Protein AF-A0A9K3LTC4-F1 (afdb_monomer)

Foldseek 3Di:
DDDPDDDPDDQDAWEFALLVVVVLDDDDDDDPDDPPPDWDPFKFKEWATQPTPFWEAQDPVQAPDDWDADFHWYDHNDTDTFGTFAWGWFWAQFPVRDTDTQIQHGYTHDHPRSGTYDNQVSSCVVCVVVEPDPPQWDWDDDPFWIWTAHDHRPTIHIFTQDPSRTGMGITQDDPDIDDDDDDDDDDDDDDDDDDDCPVVLVVQLLVLLVLLVVQDDDDDDDDDDDDDDDDDDDDDDDDDDDDPPVQVVLVPPLLPLPDPPDDLQSVLVLLCQLLLNDASCLVLVCLVVVVDVVVNVPHDHRDDPLLCSLPDDDDDPDDDDDDDDDDQDPAWQAEKQKDKGFRPDFAADFAADDAGDPQGFGMKMWIATRHLRAIDIDTDSDLDLVRVVVSVVVVQVVLVVLVHHHAEYEYACPSCVDPSNVVVCVVSNHYYDYADDVRVCVSVSNVVVVVQLSSSLSSLLSVLCSQPVVQGHSSLSVLSSVSSSVSCQQSPDPVPPDPGGSVCRNSVHPDHDDSVLGARFFFKKWAADPCVVVVHDDDPPDDRTAIWTFSAADPPDDSQWTFTQHPVRRHTDTGNRMDTDRRDGD

Structure (mmCIF, N/CA/C/O backbone):
data_AF-A0A9K3LTC4-F1
#
_entry.id   AF-A0A9K3LTC4-F1
#
loop_
_atom_site.group_PDB
_atom_site.id
_atom_site.type_symbol
_atom_site.label_atom_id
_atom_site.label_alt_id
_atom_site.label_comp_id
_atom_site.label_asym_id
_atom_site.label_entity_id
_atom_site.label_seq_id
_atom_site.pdbx_PDB_ins_code
_atom_site.Cartn_x
_atom_site.Cartn_y
_atom_site.Cartn_z
_atom_site.occupancy
_atom_site.B_iso_or_equiv
_atom_site.auth_seq_id
_atom_site.auth_comp_id
_atom_site.auth_asym_id
_atom_site.auth_atom_id
_atom_site.pdbx_PDB_model_num
ATOM 1 N N . MET A 1 1 ? 43.881 3.411 -25.809 1.00 36.94 1 MET A N 1
ATOM 2 C CA . MET A 1 1 ? 43.245 3.379 -27.144 1.00 36.94 1 MET A CA 1
ATOM 3 C C . MET A 1 1 ? 42.752 4.778 -27.446 1.00 36.94 1 MET A C 1
ATOM 5 O O . MET A 1 1 ? 42.125 5.373 -26.582 1.00 36.94 1 MET A O 1
ATOM 9 N N . ALA A 1 2 ? 43.161 5.332 -28.585 1.00 30.12 2 ALA A N 1
ATOM 10 C CA . ALA A 1 2 ? 42.885 6.709 -28.974 1.00 30.12 2 ALA A CA 1
ATOM 11 C C . ALA A 1 2 ? 41.383 6.940 -29.212 1.00 30.12 2 ALA A C 1
ATOM 13 O O . ALA A 1 2 ? 40.718 6.096 -29.808 1.00 30.12 2 ALA A O 1
ATOM 14 N N . VAL A 1 3 ? 40.885 8.092 -28.761 1.00 31.81 3 VAL A N 1
ATOM 15 C CA . VAL A 1 3 ? 39.606 8.673 -29.196 1.00 31.81 3 VAL A CA 1
ATOM 16 C C . VAL A 1 3 ? 39.684 8.845 -30.721 1.00 31.81 3 VAL A C 1
ATOM 18 O O . VAL A 1 3 ? 40.688 9.392 -31.191 1.00 31.81 3 VAL A O 1
ATOM 21 N N . PRO A 1 4 ? 38.713 8.364 -31.518 1.00 32.81 4 PRO A N 1
ATOM 22 C CA . PRO A 1 4 ? 38.746 8.610 -32.952 1.00 32.81 4 PRO A CA 1
ATOM 23 C C . PRO A 1 4 ? 38.637 10.124 -33.205 1.00 32.81 4 PRO A C 1
ATOM 25 O O . PRO A 1 4 ? 37.939 10.823 -32.467 1.00 32.81 4 PRO A O 1
ATOM 28 N N . PRO A 1 5 ? 39.339 10.665 -34.213 1.00 39.09 5 PRO A N 1
ATOM 29 C CA . PRO A 1 5 ? 39.285 12.087 -34.513 1.00 39.09 5 PRO A CA 1
ATOM 30 C C . PRO A 1 5 ? 37.871 12.475 -34.959 1.00 39.09 5 PRO A C 1
ATOM 32 O O . PRO A 1 5 ? 37.227 11.734 -35.702 1.00 39.09 5 PRO A O 1
ATOM 35 N N . ASN A 1 6 ? 37.416 13.651 -34.516 1.00 40.16 6 ASN A N 1
ATOM 36 C CA . ASN A 1 6 ? 36.198 14.308 -34.989 1.00 40.16 6 ASN A CA 1
ATOM 37 C C . ASN A 1 6 ? 36.089 14.186 -36.517 1.00 40.16 6 ASN A C 1
ATOM 39 O O . ASN A 1 6 ? 36.910 14.751 -37.244 1.00 40.16 6 ASN A O 1
ATOM 43 N N . LEU A 1 7 ? 35.080 13.458 -37.002 1.00 36.06 7 LEU A N 1
ATOM 44 C CA . LEU A 1 7 ? 34.738 13.431 -38.421 1.00 36.06 7 LEU A CA 1
ATOM 45 C C . LEU A 1 7 ? 34.444 14.875 -38.875 1.00 36.06 7 LEU A C 1
ATOM 47 O O . LEU A 1 7 ? 33.552 15.509 -38.297 1.00 36.06 7 LEU A O 1
ATOM 51 N N . PRO A 1 8 ? 35.159 15.416 -39.880 1.00 37.28 8 PRO A N 1
ATOM 52 C CA . PRO A 1 8 ? 34.864 16.741 -40.414 1.00 37.28 8 PRO A CA 1
ATOM 53 C C . PRO A 1 8 ? 33.414 16.797 -40.917 1.00 37.28 8 PRO A C 1
ATOM 55 O O . PRO A 1 8 ? 32.871 15.792 -41.380 1.00 37.28 8 PRO A O 1
ATOM 58 N N . CYS A 1 9 ? 32.767 17.965 -40.812 1.00 43.38 9 CYS A N 1
ATOM 59 C CA . CYS A 1 9 ? 31.455 18.190 -41.423 1.00 43.38 9 CYS A CA 1
ATOM 60 C C . CYS A 1 9 ? 31.492 17.757 -42.895 1.00 43.38 9 CYS A C 1
ATOM 62 O O . CYS A 1 9 ? 32.376 18.179 -43.640 1.00 43.38 9 CYS A O 1
ATOM 64 N N . SER A 1 10 ? 30.550 16.894 -43.289 1.00 46.22 10 SER A N 1
ATOM 65 C CA . SER A 1 10 ? 30.453 16.383 -44.656 1.00 46.22 10 SER A CA 1
ATOM 66 C C . SER A 1 10 ? 30.393 17.550 -45.655 1.00 46.22 10 SER A C 1
ATOM 68 O O . SER A 1 10 ? 29.554 18.436 -45.481 1.00 46.22 10 SER A O 1
ATOM 70 N N . PRO A 1 11 ? 31.237 17.575 -46.704 1.00 48.19 11 PRO A N 1
ATOM 71 C CA . PRO A 1 11 ? 31.173 18.595 -47.752 1.00 48.19 11 PRO A CA 1
ATOM 72 C C . PRO A 1 11 ? 29.968 18.403 -48.692 1.00 48.19 11 PRO A C 1
ATOM 74 O O . PRO A 1 11 ? 29.755 19.207 -49.598 1.00 48.19 11 PRO A O 1
ATOM 77 N N . TYR A 1 12 ? 29.193 17.333 -48.503 1.00 62.72 12 TYR A N 1
ATOM 78 C CA . TYR A 1 12 ? 28.054 16.973 -49.336 1.00 62.72 12 TYR A CA 1
ATOM 79 C C . TYR A 1 12 ? 26.739 17.466 -48.729 1.00 62.72 12 TYR A C 1
ATOM 81 O O . TYR A 1 12 ? 26.562 17.464 -47.512 1.00 62.72 12 TYR A O 1
ATOM 89 N N . ALA A 1 13 ? 25.808 17.872 -49.596 1.00 73.50 13 ALA A N 1
ATOM 90 C CA . ALA A 1 13 ? 24.465 18.252 -49.175 1.00 73.50 13 ALA A CA 1
ATOM 91 C C . ALA A 1 13 ? 23.735 17.059 -48.534 1.00 73.50 13 ALA A C 1
ATOM 93 O O . ALA A 1 13 ? 23.857 15.928 -49.005 1.00 73.50 13 ALA A O 1
ATOM 94 N N . LEU A 1 14 ? 22.963 17.331 -47.484 1.00 77.44 14 LEU A N 1
ATOM 95 C CA . LEU A 1 14 ? 22.064 16.380 -46.851 1.00 77.44 14 LEU A CA 1
ATOM 96 C C . LEU A 1 14 ? 20.837 16.127 -47.741 1.00 77.44 14 LEU A C 1
ATOM 98 O O . LEU A 1 14 ? 20.331 17.058 -48.370 1.00 77.44 14 LEU A O 1
ATOM 102 N N . PHE A 1 15 ? 20.341 14.892 -47.764 1.00 79.31 15 PHE A N 1
ATOM 103 C CA . PHE A 1 15 ? 19.168 14.464 -48.528 1.00 79.31 15 PHE A CA 1
ATOM 104 C C . PHE A 1 15 ? 18.211 13.617 -47.682 1.00 79.31 15 PHE A C 1
ATOM 106 O O . PHE A 1 15 ? 18.654 12.902 -46.786 1.00 79.31 15 PHE A O 1
ATOM 113 N N . ALA A 1 16 ? 16.913 13.691 -47.988 1.00 77.25 16 ALA A N 1
ATOM 114 C CA . ALA A 1 16 ? 15.854 12.813 -47.475 1.00 77.25 16 ALA A CA 1
ATOM 115 C C . ALA A 1 16 ? 14.752 12.622 -48.538 1.00 77.25 16 ALA A C 1
ATOM 117 O O . ALA A 1 16 ? 14.595 13.466 -49.429 1.00 77.25 16 ALA A O 1
ATOM 118 N N . SER A 1 17 ? 14.007 11.517 -48.468 1.00 80.31 17 SER A N 1
ATOM 119 C CA . SER A 1 17 ? 13.046 11.098 -49.494 1.00 80.31 17 SER A CA 1
ATOM 120 C C . SER A 1 17 ? 11.791 11.990 -49.538 1.00 80.31 17 SER A C 1
ATOM 122 O O . SER A 1 17 ? 11.117 12.131 -48.515 1.00 80.31 17 SER A O 1
ATOM 124 N N . PRO A 1 18 ? 11.386 12.526 -50.712 1.00 73.31 18 PRO A N 1
ATOM 125 C CA . PRO A 1 18 ? 10.183 13.358 -50.856 1.00 73.31 18 PRO A CA 1
ATOM 126 C C . PRO A 1 18 ? 8.868 12.665 -50.460 1.00 73.31 18 PRO A C 1
ATOM 128 O O . PRO A 1 18 ? 7.885 13.341 -50.158 1.00 73.31 18 PRO A O 1
ATOM 131 N N . ALA A 1 19 ? 8.832 11.326 -50.443 1.00 69.25 19 ALA A N 1
ATOM 132 C CA . ALA A 1 19 ? 7.639 10.547 -50.097 1.00 69.25 19 ALA A CA 1
ATOM 133 C C . ALA A 1 19 ? 7.133 10.829 -48.667 1.00 69.25 19 ALA A C 1
ATOM 135 O O . ALA A 1 19 ? 5.926 10.830 -48.424 1.00 69.25 19 ALA A O 1
ATOM 136 N N . PHE A 1 20 ? 8.034 11.164 -47.736 1.00 72.62 20 PHE A N 1
ATOM 137 C CA . PHE A 1 20 ? 7.657 11.545 -46.373 1.00 72.62 20 PHE A CA 1
ATOM 138 C C . PHE A 1 20 ? 6.951 12.910 -46.304 1.00 72.62 20 PHE A C 1
ATOM 140 O O . PHE A 1 20 ? 6.073 13.090 -45.463 1.00 72.62 20 PHE A O 1
ATOM 147 N N . ALA A 1 21 ? 7.252 13.848 -47.215 1.00 59.34 21 ALA A N 1
ATOM 148 C CA . ALA A 1 21 ? 6.517 15.113 -47.309 1.00 59.34 21 ALA A CA 1
ATOM 149 C C . ALA A 1 21 ? 5.079 14.890 -47.802 1.00 59.34 21 ALA A C 1
ATOM 151 O O . ALA A 1 21 ? 4.147 15.424 -47.207 1.00 59.34 21 ALA A O 1
ATOM 152 N N . LEU A 1 22 ? 4.886 14.047 -48.823 1.00 58.41 22 LEU A N 1
ATOM 153 C CA . LEU A 1 22 ? 3.559 13.717 -49.367 1.00 58.41 22 LEU A CA 1
ATOM 154 C C . LEU A 1 22 ? 2.655 13.043 -48.329 1.00 58.41 22 LEU A C 1
ATOM 156 O O . LEU A 1 22 ? 1.465 13.337 -48.257 1.00 58.41 22 LEU A O 1
ATOM 160 N N . SER A 1 23 ? 3.233 12.190 -47.479 1.00 59.75 23 SER A N 1
ATOM 161 C CA . SER A 1 23 ? 2.517 11.574 -46.361 1.00 59.75 23 SER A CA 1
ATOM 162 C C . SER A 1 23 ? 2.121 12.566 -45.259 1.00 59.75 23 SER A C 1
ATOM 164 O O . SER A 1 23 ? 1.197 12.276 -44.501 1.00 59.75 23 SER A O 1
ATOM 166 N N . SER A 1 24 ? 2.823 13.693 -45.124 1.00 53.47 24 SER A N 1
ATOM 167 C CA . SER A 1 24 ? 2.525 14.717 -44.111 1.00 53.47 24 SER A CA 1
ATOM 168 C C . SER A 1 24 ? 1.444 15.716 -44.557 1.00 53.47 24 SER A C 1
ATOM 170 O O . SER A 1 24 ? 0.930 16.475 -43.739 1.00 53.47 24 SER A O 1
ATOM 172 N N . THR A 1 25 ? 1.057 15.691 -45.841 1.00 45.38 25 THR A N 1
ATOM 173 C CA . THR A 1 25 ? 0.102 16.614 -46.475 1.00 45.38 25 THR A CA 1
ATOM 174 C C . THR A 1 25 ? -1.154 15.887 -46.988 1.00 45.38 25 THR A C 1
ATOM 176 O O . THR A 1 25 ? -1.378 15.802 -48.194 1.00 45.38 25 THR A O 1
ATOM 179 N N . GLY A 1 26 ? -1.985 15.335 -46.098 1.00 38.16 26 GLY A N 1
ATOM 180 C CA . GLY A 1 26 ? -3.327 14.833 -46.455 1.00 38.16 26 GLY A CA 1
ATOM 181 C C . GLY A 1 26 ? -4.347 15.977 -46.613 1.00 38.16 26 GLY A C 1
ATOM 182 O O . GLY A 1 26 ? -4.360 16.901 -45.804 1.00 38.16 26 GLY A O 1
ATOM 183 N N . SER A 1 27 ? -5.180 15.944 -47.662 1.00 29.73 27 SER A N 1
ATOM 184 C CA . SER A 1 27 ? -6.060 17.042 -48.111 1.00 29.73 27 SER A CA 1
ATOM 185 C C . SER A 1 27 ? -7.188 17.446 -47.135 1.00 29.73 27 SER A C 1
ATOM 187 O O . SER A 1 27 ? -7.766 16.572 -46.486 1.00 29.73 27 SER A O 1
ATOM 189 N N . PRO A 1 28 ? -7.614 18.726 -47.115 1.00 34.53 28 PRO A N 1
ATOM 190 C CA . PRO A 1 28 ? -8.687 19.221 -46.261 1.00 34.53 28 PRO A CA 1
ATOM 191 C C . PRO A 1 28 ? -10.045 19.204 -46.981 1.00 34.53 28 PRO A C 1
ATOM 193 O O . PRO A 1 28 ? -10.457 20.240 -47.476 1.00 34.53 28 PRO A O 1
ATOM 196 N N . GLU A 1 29 ? -10.766 18.081 -47.046 1.00 31.66 29 GLU A N 1
ATOM 197 C CA . GLU A 1 29 ? -12.220 18.112 -47.304 1.00 31.66 29 GLU A CA 1
ATOM 198 C C . GLU A 1 29 ? -12.893 16.747 -47.061 1.00 31.66 29 GLU A C 1
ATOM 200 O O . GLU A 1 29 ? -12.442 15.716 -47.548 1.00 31.66 29 GLU A O 1
ATOM 205 N N . THR A 1 30 ? -14.020 16.781 -46.334 1.00 32.06 30 THR A N 1
ATOM 206 C CA . THR A 1 30 ? -14.986 15.697 -46.024 1.00 32.06 30 THR A CA 1
ATOM 207 C C . THR A 1 30 ? -14.702 14.729 -44.857 1.00 32.06 30 THR A C 1
ATOM 209 O O . THR A 1 30 ? -14.512 13.540 -45.048 1.00 32.06 30 THR A O 1
ATOM 212 N N . ALA A 1 31 ? -14.863 15.203 -43.613 1.00 25.58 31 ALA A N 1
ATOM 213 C CA . ALA A 1 31 ? -15.519 14.422 -42.548 1.00 25.58 31 ALA A CA 1
ATOM 214 C C . ALA A 1 31 ? -15.939 15.335 -41.385 1.00 25.58 31 ALA A C 1
ATOM 216 O O . ALA A 1 31 ? -15.166 15.672 -40.492 1.00 25.58 31 ALA A O 1
ATOM 217 N N . ARG A 1 32 ? -17.207 15.747 -41.393 1.00 33.44 32 ARG A N 1
ATOM 218 C CA . ARG A 1 32 ? -17.874 16.365 -40.246 1.00 33.44 32 ARG A CA 1
ATOM 219 C C . ARG A 1 32 ? -18.325 15.235 -39.314 1.00 33.44 32 ARG A C 1
ATOM 221 O O . ARG A 1 32 ? -19.466 14.801 -39.392 1.00 33.44 32 ARG A O 1
ATOM 228 N N . ALA A 1 33 ? -17.428 14.756 -38.459 1.00 28.28 33 ALA A N 1
ATOM 229 C CA . ALA A 1 33 ? -17.740 13.891 -37.324 1.00 28.28 33 ALA A CA 1
ATOM 230 C C . ALA A 1 33 ? -16.910 14.362 -36.122 1.00 28.28 33 ALA A C 1
ATOM 232 O O . ALA A 1 33 ? -15.741 14.680 -36.288 1.00 28.28 33 ALA A O 1
ATOM 233 N N . ALA A 1 34 ? -17.588 14.510 -34.980 1.00 24.91 34 ALA A N 1
ATOM 234 C CA . ALA A 1 34 ? -17.105 14.864 -33.642 1.00 24.91 34 ALA A CA 1
ATOM 235 C C . ALA A 1 34 ? -15.714 15.529 -33.546 1.00 24.91 34 ALA A C 1
ATOM 237 O O . ALA A 1 34 ? -14.679 14.885 -33.668 1.00 24.91 34 ALA A O 1
ATOM 238 N N . ARG A 1 35 ? -15.697 16.827 -33.214 1.00 29.36 35 ARG A N 1
ATOM 239 C CA . ARG A 1 35 ? -14.504 17.478 -32.655 1.00 29.36 35 ARG A CA 1
ATOM 240 C C . ARG A 1 35 ? -14.205 16.859 -31.287 1.00 29.36 35 ARG A C 1
ATOM 242 O O . ARG A 1 35 ? -14.662 17.374 -30.271 1.00 29.36 35 ARG A O 1
ATOM 249 N N . GLU A 1 36 ? -13.452 15.770 -31.279 1.00 24.22 36 GLU A N 1
ATOM 250 C CA . GLU A 1 36 ? -12.628 15.380 -30.141 1.00 24.22 36 GLU A CA 1
ATOM 251 C C . GLU A 1 36 ? -11.411 16.306 -30.138 1.00 24.22 36 GLU A C 1
ATOM 253 O O . GLU A 1 36 ? -10.638 16.363 -31.096 1.00 24.22 36 GLU A O 1
ATOM 258 N N . VAL A 1 37 ? -11.280 17.113 -29.090 1.00 26.27 37 VAL A N 1
ATOM 259 C CA . VAL A 1 37 ? -10.063 17.890 -28.866 1.00 26.27 37 VAL A CA 1
ATOM 260 C C . VAL A 1 37 ? -9.069 16.936 -28.213 1.00 26.27 37 VAL A C 1
ATOM 262 O O . VAL A 1 37 ? -9.100 16.738 -27.004 1.00 26.27 37 VAL A O 1
ATOM 265 N N . ILE A 1 38 ? -8.228 16.308 -29.034 1.00 28.78 38 ILE A N 1
ATOM 266 C CA . ILE A 1 38 ? -7.110 15.476 -28.584 1.00 28.78 38 ILE A CA 1
ATOM 267 C C . ILE A 1 38 ? -6.006 16.420 -28.106 1.00 28.78 38 ILE A C 1
ATOM 269 O O . ILE A 1 38 ? -5.463 17.187 -28.902 1.00 28.78 38 ILE A O 1
ATOM 273 N N . PHE A 1 39 ? -5.677 16.380 -26.816 1.00 25.94 39 PHE A N 1
ATOM 274 C CA . PHE A 1 39 ? -4.443 16.985 -26.329 1.00 25.94 39 PHE A CA 1
ATOM 275 C C . PHE A 1 39 ? -3.318 15.935 -26.340 1.00 25.94 39 PHE A C 1
ATOM 277 O O . PHE A 1 39 ? -3.271 15.063 -25.478 1.00 25.94 39 PHE A O 1
ATOM 284 N N . ASP A 1 40 ? -2.454 16.033 -27.349 1.00 33.50 40 ASP A N 1
ATOM 285 C CA . ASP A 1 40 ? -1.203 15.289 -27.557 1.00 33.50 40 ASP A CA 1
ATOM 286 C C . ASP A 1 40 ? -0.200 16.335 -28.068 1.00 33.50 40 ASP A C 1
ATOM 288 O O . ASP A 1 40 ? -0.304 16.792 -29.208 1.00 33.50 40 ASP A O 1
ATOM 292 N N . LEU A 1 41 ? 0.648 16.858 -27.174 1.00 34.06 41 LEU A N 1
ATOM 293 C CA . LEU A 1 41 ? 1.458 18.061 -27.430 1.00 34.06 41 LEU A CA 1
ATOM 294 C C . LEU A 1 41 ? 2.951 17.777 -27.670 1.00 34.06 41 LEU A C 1
ATOM 296 O O . LEU A 1 41 ? 3.684 18.708 -28.003 1.00 34.06 41 LEU A O 1
ATOM 300 N N . ASP A 1 42 ? 3.419 16.536 -27.526 1.00 44.84 42 ASP A N 1
ATOM 301 C CA . ASP A 1 42 ? 4.848 16.193 -27.586 1.00 44.84 42 ASP A CA 1
ATOM 302 C C . ASP A 1 42 ? 5.183 14.851 -28.267 1.00 44.84 42 ASP A C 1
ATOM 304 O O . ASP A 1 42 ? 6.364 14.605 -28.543 1.00 44.84 42 ASP A O 1
ATOM 308 N N . SER A 1 43 ? 4.204 14.005 -28.621 1.00 52.88 43 SER A N 1
ATOM 309 C CA . SER A 1 43 ? 4.478 12.909 -29.554 1.00 52.88 43 SER A CA 1
ATOM 310 C C . SER A 1 43 ? 4.736 13.471 -30.949 1.00 52.88 43 SER A C 1
ATOM 312 O O . SER A 1 43 ? 4.115 14.437 -31.399 1.00 52.88 43 SER A O 1
ATOM 314 N N . ALA A 1 44 ? 5.683 12.874 -31.665 1.00 70.56 44 ALA A N 1
ATOM 315 C CA . ALA A 1 44 ? 6.030 13.351 -32.985 1.00 70.56 44 ALA A CA 1
ATOM 316 C C . ALA A 1 44 ? 6.302 12.235 -33.970 1.00 70.56 44 ALA A C 1
ATOM 318 O O . ALA A 1 44 ? 6.768 11.156 -33.623 1.00 70.56 44 ALA A O 1
ATOM 319 N N . GLN A 1 45 ? 6.036 12.517 -35.238 1.00 82.50 45 GLN A N 1
ATOM 320 C CA . GLN A 1 45 ? 6.310 11.576 -36.310 1.00 82.50 45 GLN A CA 1
ATOM 321 C C . GLN A 1 45 ? 7.820 11.425 -36.526 1.00 82.50 45 GLN A C 1
ATOM 323 O O . GLN A 1 45 ? 8.551 12.415 -36.627 1.00 82.50 45 GLN A O 1
ATOM 328 N N . LEU A 1 46 ? 8.256 10.172 -36.610 1.00 88.00 46 LEU A N 1
ATOM 329 C CA . LEU A 1 46 ? 9.602 9.726 -36.926 1.00 88.00 46 LEU A CA 1
ATOM 330 C C . LEU A 1 46 ? 9.531 8.789 -38.137 1.00 88.00 46 LEU A C 1
ATOM 332 O O . LEU A 1 46 ? 8.993 7.685 -38.061 1.00 88.00 46 LEU A O 1
ATOM 336 N N . GLY A 1 47 ? 10.050 9.246 -39.271 1.00 89.81 47 GLY A N 1
ATOM 337 C CA . GLY A 1 47 ? 10.121 8.477 -40.508 1.00 89.81 47 GLY A CA 1
ATOM 338 C C . GLY A 1 47 ? 11.372 7.608 -40.543 1.00 89.81 47 GLY A C 1
ATOM 339 O O . GLY A 1 47 ? 12.462 8.088 -40.230 1.00 89.81 47 GLY A O 1
ATOM 340 N N . LEU A 1 48 ? 11.223 6.342 -40.933 1.00 91.56 48 LEU A N 1
ATOM 341 C CA . LEU A 1 48 ? 12.344 5.425 -41.149 1.00 91.56 48 LEU A CA 1
ATOM 342 C C . LEU A 1 48 ? 12.793 5.511 -42.613 1.00 91.56 48 LEU A C 1
ATOM 344 O O . LEU A 1 48 ? 12.251 4.821 -43.478 1.00 91.56 48 LEU A O 1
ATOM 348 N N . ASP A 1 49 ? 13.767 6.374 -42.902 1.00 90.06 49 ASP A N 1
ATOM 349 C CA . ASP A 1 49 ? 14.201 6.662 -44.272 1.00 90.06 49 ASP A CA 1
ATOM 350 C C . ASP A 1 49 ? 15.570 6.048 -44.564 1.00 90.06 49 ASP A C 1
ATOM 352 O O . ASP A 1 49 ? 16.601 6.537 -44.108 1.00 90.06 49 ASP A O 1
ATOM 356 N N . THR A 1 50 ? 15.591 4.979 -45.359 1.00 87.31 50 THR A N 1
ATOM 357 C CA . THR A 1 50 ? 16.840 4.329 -45.792 1.00 87.31 50 THR A CA 1
ATOM 358 C C . THR A 1 50 ? 17.559 5.076 -46.917 1.00 87.31 50 THR A C 1
ATOM 360 O O . THR A 1 50 ? 18.694 4.714 -47.235 1.00 87.31 50 THR A O 1
ATOM 363 N N . LEU A 1 51 ? 16.926 6.094 -47.513 1.00 86.06 51 LEU A N 1
ATOM 364 C CA . LEU A 1 51 ? 17.473 6.935 -48.582 1.00 86.06 51 LEU A CA 1
ATOM 365 C C . LEU A 1 51 ? 17.942 8.305 -48.074 1.00 86.06 51 LEU A C 1
ATOM 367 O O . LEU A 1 51 ? 18.455 9.107 -48.859 1.00 86.06 51 LEU A O 1
ATOM 371 N N . ALA A 1 52 ? 17.786 8.581 -46.777 1.00 85.94 52 ALA A N 1
ATOM 372 C CA . ALA A 1 52 ? 18.337 9.779 -46.172 1.00 85.94 52 ALA A CA 1
ATOM 373 C C . ALA A 1 52 ? 19.867 9.689 -46.057 1.00 85.94 52 ALA A C 1
ATOM 375 O O . ALA A 1 52 ? 20.449 8.619 -45.893 1.00 85.94 52 ALA A O 1
ATOM 376 N N . SER A 1 53 ? 20.546 10.832 -46.122 1.00 84.94 53 SER A N 1
ATOM 377 C CA . SER A 1 53 ? 22.003 10.894 -45.949 1.00 84.94 53 SER A CA 1
ATOM 378 C C . SER A 1 53 ? 22.431 11.018 -44.483 1.00 84.94 53 SER A C 1
ATOM 380 O O . SER A 1 53 ? 23.601 10.822 -44.171 1.00 84.94 53 SER A O 1
ATOM 382 N N . ALA A 1 54 ? 21.512 11.417 -43.600 1.00 87.94 54 ALA A N 1
ATOM 383 C CA . ALA A 1 54 ? 21.703 11.508 -42.156 1.00 87.94 54 ALA A CA 1
ATOM 384 C C . ALA A 1 54 ? 20.346 11.472 -41.442 1.00 87.94 54 ALA A C 1
ATOM 386 O O . ALA A 1 54 ? 19.308 11.695 -42.064 1.00 87.94 54 ALA A O 1
ATOM 387 N N . SER A 1 55 ? 20.369 11.254 -40.128 1.00 93.25 55 SER A N 1
ATOM 388 C CA . SER A 1 55 ? 19.194 11.475 -39.282 1.00 93.25 55 SER A CA 1
ATOM 389 C C . SER A 1 55 ? 18.963 12.977 -39.083 1.00 93.25 55 SER A C 1
ATOM 391 O O . SER A 1 55 ? 19.924 13.738 -38.916 1.00 93.25 55 SER A O 1
ATOM 393 N N . LEU A 1 56 ? 17.700 13.407 -39.104 1.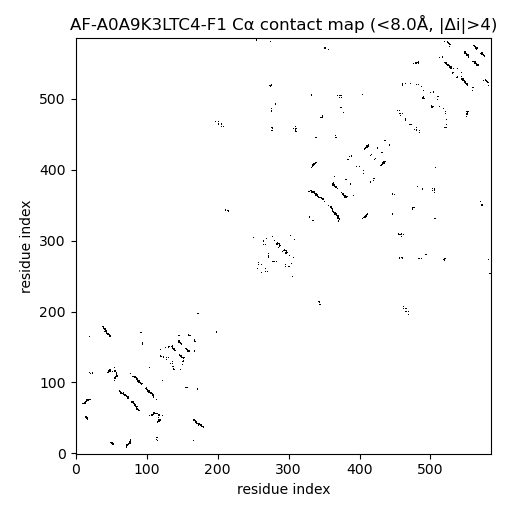00 92.62 56 LEU A N 1
ATOM 394 C CA . LEU A 1 56 ? 17.300 14.817 -39.131 1.00 92.62 56 LEU A CA 1
ATOM 395 C C . LEU A 1 56 ? 16.195 15.104 -38.108 1.00 92.62 56 LEU A C 1
ATOM 397 O O . LEU A 1 56 ? 15.290 14.288 -37.921 1.00 92.62 56 LEU A O 1
ATOM 401 N N . THR A 1 57 ? 16.218 16.293 -37.505 1.00 90.12 57 THR A N 1
ATOM 402 C CA . THR A 1 57 ? 15.153 16.768 -36.613 1.00 90.12 57 THR A CA 1
ATOM 403 C C . THR A 1 57 ? 14.663 18.180 -36.973 1.00 90.12 57 THR A C 1
ATOM 405 O O . THR A 1 57 ? 15.484 19.053 -37.264 1.00 90.12 57 THR A O 1
ATOM 408 N N . PRO A 1 58 ? 13.340 18.445 -36.928 1.00 88.62 58 PRO A N 1
ATOM 409 C CA . PRO A 1 58 ? 12.779 19.794 -36.961 1.00 88.62 58 PRO A CA 1
ATOM 410 C C . PRO A 1 58 ? 12.763 20.488 -35.598 1.00 88.62 58 PRO A C 1
ATOM 412 O O . PRO A 1 58 ? 12.260 21.606 -35.508 1.00 88.62 58 PRO A O 1
ATOM 415 N N . SER A 1 59 ? 13.232 19.833 -34.532 1.00 85.69 59 SER A N 1
ATOM 416 C CA . SER A 1 59 ? 13.091 20.312 -33.160 1.00 85.69 59 SER A CA 1
ATOM 417 C C . SER A 1 59 ? 14.452 20.397 -32.470 1.00 85.69 59 SER A C 1
ATOM 419 O O . SER A 1 59 ? 15.095 19.366 -32.269 1.00 85.69 59 SER A O 1
ATOM 421 N N . PRO A 1 60 ? 14.894 21.590 -32.034 1.00 80.00 60 PRO A N 1
ATOM 422 C CA . PRO A 1 60 ? 16.112 21.698 -31.239 1.00 80.00 60 PRO A CA 1
ATOM 423 C C . PRO A 1 60 ? 15.939 21.079 -29.841 1.00 80.00 60 PRO A C 1
ATOM 425 O O . PRO A 1 60 ? 16.932 20.778 -29.192 1.00 80.00 60 PRO A O 1
ATOM 428 N N . ALA A 1 61 ? 14.700 20.844 -29.389 1.00 78.06 61 ALA A N 1
ATOM 429 C CA . ALA A 1 61 ? 14.414 20.177 -28.118 1.00 78.06 61 ALA A CA 1
ATOM 430 C C . ALA A 1 61 ? 14.726 18.668 -28.131 1.00 78.06 61 ALA A C 1
ATOM 432 O O . ALA A 1 61 ? 14.682 18.032 -27.085 1.00 78.06 61 ALA A O 1
ATOM 433 N N . ASP A 1 62 ? 15.042 18.087 -29.294 1.00 79.06 62 ASP A N 1
ATOM 434 C CA . ASP A 1 62 ? 15.432 16.676 -29.388 1.00 79.06 62 ASP A CA 1
ATOM 435 C C . ASP A 1 62 ? 16.867 16.410 -28.914 1.00 79.06 62 ASP A C 1
ATOM 437 O O . ASP A 1 62 ? 17.226 15.252 -28.672 1.00 79.06 62 ASP A O 1
ATOM 441 N N . PHE A 1 63 ? 17.705 17.449 -28.837 1.00 78.50 63 PHE A N 1
ATOM 442 C CA . PHE A 1 63 ? 19.099 17.304 -28.435 1.00 78.50 63 PHE A CA 1
ATOM 443 C C . PHE A 1 63 ? 19.210 17.053 -26.932 1.00 78.50 63 PHE A C 1
ATOM 445 O O . PHE A 1 63 ? 18.630 17.772 -26.123 1.00 78.50 63 PHE A O 1
ATOM 452 N N . ILE A 1 64 ? 19.980 16.030 -26.568 1.00 70.06 64 ILE A N 1
ATOM 453 C CA . ILE A 1 64 ? 20.267 15.683 -25.166 1.00 70.06 64 ILE A CA 1
ATOM 454 C C . ILE A 1 64 ? 21.588 16.271 -24.670 1.00 70.06 64 ILE A C 1
ATOM 456 O O . ILE A 1 64 ? 21.859 16.270 -23.472 1.00 70.06 64 ILE A O 1
ATOM 460 N N . ASP A 1 65 ? 22.425 16.725 -25.593 1.00 72.94 65 ASP A N 1
ATOM 461 C CA . ASP A 1 65 ? 23.651 17.460 -25.342 1.00 72.94 65 ASP A CA 1
ATOM 462 C C . ASP A 1 65 ? 23.545 18.860 -25.952 1.00 72.94 65 ASP A C 1
ATOM 464 O O . ASP A 1 65 ? 22.653 19.149 -26.747 1.00 72.94 65 ASP A O 1
ATOM 468 N N . THR A 1 66 ? 24.451 19.757 -25.566 1.00 85.25 66 THR A N 1
ATOM 469 C CA . THR A 1 66 ? 24.535 21.078 -26.192 1.00 85.25 66 THR A CA 1
ATOM 470 C C . THR A 1 66 ? 24.946 20.902 -27.659 1.00 85.25 66 THR A C 1
ATOM 472 O O . THR A 1 66 ? 26.094 20.522 -27.913 1.00 85.25 66 THR A O 1
ATOM 475 N N . PRO A 1 67 ? 24.063 21.180 -28.638 1.00 85.12 67 PRO A N 1
ATOM 476 C CA . PRO A 1 67 ? 24.376 20.925 -30.032 1.00 85.12 67 PRO A CA 1
ATOM 477 C C . PRO A 1 67 ? 25.363 21.970 -30.563 1.00 85.12 67 PRO A C 1
ATOM 479 O O . PRO A 1 67 ? 25.369 23.135 -30.160 1.00 85.12 67 PRO A O 1
ATOM 482 N N . VAL A 1 68 ? 26.195 21.559 -31.512 1.00 88.25 68 VAL A N 1
ATOM 483 C CA . VAL A 1 68 ? 27.223 22.399 -32.126 1.00 88.25 68 VAL A CA 1
ATOM 484 C C . VAL A 1 68 ? 26.649 23.101 -33.361 1.00 88.25 68 VAL A C 1
ATOM 486 O O . VAL A 1 68 ? 26.019 22.445 -34.197 1.00 88.25 68 VAL A O 1
ATOM 489 N N . PRO A 1 69 ? 26.878 24.415 -33.536 1.00 90.06 69 PRO A N 1
ATOM 490 C CA . PRO A 1 69 ? 26.506 25.118 -34.757 1.00 90.06 69 PRO A CA 1
ATOM 491 C C . PRO A 1 69 ? 27.144 24.497 -36.002 1.00 90.06 69 PRO A C 1
ATOM 493 O O . PRO A 1 69 ? 28.329 24.162 -36.017 1.00 90.06 69 PRO A O 1
ATOM 496 N N . CYS A 1 70 ? 26.368 24.375 -37.074 1.00 86.62 70 CYS A N 1
ATOM 497 C CA . CYS A 1 70 ? 26.857 23.920 -38.369 1.00 86.62 70 CYS A CA 1
ATOM 498 C C . CYS A 1 70 ? 26.189 24.692 -39.513 1.00 86.62 70 CYS A C 1
ATOM 500 O O . CYS A 1 70 ? 25.246 25.449 -39.304 1.00 86.62 70 CYS A O 1
ATOM 502 N N . ASN A 1 71 ? 26.722 24.540 -40.724 1.00 87.62 71 ASN A N 1
ATOM 503 C CA . ASN A 1 71 ? 26.142 25.118 -41.932 1.00 87.62 71 ASN A CA 1
ATOM 504 C C . ASN A 1 71 ? 26.281 24.105 -43.070 1.00 87.62 71 ASN A C 1
ATOM 506 O O . ASN A 1 71 ? 27.247 24.144 -43.833 1.00 87.62 71 ASN A O 1
ATOM 510 N N . VAL A 1 72 ? 25.360 23.141 -43.114 1.00 85.69 72 VAL A N 1
ATOM 511 C CA . VAL A 1 72 ? 25.376 22.046 -44.097 1.00 85.69 72 VAL A CA 1
ATOM 512 C C . VAL A 1 72 ? 24.145 22.164 -45.002 1.00 85.69 72 VAL A C 1
ATOM 514 O O . VAL A 1 72 ? 23.031 22.148 -44.479 1.00 85.69 72 VAL A O 1
ATOM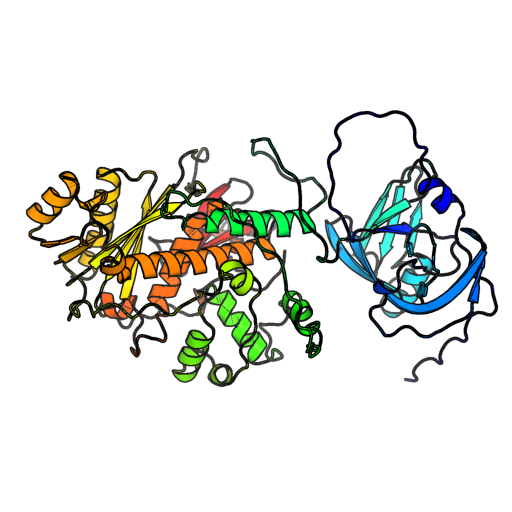 517 N N . PRO A 1 73 ? 24.292 22.278 -46.335 1.00 84.69 73 PRO A N 1
ATOM 518 C CA . PRO A 1 73 ? 23.151 22.375 -47.249 1.00 84.69 73 PRO A CA 1
ATOM 519 C C . PRO A 1 73 ? 22.231 21.148 -47.174 1.00 84.69 73 PRO A C 1
ATOM 521 O O . PRO A 1 73 ? 22.722 20.035 -47.026 1.00 84.69 73 PRO A O 1
ATOM 524 N N . PHE A 1 74 ? 20.920 21.328 -47.347 1.00 80.81 74 PHE A N 1
ATOM 525 C CA . PHE A 1 74 ? 19.902 20.267 -47.356 1.00 80.81 74 PHE A CA 1
ATOM 526 C C . PHE A 1 74 ? 19.005 20.333 -48.601 1.00 80.81 74 PHE A C 1
ATOM 528 O O . PHE A 1 74 ? 18.645 21.425 -49.052 1.00 80.81 74 PHE A O 1
ATOM 535 N N . ARG A 1 75 ? 18.649 19.162 -49.146 1.00 76.06 75 ARG A N 1
ATOM 536 C CA . ARG A 1 75 ? 17.829 18.948 -50.350 1.00 76.06 75 ARG A CA 1
ATOM 537 C C . ARG A 1 75 ? 16.854 17.766 -50.158 1.00 76.06 75 ARG A C 1
ATOM 539 O O . ARG A 1 75 ? 17.069 16.910 -49.310 1.00 76.06 75 ARG A O 1
ATOM 546 N N . GLY A 1 76 ? 15.797 17.668 -50.970 1.00 70.81 76 GLY A N 1
ATOM 547 C CA . GLY A 1 76 ? 14.894 16.497 -51.024 1.00 70.81 76 GLY A CA 1
ATOM 548 C C . GLY A 1 76 ? 13.503 16.735 -50.425 1.00 70.81 76 GLY A C 1
ATOM 549 O O . GLY A 1 76 ? 12.525 16.731 -51.165 1.00 70.81 76 GLY A O 1
ATOM 550 N N . LEU A 1 77 ? 13.408 17.032 -49.122 1.00 64.75 77 LEU A N 1
ATOM 551 C CA . LEU A 1 77 ? 12.154 17.456 -48.458 1.00 64.75 77 LEU A CA 1
ATOM 552 C C . LEU A 1 77 ? 11.947 18.990 -48.482 1.00 64.75 77 LEU A C 1
ATOM 554 O O . LEU A 1 77 ? 11.041 19.511 -47.839 1.00 64.75 77 LEU A O 1
ATOM 558 N N . GLY A 1 78 ? 12.815 19.716 -49.193 1.00 64.12 78 GLY A N 1
ATOM 559 C CA . GLY A 1 78 ? 12.884 21.178 -49.278 1.00 64.12 78 GLY A CA 1
ATOM 560 C C . GLY A 1 78 ? 14.285 21.635 -49.706 1.00 64.12 78 GLY A C 1
ATOM 561 O O . GLY A 1 78 ? 15.126 20.798 -50.033 1.00 64.12 78 GLY A O 1
ATOM 562 N N . ASN A 1 79 ? 14.544 22.948 -49.684 1.00 66.25 79 ASN A N 1
ATOM 563 C CA . ASN A 1 79 ? 15.885 23.533 -49.825 1.00 66.25 79 ASN A CA 1
ATOM 564 C C . ASN A 1 79 ? 16.200 24.352 -48.567 1.00 66.25 79 ASN A C 1
ATOM 566 O O . ASN A 1 79 ? 15.407 25.211 -48.187 1.00 66.25 79 ASN A O 1
ATOM 570 N N . GLY A 1 80 ? 17.347 24.114 -47.934 1.00 74.81 80 GLY A N 1
ATOM 571 C CA . GLY A 1 80 ? 17.738 24.837 -46.721 1.00 74.81 80 GLY A CA 1
ATOM 572 C C . GLY A 1 80 ? 19.156 24.512 -46.264 1.00 74.81 80 GLY A C 1
ATOM 573 O O . GLY A 1 80 ? 19.936 23.932 -47.019 1.00 74.81 80 GLY A O 1
ATOM 574 N N . CYS A 1 81 ? 19.477 24.865 -45.020 1.00 82.62 81 CYS A N 1
ATOM 575 C CA . CYS A 1 81 ? 20.716 24.468 -44.356 1.00 82.62 81 CYS A CA 1
ATOM 576 C C . CYS A 1 81 ? 20.410 23.912 -42.965 1.00 82.62 81 CYS A C 1
ATOM 578 O O . CYS A 1 81 ? 19.601 24.483 -42.233 1.00 82.62 81 CYS A O 1
ATOM 580 N N . ALA A 1 82 ? 21.096 22.836 -42.587 1.00 84.94 82 ALA A N 1
ATOM 581 C CA . ALA A 1 82 ? 21.171 22.414 -41.200 1.00 84.94 82 ALA A CA 1
ATOM 582 C C . ALA A 1 82 ? 22.011 23.417 -40.405 1.00 84.94 82 ALA A C 1
ATOM 584 O O . ALA A 1 82 ? 23.109 23.783 -40.838 1.00 84.94 82 ALA A O 1
ATOM 585 N N . THR A 1 83 ? 21.481 23.856 -39.264 1.00 86.50 83 THR A N 1
ATOM 586 C CA . THR A 1 83 ? 22.063 24.935 -38.449 1.00 86.50 83 THR A CA 1
ATOM 587 C C . THR A 1 83 ? 22.689 24.438 -37.152 1.00 86.50 83 THR A C 1
ATOM 589 O O . THR A 1 83 ? 23.585 25.090 -36.618 1.00 86.50 83 THR A O 1
ATOM 592 N N . LEU A 1 84 ? 22.275 23.267 -36.660 1.00 89.12 84 LEU A N 1
ATOM 593 C CA . LEU A 1 84 ? 22.837 22.618 -35.474 1.00 89.12 84 LEU A CA 1
ATOM 594 C C . LEU A 1 84 ? 23.080 21.130 -35.747 1.00 89.12 84 LEU A C 1
ATOM 596 O O . LEU A 1 84 ? 22.358 20.508 -36.529 1.00 89.12 84 LEU A O 1
ATOM 600 N N . ARG A 1 85 ? 24.085 20.564 -35.082 1.00 91.31 85 ARG A N 1
ATOM 601 C CA . ARG A 1 85 ? 24.399 19.134 -35.074 1.00 91.31 85 ARG A CA 1
ATOM 602 C C . ARG A 1 85 ? 24.684 18.697 -33.644 1.00 91.31 85 ARG A C 1
ATOM 604 O O . ARG A 1 85 ? 25.498 19.318 -32.970 1.00 91.31 85 ARG A O 1
ATOM 611 N N . GLY A 1 86 ? 24.070 17.613 -33.203 1.00 84.56 86 GLY A N 1
ATOM 612 C CA . GLY A 1 86 ? 24.230 17.112 -31.839 1.00 84.56 86 GLY A CA 1
ATOM 613 C C . GLY A 1 86 ? 23.717 15.689 -31.694 1.00 84.56 86 GLY A C 1
ATOM 614 O O . GLY A 1 86 ? 23.396 15.028 -32.687 1.00 84.56 86 GLY A O 1
ATOM 615 N N . THR A 1 87 ? 23.647 15.215 -30.461 1.00 83.38 87 THR A N 1
ATOM 616 C CA . THR A 1 87 ? 23.101 13.903 -30.130 1.00 83.38 87 THR A CA 1
ATOM 617 C C . THR A 1 87 ? 21.634 14.043 -29.787 1.00 83.38 87 THR A C 1
ATOM 619 O O . THR A 1 87 ? 21.269 14.810 -28.900 1.00 83.38 87 THR A O 1
ATOM 622 N N . VAL A 1 88 ? 20.782 13.281 -30.469 1.00 84.31 88 VAL A N 1
ATOM 623 C CA . VAL A 1 88 ? 19.360 13.189 -30.117 1.00 84.31 88 VAL A CA 1
ATOM 624 C C . VAL A 1 88 ? 19.060 11.864 -29.439 1.00 84.31 88 VAL A C 1
ATOM 626 O O . VAL A 1 88 ? 19.720 10.849 -29.685 1.00 84.31 88 VAL A O 1
ATOM 629 N N . ALA A 1 89 ? 18.032 11.873 -28.598 1.00 77.44 89 ALA A N 1
ATOM 630 C CA . ALA A 1 89 ? 17.436 10.661 -28.062 1.00 77.44 89 ALA A CA 1
ATOM 631 C C . ALA A 1 89 ? 15.971 10.588 -28.478 1.00 77.44 89 ALA A C 1
ATOM 633 O O . ALA A 1 89 ? 15.122 11.278 -27.915 1.00 77.44 89 ALA A O 1
ATOM 634 N N . TRP A 1 90 ? 15.665 9.710 -29.426 1.00 82.38 90 TRP A N 1
ATOM 635 C CA . TRP A 1 90 ? 14.280 9.397 -29.752 1.00 82.38 90 TRP A CA 1
ATOM 636 C C . TRP A 1 90 ? 13.834 8.154 -29.003 1.00 82.38 90 TRP A C 1
ATOM 638 O O . TRP A 1 90 ? 14.591 7.201 -28.840 1.00 82.38 90 TRP A O 1
ATOM 648 N N . HIS A 1 91 ? 12.594 8.173 -28.538 1.00 77.88 91 HIS A N 1
ATOM 649 C CA . HIS A 1 91 ? 12.000 7.068 -27.804 1.00 77.88 91 HIS A CA 1
ATOM 650 C C . HIS A 1 91 ? 10.923 6.439 -28.676 1.00 77.88 91 HIS A C 1
ATOM 652 O O . HIS A 1 91 ? 9.976 7.120 -29.066 1.00 77.88 91 HIS A O 1
ATOM 658 N N . VAL A 1 92 ? 11.079 5.156 -28.984 1.00 73.38 92 VAL A N 1
ATOM 659 C CA . VAL A 1 92 ? 10.111 4.362 -29.753 1.00 73.38 92 VAL A CA 1
ATOM 660 C C . VAL A 1 92 ? 9.710 3.149 -28.925 1.00 73.38 92 VAL A C 1
ATOM 662 O O . VAL A 1 92 ? 10.546 2.606 -28.211 1.00 73.38 92 VAL A O 1
ATOM 665 N N . ALA A 1 93 ? 8.451 2.733 -28.982 1.00 70.19 93 ALA A N 1
ATOM 666 C CA . ALA A 1 93 ? 8.061 1.431 -28.445 1.00 70.19 93 ALA A CA 1
ATOM 667 C C . ALA A 1 93 ? 8.484 0.347 -29.444 1.00 70.19 93 ALA A C 1
ATOM 669 O O . ALA A 1 93 ? 8.257 0.531 -30.636 1.00 70.19 93 ALA A O 1
ATOM 670 N N . ASP A 1 94 ? 9.132 -0.724 -28.989 1.00 67.12 94 ASP A N 1
ATOM 671 C CA . ASP A 1 94 ? 9.368 -1.912 -29.817 1.00 67.12 94 ASP A CA 1
ATOM 672 C C . ASP A 1 94 ? 8.106 -2.794 -29.901 1.00 67.12 94 ASP A C 1
ATOM 674 O O . ASP A 1 94 ? 7.060 -2.453 -29.345 1.00 67.12 94 ASP A O 1
ATOM 678 N N . ASP A 1 95 ? 8.187 -3.917 -30.615 1.00 71.94 95 ASP A N 1
ATOM 679 C CA . ASP A 1 95 ? 7.066 -4.849 -30.806 1.00 71.94 95 ASP A CA 1
ATOM 680 C C . ASP A 1 95 ? 6.610 -5.514 -29.497 1.00 71.94 95 ASP A C 1
ATOM 682 O O . ASP A 1 95 ? 5.466 -5.960 -29.409 1.00 71.94 95 ASP A O 1
ATOM 686 N N . ASP A 1 96 ? 7.468 -5.522 -28.471 1.00 53.84 96 ASP A N 1
ATOM 687 C CA . ASP A 1 96 ? 7.143 -5.982 -27.118 1.00 53.84 96 ASP A CA 1
ATOM 688 C C 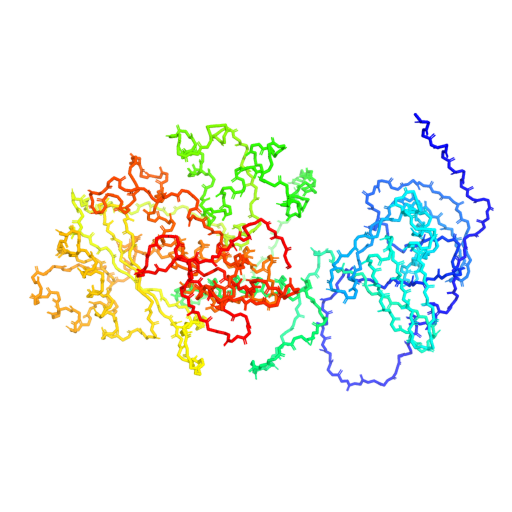. ASP A 1 96 ? 6.488 -4.871 -26.265 1.00 53.84 96 ASP A C 1
ATOM 690 O O . ASP A 1 96 ? 6.205 -5.074 -25.086 1.00 53.84 96 ASP A O 1
ATOM 694 N N . GLY A 1 97 ? 6.252 -3.681 -26.835 1.00 47.44 97 GLY A N 1
ATOM 695 C CA . GLY A 1 97 ? 5.669 -2.521 -26.152 1.00 47.44 97 GLY A CA 1
ATOM 696 C C . GLY A 1 97 ? 6.657 -1.748 -25.272 1.00 47.44 97 GLY A C 1
ATOM 697 O O . GLY A 1 97 ? 6.301 -0.735 -24.662 1.00 47.44 97 GLY A O 1
ATOM 698 N N . VAL A 1 98 ? 7.923 -2.164 -25.225 1.00 50.16 98 VAL A N 1
ATOM 699 C CA . VAL A 1 98 ? 8.938 -1.561 -24.365 1.00 50.16 98 VAL A CA 1
ATOM 700 C C . VAL A 1 98 ? 9.490 -0.308 -25.031 1.00 50.16 98 VAL A C 1
ATOM 702 O O . VAL A 1 98 ? 9.951 -0.323 -26.170 1.00 50.16 98 VAL A O 1
ATOM 705 N N . THR A 1 99 ? 9.504 0.810 -24.300 1.00 65.38 99 THR A N 1
ATOM 706 C CA . THR A 1 99 ? 10.126 2.042 -24.801 1.00 65.38 99 THR A CA 1
ATOM 707 C C . THR A 1 99 ? 11.640 1.862 -24.905 1.00 65.38 99 THR A C 1
ATOM 709 O O . THR A 1 99 ? 12.347 1.743 -23.903 1.00 65.38 99 THR A O 1
ATOM 712 N N . ARG A 1 100 ? 12.155 1.902 -26.128 1.00 68.94 100 ARG A N 1
ATOM 713 C CA . ARG A 1 100 ? 13.574 1.849 -26.453 1.00 68.94 100 ARG A CA 1
ATOM 714 C C . ARG A 1 100 ? 14.077 3.238 -26.799 1.00 68.94 100 ARG A C 1
ATOM 716 O O . ARG A 1 100 ? 13.485 3.970 -27.592 1.00 68.94 100 ARG A O 1
ATOM 723 N N . ARG A 1 101 ? 15.200 3.596 -26.186 1.00 80.62 101 ARG A N 1
ATOM 724 C CA . ARG A 1 101 ? 15.902 4.845 -26.457 1.00 80.62 101 ARG A CA 1
ATOM 725 C C . ARG A 1 101 ? 16.872 4.633 -27.613 1.00 80.62 101 ARG A C 1
ATOM 727 O O . ARG A 1 101 ? 17.823 3.865 -27.493 1.00 80.62 101 ARG A O 1
ATOM 734 N N . LEU A 1 102 ? 16.640 5.338 -28.709 1.00 80.69 102 LEU A N 1
ATOM 735 C CA . LEU A 1 102 ? 17.529 5.410 -29.857 1.00 80.69 102 LEU A CA 1
ATOM 736 C C . LEU A 1 102 ? 18.421 6.638 -29.689 1.00 80.69 102 LEU A C 1
ATOM 738 O O . LEU A 1 102 ? 17.967 7.774 -29.833 1.00 80.69 102 LEU A O 1
ATOM 742 N N . LEU A 1 103 ? 19.681 6.399 -29.335 1.00 79.81 103 LEU A N 1
ATOM 743 C CA . LEU A 1 103 ? 20.707 7.433 -29.260 1.00 79.81 103 LEU A CA 1
ATOM 744 C C . LEU A 1 103 ? 21.330 7.606 -30.636 1.00 79.81 103 LEU A C 1
ATOM 746 O O . LEU A 1 103 ? 22.020 6.710 -31.116 1.00 79.81 103 LEU A O 1
ATOM 750 N N . ILE A 1 104 ? 21.069 8.750 -31.261 1.00 86.06 104 ILE A N 1
ATOM 751 C CA . ILE A 1 104 ? 21.557 9.051 -32.602 1.00 86.06 104 ILE A CA 1
ATOM 752 C C . ILE A 1 104 ? 22.475 10.278 -32.518 1.00 86.06 104 ILE A C 1
ATOM 754 O O . ILE A 1 104 ? 21.995 11.419 -32.605 1.00 86.06 104 ILE A O 1
ATOM 758 N N . PRO A 1 105 ? 23.791 10.080 -32.309 1.00 83.31 105 PRO A N 1
ATOM 759 C CA . PRO A 1 105 ? 24.760 11.166 -32.392 1.00 83.31 105 PRO A CA 1
ATOM 760 C C . PRO A 1 105 ? 24.750 11.775 -33.793 1.00 83.31 105 PRO A C 1
ATOM 762 O O . PRO A 1 105 ? 24.206 11.205 -34.731 1.00 83.31 105 PRO A O 1
ATOM 765 N N . ASN A 1 106 ? 25.362 12.945 -33.961 1.00 87.38 106 ASN A N 1
ATOM 766 C CA . ASN A 1 106 ? 25.534 13.567 -35.278 1.00 87.38 106 ASN A CA 1
ATOM 767 C C . ASN A 1 106 ? 24.227 13.838 -36.053 1.00 87.38 106 ASN A C 1
ATOM 769 O O . ASN A 1 106 ? 24.250 13.928 -37.280 1.00 87.38 106 ASN A O 1
ATOM 773 N N . THR A 1 107 ? 23.104 13.992 -35.353 1.00 91.62 107 THR A N 1
ATOM 774 C CA . THR A 1 107 ? 21.807 14.329 -35.949 1.00 91.62 107 THR A CA 1
ATOM 775 C C . THR A 1 107 ? 21.742 15.821 -36.252 1.00 91.62 107 THR A C 1
ATOM 777 O O . THR A 1 107 ? 22.198 16.645 -35.456 1.00 91.62 107 THR A O 1
ATOM 780 N N . TYR A 1 108 ? 21.181 16.173 -37.408 1.00 92.44 108 TYR A N 1
ATOM 781 C CA . TYR A 1 108 ? 21.128 17.552 -37.893 1.00 92.44 108 TYR A CA 1
ATOM 782 C C . TYR A 1 108 ? 19.766 18.197 -37.649 1.00 92.44 108 TYR A C 1
ATOM 784 O O . TYR A 1 108 ? 18.725 17.627 -37.975 1.00 92.44 108 TYR A O 1
ATOM 792 N N . TYR A 1 109 ? 19.778 19.422 -37.132 1.00 91.44 109 TYR A N 1
ATOM 793 C CA . TYR A 1 109 ? 18.585 20.245 -36.985 1.00 91.44 109 TYR A CA 1
ATOM 794 C C . TYR A 1 109 ? 18.322 21.060 -38.247 1.00 91.44 109 TYR A C 1
ATOM 796 O O . TYR A 1 109 ? 19.179 21.835 -38.683 1.00 91.44 109 TYR A O 1
ATOM 804 N N . ILE A 1 110 ? 17.122 20.900 -38.804 1.00 86.88 110 ILE A N 1
ATOM 805 C CA . ILE A 1 110 ? 16.652 21.609 -39.992 1.00 86.88 110 ILE A CA 1
ATOM 806 C C . ILE A 1 110 ? 15.304 22.264 -39.665 1.00 86.88 110 ILE A C 1
ATOM 808 O O . ILE A 1 110 ? 14.291 21.565 -39.577 1.00 86.88 110 ILE A O 1
ATOM 812 N N . PRO A 1 111 ? 15.262 23.598 -39.500 1.00 80.06 111 PRO A N 1
ATOM 813 C CA . PRO A 1 111 ? 14.013 24.314 -39.271 1.00 80.06 111 PRO A CA 1
ATOM 814 C C . PRO A 1 111 ? 13.009 24.062 -40.404 1.00 80.06 111 PRO A C 1
ATOM 816 O O . PRO A 1 111 ? 13.355 24.186 -41.578 1.00 80.06 111 PRO A O 1
ATOM 819 N N . GLY A 1 112 ? 11.760 23.741 -40.059 1.00 74.94 112 GLY A N 1
ATOM 820 C CA . GLY A 1 112 ? 10.678 23.563 -41.036 1.00 74.94 112 GLY A CA 1
ATOM 821 C C . GLY A 1 112 ? 10.627 22.198 -41.734 1.00 74.94 112 GLY A C 1
ATOM 822 O O . GLY A 1 112 ? 9.852 22.038 -42.674 1.00 74.94 112 GLY A O 1
ATOM 823 N N . LEU A 1 113 ? 11.418 21.212 -41.294 1.00 80.12 113 LEU A N 1
ATOM 824 C CA . LEU A 1 113 ? 11.276 19.822 -41.742 1.00 80.12 113 LEU A CA 1
ATOM 825 C C . LEU A 1 113 ? 9.898 19.261 -41.295 1.00 80.12 113 LEU A C 1
ATOM 827 O O . LEU A 1 113 ? 9.504 19.494 -40.152 1.00 80.12 113 LEU A O 1
ATOM 831 N N . PRO A 1 114 ? 9.146 18.536 -42.151 1.00 75.69 114 PRO A N 1
ATOM 8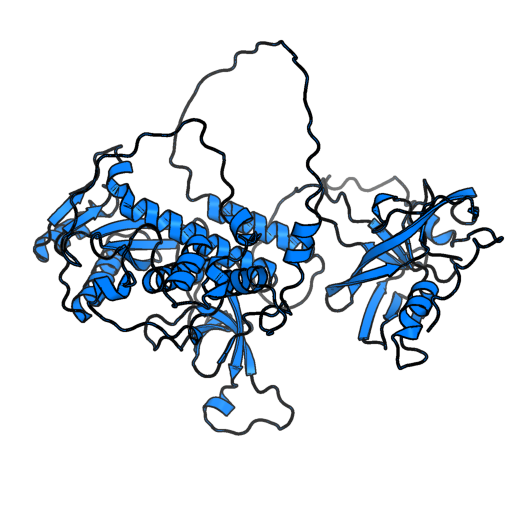32 C CA . PRO A 1 114 ? 7.765 18.143 -41.840 1.00 75.69 114 PRO A CA 1
ATOM 833 C C . PRO A 1 114 ? 7.645 17.111 -40.706 1.00 75.69 114 PRO A C 1
ATOM 835 O O . PRO A 1 114 ? 6.626 17.061 -40.025 1.00 75.69 114 PRO A O 1
ATOM 838 N N . LEU A 1 115 ? 8.678 16.289 -40.492 1.00 85.75 115 LEU A N 1
ATOM 839 C CA . LEU A 1 115 ? 8.753 15.290 -39.424 1.00 85.75 115 LEU A CA 1
ATOM 840 C C . LEU A 1 115 ? 10.218 14.964 -39.090 1.00 85.75 115 LEU A C 1
ATOM 842 O O . LEU A 1 115 ? 11.127 15.383 -39.807 1.00 85.75 115 LEU A O 1
ATOM 846 N N . ARG A 1 116 ? 10.462 14.200 -38.018 1.00 90.50 116 ARG A N 1
ATOM 847 C CA . ARG A 1 116 ? 11.798 13.660 -37.704 1.00 90.50 116 ARG A CA 1
ATOM 848 C C . ARG A 1 116 ? 12.137 12.537 -38.680 1.00 90.50 116 ARG A C 1
ATOM 850 O O . ARG A 1 116 ? 11.251 11.788 -39.083 1.00 90.50 116 ARG A O 1
ATOM 857 N N . ILE A 1 117 ? 13.412 12.384 -39.022 1.00 92.00 117 ILE A N 1
ATOM 858 C CA . ILE A 1 117 ? 13.891 11.330 -39.923 1.00 92.00 117 ILE A CA 1
ATOM 859 C C . ILE A 1 117 ? 14.981 10.530 -39.216 1.00 92.00 117 ILE A C 1
ATOM 861 O O . ILE A 1 117 ? 16.044 11.069 -38.909 1.00 92.00 117 ILE A O 1
ATOM 865 N N . LEU A 1 118 ? 14.737 9.241 -38.991 1.00 93.19 118 LEU A N 1
ATOM 866 C CA . LEU A 1 118 ? 15.755 8.285 -38.576 1.00 93.19 118 LEU A CA 1
ATOM 867 C C . LEU A 1 118 ? 16.326 7.603 -39.814 1.00 93.19 118 LEU A C 1
ATOM 869 O O . LEU A 1 118 ? 15.581 6.977 -40.563 1.00 93.19 118 LEU A O 1
ATOM 873 N N . LEU A 1 119 ? 17.649 7.673 -39.976 1.00 92.88 119 LEU A N 1
ATOM 874 C CA . LEU A 1 119 ? 18.383 6.858 -40.937 1.00 92.88 119 LEU A CA 1
ATOM 875 C C . LEU A 1 119 ? 18.763 5.516 -40.278 1.00 92.88 119 LEU A C 1
ATOM 877 O O . LEU A 1 119 ? 19.652 5.499 -39.423 1.00 92.88 119 LEU A O 1
ATOM 881 N N . PRO A 1 120 ? 18.149 4.377 -40.647 1.00 91.31 120 PRO A N 1
ATOM 882 C CA . PRO A 1 120 ? 18.415 3.087 -39.998 1.00 91.31 120 PRO A CA 1
ATOM 883 C C . PRO A 1 120 ? 19.879 2.640 -40.102 1.00 91.31 120 PRO A C 1
ATOM 885 O O . PRO A 1 120 ? 20.421 2.043 -39.174 1.00 91.31 120 PRO A O 1
ATOM 888 N N . GLN A 1 121 ? 20.548 2.976 -41.207 1.00 89.06 121 GLN A N 1
ATOM 889 C CA . GLN A 1 121 ? 21.969 2.702 -41.416 1.00 89.06 121 GLN A CA 1
ATOM 890 C C . GLN A 1 121 ? 22.850 3.444 -40.406 1.00 89.06 121 GLN A C 1
ATOM 892 O O . GLN A 1 121 ? 23.878 2.913 -39.999 1.00 89.06 121 GLN A O 1
ATOM 897 N N . HIS A 1 122 ? 22.440 4.639 -39.975 1.00 88.12 122 HIS A N 1
ATOM 898 C CA . HIS A 1 122 ? 23.146 5.403 -38.950 1.00 88.12 122 HIS A CA 1
ATOM 899 C C . HIS A 1 122 ? 23.058 4.690 -37.600 1.00 88.12 122 HIS A C 1
ATOM 901 O O . HIS A 1 122 ? 24.080 4.439 -36.974 1.00 88.12 122 HIS A O 1
ATOM 907 N N . LEU A 1 123 ? 21.855 4.257 -37.208 1.00 85.75 123 LEU A N 1
ATOM 908 C CA . LEU A 1 123 ? 21.665 3.449 -36.001 1.00 85.75 123 LEU A CA 1
ATOM 909 C C . LEU A 1 123 ? 22.511 2.163 -36.042 1.00 85.75 123 LEU A C 1
ATOM 911 O O . LEU A 1 123 ? 23.157 1.819 -35.056 1.00 85.75 123 LEU A O 1
ATOM 915 N N . ALA A 1 124 ? 22.559 1.479 -37.189 1.00 85.81 124 ALA A N 1
ATOM 916 C CA . ALA A 1 124 ? 23.370 0.273 -37.361 1.00 85.81 124 ALA A CA 1
ATOM 917 C C . ALA A 1 124 ? 24.879 0.538 -37.201 1.00 85.81 124 ALA A C 1
ATOM 919 O O . ALA A 1 124 ? 25.585 -0.263 -36.591 1.00 85.81 124 ALA A O 1
ATOM 920 N N . GLN A 1 125 ? 25.382 1.658 -37.728 1.00 85.50 125 GLN A N 1
ATOM 921 C CA . GLN A 1 125 ? 26.791 2.048 -37.603 1.00 85.50 125 GLN A CA 1
ATOM 922 C C . GLN A 1 125 ? 27.177 2.353 -36.155 1.00 85.50 125 GLN A C 1
ATOM 924 O O . GLN A 1 125 ? 28.240 1.922 -35.712 1.00 85.50 125 GLN A O 1
ATOM 929 N N . GLU A 1 126 ? 26.302 3.033 -35.415 1.00 82.44 126 GLU A N 1
ATOM 930 C CA . GLU A 1 126 ? 26.526 3.374 -34.007 1.00 82.44 126 GLU A CA 1
ATOM 931 C C . GLU A 1 126 ? 26.486 2.141 -33.095 1.00 82.44 126 GLU A C 1
ATOM 933 O O . GLU A 1 126 ? 27.257 2.037 -32.144 1.00 82.44 126 GLU A O 1
ATOM 938 N N . LEU A 1 127 ? 25.638 1.157 -33.406 1.00 77.19 127 LEU A N 1
ATOM 939 C CA . LEU A 1 127 ? 25.552 -0.085 -32.635 1.00 77.19 127 LEU A CA 1
ATOM 940 C C . LEU A 1 127 ? 26.620 -1.118 -33.015 1.00 77.19 127 LEU A C 1
ATOM 942 O O . LEU A 1 127 ? 26.940 -1.976 -32.196 1.00 77.19 127 LEU A O 1
ATOM 946 N N . ARG A 1 128 ? 27.231 -1.022 -34.204 1.00 80.88 128 ARG A N 1
ATOM 947 C CA . ARG A 1 128 ? 28.227 -1.983 -34.716 1.00 80.88 128 ARG A CA 1
ATOM 948 C C . ARG A 1 128 ? 29.345 -2.348 -33.722 1.00 80.88 128 ARG A C 1
ATOM 950 O O . ARG A 1 128 ? 29.664 -3.536 -33.645 1.00 80.88 128 ARG A O 1
ATOM 957 N N . PRO A 1 129 ? 29.961 -1.413 -32.966 1.00 79.62 129 PRO A N 1
ATOM 958 C CA . PRO A 1 129 ? 31.005 -1.750 -31.990 1.00 79.62 129 PRO A CA 1
ATOM 959 C C . PRO A 1 129 ? 30.502 -2.589 -30.806 1.00 79.62 129 PRO A C 1
ATOM 961 O O . PRO A 1 129 ? 31.303 -3.213 -30.113 1.00 79.62 129 PRO A O 1
ATOM 964 N N . HIS A 1 130 ? 29.190 -2.594 -30.572 1.00 72.56 130 HIS A N 1
ATOM 965 C CA . HIS A 1 130 ? 28.516 -3.270 -29.467 1.00 72.56 130 HIS A CA 1
ATOM 966 C C . HIS A 1 130 ? 27.853 -4.590 -29.887 1.00 72.56 130 HIS A C 1
ATOM 968 O O . HIS A 1 130 ? 27.187 -5.222 -29.069 1.00 72.56 130 HIS A O 1
ATOM 974 N N . GLU A 1 131 ? 28.042 -5.015 -31.140 1.00 66.12 131 GLU A N 1
ATOM 975 C CA . GLU A 1 131 ? 27.393 -6.188 -31.721 1.00 66.12 131 GLU A CA 1
ATOM 976 C C . GLU A 1 131 ? 28.376 -7.310 -32.048 1.00 66.12 131 GLU A C 1
ATOM 978 O O . GLU A 1 131 ? 29.408 -7.126 -32.704 1.00 66.12 131 GLU A O 1
ATOM 983 N N . THR A 1 132 ? 28.002 -8.522 -31.650 1.00 77.81 132 THR A N 1
ATOM 984 C CA . THR A 1 132 ? 28.734 -9.750 -31.967 1.00 77.81 132 THR A CA 1
ATOM 985 C C . THR A 1 132 ? 28.425 -10.255 -33.376 1.00 77.81 132 THR A C 1
ATOM 987 O O . THR A 1 132 ? 29.296 -10.831 -34.032 1.00 77.81 132 THR A O 1
ATOM 990 N N . ARG A 1 133 ? 27.212 -10.012 -33.888 1.00 76.00 133 ARG A N 1
ATOM 991 C CA . ARG A 1 133 ? 26.756 -10.456 -35.213 1.00 76.00 133 ARG A CA 1
ATOM 992 C C . ARG A 1 133 ? 26.996 -9.368 -36.244 1.00 76.00 133 ARG A C 1
ATOM 994 O O . ARG A 1 133 ? 26.637 -8.228 -35.998 1.00 76.00 133 ARG A O 1
ATOM 1001 N N . LEU A 1 134 ? 27.546 -9.704 -37.412 1.00 77.44 134 LEU A N 1
ATOM 1002 C CA . LEU A 1 134 ? 27.758 -8.752 -38.522 1.00 77.44 134 LEU A CA 1
ATOM 1003 C C . LEU A 1 134 ? 26.457 -8.100 -39.025 1.00 77.44 134 LEU A C 1
ATOM 1005 O O . LEU A 1 134 ? 26.483 -6.980 -39.519 1.00 77.44 134 LEU A O 1
ATOM 1009 N N . ASP A 1 135 ? 25.335 -8.793 -38.861 1.00 82.62 135 ASP A N 1
ATOM 1010 C CA . ASP A 1 135 ? 23.974 -8.382 -39.203 1.00 82.62 135 ASP A CA 1
ATOM 1011 C C . ASP A 1 135 ? 23.088 -8.311 -37.941 1.00 82.62 135 ASP A C 1
ATOM 1013 O O . ASP A 1 135 ? 21.971 -8.839 -37.894 1.00 82.62 135 ASP A O 1
ATOM 1017 N N . GLY A 1 136 ? 23.634 -7.722 -36.871 1.00 79.25 136 GLY A N 1
ATOM 1018 C CA . GLY A 1 136 ? 22.936 -7.511 -35.602 1.00 79.25 136 GLY A CA 1
ATOM 1019 C C . GLY A 1 136 ? 21.862 -6.420 -35.673 1.00 79.25 136 GLY A C 1
ATOM 1020 O O . GLY A 1 136 ? 20.806 -6.572 -35.058 1.00 79.25 136 GLY A O 1
ATOM 1021 N N . THR A 1 137 ? 22.089 -5.385 -36.487 1.00 86.56 137 THR A N 1
ATOM 1022 C CA . THR A 1 137 ? 21.131 -4.306 -36.756 1.00 86.56 137 THR A CA 1
ATOM 1023 C C . THR A 1 137 ? 20.871 -4.156 -38.253 1.00 86.56 137 THR A C 1
ATOM 1025 O O . THR A 1 137 ? 21.800 -3.975 -39.038 1.00 86.56 137 THR A O 1
ATOM 1028 N N . TYR A 1 138 ? 19.604 -4.227 -38.663 1.00 92.12 138 TYR A N 1
ATOM 1029 C CA . TYR A 1 138 ? 19.170 -4.100 -40.056 1.00 92.12 138 TYR A CA 1
ATOM 1030 C C . TYR A 1 138 ? 17.698 -3.685 -40.161 1.00 92.12 138 TYR A C 1
ATOM 1032 O O . TYR A 1 138 ? 16.931 -3.789 -39.207 1.00 92.12 138 TYR A O 1
ATOM 1040 N N . LEU A 1 139 ? 17.294 -3.241 -41.353 1.00 93.56 139 LEU A N 1
ATOM 1041 C CA . LEU A 1 139 ? 15.896 -2.987 -41.690 1.00 93.56 139 LEU A CA 1
ATOM 1042 C C . LEU A 1 139 ? 15.449 -3.925 -42.815 1.00 93.56 139 LEU A C 1
ATOM 1044 O O . LEU A 1 139 ? 16.135 -4.050 -43.829 1.00 93.56 139 LEU A O 1
ATOM 1048 N N . THR A 1 140 ? 14.293 -4.561 -42.653 1.00 93.06 140 THR A N 1
ATOM 1049 C CA . THR A 1 140 ? 13.642 -5.376 -43.687 1.00 93.06 140 THR A CA 1
ATOM 1050 C C . THR A 1 140 ? 12.387 -4.677 -44.182 1.00 93.06 140 THR A C 1
ATOM 1052 O O . THR A 1 140 ? 11.576 -4.224 -43.382 1.00 93.06 140 THR A O 1
ATOM 1055 N N . CYS A 1 141 ? 12.215 -4.595 -45.500 1.00 91.00 141 CYS A N 1
ATOM 1056 C CA . CYS A 1 141 ? 11.018 -4.044 -46.125 1.00 91.00 141 CYS A CA 1
ATOM 1057 C C . CYS A 1 141 ? 10.183 -5.178 -46.730 1.00 91.00 141 CYS A C 1
ATOM 1059 O O . CYS A 1 141 ? 10.695 -5.974 -47.518 1.00 91.00 141 CYS A O 1
ATOM 1061 N N . TYR A 1 142 ? 8.915 -5.248 -46.341 1.00 88.56 142 TYR A N 1
ATOM 1062 C CA . TYR A 1 142 ? 7.895 -6.143 -46.881 1.00 88.56 142 TYR A CA 1
ATOM 1063 C C . TYR A 1 142 ? 6.881 -5.330 -47.692 1.00 88.56 142 TYR A C 1
ATOM 1065 O O . TYR A 1 142 ? 6.909 -4.103 -47.695 1.00 88.56 142 TYR A O 1
ATOM 1073 N N . SER A 1 143 ? 5.955 -6.012 -48.369 1.00 85.81 143 SER A N 1
ATOM 1074 C CA . SER A 1 143 ? 4.919 -5.357 -49.178 1.00 85.81 143 SER A CA 1
ATOM 1075 C C . SER A 1 143 ? 3.982 -4.444 -48.380 1.00 85.81 143 SER A C 1
ATOM 1077 O O . SER A 1 143 ? 3.372 -3.559 -48.963 1.00 85.81 143 SER A O 1
ATOM 1079 N N . ASP A 1 144 ? 3.834 -4.682 -47.077 1.00 80.75 144 ASP A N 1
ATOM 1080 C CA . ASP A 1 144 ? 2.852 -4.039 -46.197 1.00 80.75 144 ASP A CA 1
ATOM 1081 C C . ASP A 1 144 ? 3.471 -3.354 -44.965 1.00 80.75 144 ASP A C 1
ATOM 1083 O O . ASP A 1 144 ? 2.787 -2.624 -44.248 1.00 80.75 144 ASP A O 1
ATOM 1087 N N . ARG A 1 145 ? 4.758 -3.584 -44.684 1.00 88.12 145 ARG A N 1
ATOM 1088 C CA . ARG A 1 145 ? 5.429 -3.105 -43.466 1.00 88.12 145 ARG A CA 1
ATOM 1089 C C . ARG A 1 145 ? 6.941 -3.043 -43.622 1.00 88.12 145 ARG A C 1
ATOM 1091 O O . ARG A 1 145 ? 7.525 -3.742 -44.446 1.00 88.12 145 ARG A O 1
ATOM 1098 N N . ILE A 1 146 ? 7.587 -2.284 -42.751 1.00 90.38 146 ILE A N 1
ATOM 1099 C CA . ILE A 1 146 ? 9.029 -2.338 -42.514 1.00 90.38 146 ILE A CA 1
ATOM 1100 C C . ILE A 1 146 ? 9.305 -2.845 -41.103 1.00 90.38 146 ILE A C 1
ATOM 1102 O O . ILE A 1 146 ? 8.529 -2.611 -40.182 1.00 90.38 146 ILE A O 1
ATOM 1106 N N . GLN A 1 147 ? 10.417 -3.545 -40.938 1.00 94.81 147 GLN A N 1
ATOM 1107 C CA . GLN A 1 147 ? 10.869 -4.092 -39.668 1.00 94.81 147 GLN A CA 1
ATOM 1108 C C . GLN A 1 147 ? 12.283 -3.609 -39.386 1.00 94.81 147 GLN A C 1
ATOM 1110 O O . GLN A 1 147 ? 13.216 -3.999 -40.085 1.00 94.81 147 GLN A O 1
ATOM 1115 N N . LEU A 1 148 ? 12.445 -2.764 -38.373 1.00 92.00 148 LEU A N 1
ATOM 1116 C CA . LEU A 1 148 ? 13.748 -2.372 -37.853 1.00 92.00 148 LEU A CA 1
ATOM 1117 C C . LEU A 1 148 ? 14.142 -3.357 -36.753 1.00 92.00 148 LEU A C 1
ATOM 1119 O O . LEU A 1 148 ? 13.480 -3.438 -35.727 1.00 92.00 148 LEU A O 1
ATOM 1123 N N . THR A 1 149 ? 15.213 -4.108 -36.973 1.00 88.94 149 THR A N 1
ATOM 1124 C CA . THR A 1 149 ? 15.803 -5.031 -35.998 1.00 88.94 149 THR A CA 1
ATOM 1125 C C . THR A 1 149 ? 17.132 -4.461 -35.529 1.00 88.94 149 THR A C 1
ATOM 1127 O O . THR A 1 149 ? 17.921 -4.038 -36.371 1.00 88.94 149 THR A O 1
ATOM 1130 N N . TRP A 1 150 ? 17.412 -4.440 -34.224 1.00 84.12 150 TRP A N 1
ATOM 1131 C CA . TRP A 1 150 ? 18.672 -3.879 -33.722 1.00 84.12 150 TRP A CA 1
ATOM 1132 C C . TRP A 1 150 ? 19.220 -4.549 -32.463 1.00 84.12 150 TRP A C 1
ATOM 1134 O O . TRP A 1 150 ? 18.537 -5.333 -31.797 1.00 84.12 150 TRP A O 1
ATOM 1144 N N . LEU A 1 151 ? 20.483 -4.225 -32.167 1.00 78.38 151 LEU A N 1
ATOM 1145 C CA . LEU A 1 151 ? 21.283 -4.716 -31.045 1.00 78.38 151 LEU A CA 1
ATOM 1146 C C . LEU A 1 151 ? 21.375 -6.248 -31.013 1.00 78.38 151 LEU A C 1
ATOM 1148 O O . LEU A 1 151 ? 20.752 -6.901 -30.178 1.00 78.38 151 LEU A O 1
ATOM 1152 N N . ASP A 1 152 ? 22.154 -6.831 -31.925 1.00 77.38 152 ASP A N 1
ATOM 1153 C CA . ASP A 1 152 ? 22.309 -8.291 -32.063 1.00 77.38 152 ASP A CA 1
ATOM 1154 C C . ASP A 1 152 ? 20.965 -9.024 -32.254 1.00 77.38 152 ASP A C 1
ATOM 1156 O O . ASP A 1 152 ? 20.787 -10.175 -31.848 1.00 77.38 152 ASP A O 1
ATOM 1160 N N . ARG A 1 153 ? 20.027 -8.359 -32.940 1.00 84.12 153 ARG A N 1
ATOM 1161 C CA . ARG A 1 153 ? 18.659 -8.820 -33.217 1.00 84.12 153 ARG A CA 1
ATOM 1162 C C . ARG A 1 153 ? 17.795 -9.048 -31.980 1.00 84.12 153 ARG A C 1
ATOM 1164 O O . ARG A 1 153 ? 16.894 -9.883 -32.003 1.00 84.12 153 ARG A O 1
ATOM 1171 N N . ARG A 1 154 ? 18.084 -8.330 -30.896 1.00 75.06 154 ARG A N 1
ATOM 1172 C CA . ARG A 1 154 ? 17.335 -8.429 -29.638 1.00 75.06 154 ARG A CA 1
ATOM 1173 C C . ARG A 1 154 ? 16.021 -7.674 -29.671 1.00 75.06 154 ARG A C 1
ATOM 1175 O O . ARG A 1 154 ? 15.105 -8.065 -28.964 1.00 75.06 154 ARG A O 1
ATOM 1182 N N . PHE A 1 155 ? 15.953 -6.604 -30.454 1.00 80.38 155 PHE A N 1
ATOM 1183 C CA . PHE A 1 155 ? 14.787 -5.735 -30.514 1.00 80.38 155 PHE A CA 1
ATOM 1184 C C . PHE A 1 155 ? 14.257 -5.658 -31.936 1.00 80.38 155 PHE A C 1
ATOM 1186 O O . PHE A 1 155 ? 15.037 -5.675 -32.894 1.00 80.38 155 PHE A O 1
ATOM 1193 N N . LEU A 1 156 ? 12.937 -5.561 -32.052 1.00 85.12 156 LEU A N 1
ATOM 1194 C CA . LEU A 1 156 ? 12.206 -5.507 -33.308 1.00 85.12 156 LEU A CA 1
ATOM 1195 C C . LEU A 1 156 ? 11.152 -4.405 -33.225 1.00 85.12 156 LEU A C 1
ATOM 1197 O O . LEU A 1 156 ? 10.428 -4.325 -32.245 1.00 85.12 156 LEU A O 1
ATOM 1201 N N . LEU A 1 157 ? 11.073 -3.569 -34.253 1.00 86.31 157 LEU A N 1
ATOM 1202 C CA . LEU A 1 157 ? 10.039 -2.559 -34.435 1.00 86.31 157 LEU A CA 1
ATOM 1203 C C . LEU A 1 157 ? 9.410 -2.770 -35.811 1.00 86.31 157 LEU A C 1
ATOM 1205 O O . LEU A 1 157 ? 10.062 -2.554 -36.836 1.00 86.31 157 LEU A O 1
ATOM 1209 N N . THR A 1 158 ? 8.144 -3.162 -35.828 1.00 88.06 158 THR A N 1
ATOM 1210 C CA . THR A 1 158 ? 7.321 -3.369 -37.012 1.00 88.06 158 THR A CA 1
ATOM 1211 C C . THR A 1 158 ? 6.459 -2.133 -37.257 1.00 88.06 158 THR A C 1
ATOM 1213 O O . THR A 1 158 ? 5.576 -1.795 -36.473 1.00 88.06 158 THR A O 1
ATOM 1216 N N . VAL A 1 159 ? 6.686 -1.459 -38.385 1.00 85.44 159 VAL A N 1
ATOM 1217 C CA . VAL A 1 159 ? 5.951 -0.254 -38.789 1.00 85.44 159 VAL A CA 1
ATOM 1218 C C . VAL A 1 159 ? 5.184 -0.547 -40.080 1.00 85.44 159 VAL A C 1
ATOM 1220 O O . VAL A 1 159 ? 5.821 -0.871 -41.085 1.00 85.44 159 VAL A O 1
ATOM 1223 N N . PRO A 1 160 ? 3.842 -0.449 -40.103 1.00 83.81 160 PRO A N 1
ATOM 1224 C CA . PRO A 1 160 ? 3.082 -0.602 -41.339 1.00 83.81 160 PRO A CA 1
ATOM 1225 C C . PRO A 1 160 ? 3.444 0.509 -42.331 1.00 83.81 160 PRO A C 1
ATOM 1227 O O . PRO A 1 160 ? 3.705 1.651 -41.943 1.00 83.81 160 PRO A O 1
ATOM 1230 N N . LEU A 1 161 ? 3.463 0.171 -43.618 1.00 81.44 161 LEU A N 1
ATOM 1231 C CA . LEU A 1 161 ? 3.602 1.160 -44.680 1.00 81.44 161 LEU A CA 1
ATOM 1232 C C . LEU A 1 161 ? 2.271 1.900 -44.857 1.00 81.44 161 LEU A C 1
ATOM 1234 O O . LEU A 1 161 ? 1.206 1.287 -44.839 1.00 81.44 161 LEU A O 1
ATOM 1238 N N . ASN A 1 162 ? 2.328 3.219 -45.016 1.00 78.69 162 ASN A N 1
ATOM 1239 C CA . ASN A 1 162 ? 1.151 4.027 -45.342 1.00 78.69 162 ASN A CA 1
ATOM 1240 C C . ASN A 1 162 ? 0.879 4.068 -46.859 1.00 78.69 162 ASN A C 1
ATOM 1242 O O . ASN A 1 162 ? 1.612 3.471 -47.644 1.00 78.69 162 ASN A O 1
ATOM 1246 N N . ASP A 1 163 ? -0.126 4.837 -47.288 1.00 78.44 163 ASP A N 1
ATOM 1247 C CA . ASP A 1 163 ? -0.501 4.981 -48.707 1.00 78.44 163 ASP A CA 1
ATOM 1248 C C . ASP A 1 163 ? 0.615 5.566 -49.597 1.00 78.44 163 ASP A C 1
ATOM 1250 O O . ASP A 1 163 ? 0.601 5.402 -50.817 1.00 78.44 163 ASP A O 1
ATOM 1254 N N . ALA A 1 164 ? 1.608 6.231 -48.997 1.00 77.69 164 ALA A N 1
ATOM 1255 C CA . ALA A 1 164 ? 2.807 6.718 -49.677 1.00 77.69 164 ALA A CA 1
ATOM 1256 C C . ALA A 1 164 ? 3.965 5.694 -49.667 1.00 77.69 164 ALA A C 1
ATOM 1258 O O . ALA A 1 164 ? 5.078 6.026 -50.077 1.00 77.69 164 ALA A O 1
ATOM 1259 N N . ASN A 1 165 ? 3.715 4.458 -49.217 1.00 80.56 165 ASN A N 1
ATOM 1260 C CA . ASN A 1 165 ? 4.683 3.373 -49.043 1.00 80.56 165 ASN A CA 1
ATOM 1261 C C . ASN A 1 165 ? 5.880 3.742 -48.154 1.00 80.56 165 ASN A C 1
ATOM 1263 O O . ASN A 1 165 ? 6.999 3.277 -48.383 1.00 80.56 165 ASN A O 1
ATOM 1267 N N . VAL A 1 166 ? 5.660 4.564 -47.126 1.00 82.56 166 VAL A N 1
ATOM 1268 C CA . VAL A 1 166 ? 6.685 4.887 -46.124 1.00 82.56 166 VAL A CA 1
ATOM 1269 C C . VAL A 1 166 ? 6.258 4.438 -44.731 1.00 82.56 166 VAL A C 1
ATOM 1271 O O . VAL A 1 166 ? 5.072 4.432 -44.403 1.00 82.56 166 VAL A O 1
ATOM 1274 N N . GLY A 1 167 ? 7.231 4.055 -43.902 1.00 84.56 167 GLY A N 1
ATOM 1275 C CA . GLY A 1 167 ? 6.984 3.706 -42.506 1.00 84.56 167 GLY A CA 1
ATOM 1276 C C . GLY A 1 167 ? 7.252 4.893 -41.589 1.00 84.56 167 GLY A C 1
ATOM 1277 O O . GLY A 1 167 ? 8.378 5.392 -41.506 1.00 84.56 167 GLY A O 1
ATOM 1278 N N . ILE A 1 168 ? 6.202 5.340 -40.902 1.00 84.19 168 ILE A N 1
ATOM 1279 C CA . ILE A 1 168 ? 6.245 6.427 -39.922 1.00 84.19 168 ILE A CA 1
ATOM 1280 C C . ILE A 1 168 ? 5.799 5.867 -38.576 1.00 84.19 168 ILE A C 1
ATOM 1282 O O . ILE A 1 168 ? 4.700 5.329 -38.454 1.00 84.19 168 ILE A O 1
ATOM 1286 N N . VAL A 1 169 ? 6.642 6.028 -37.561 1.00 82.38 169 VAL A N 1
ATOM 1287 C CA . VAL A 1 169 ? 6.320 5.716 -36.165 1.00 82.38 169 VAL A CA 1
ATOM 1288 C C . VAL A 1 169 ? 6.146 7.017 -35.385 1.00 82.38 169 VAL A C 1
ATOM 1290 O O . VAL A 1 169 ? 6.683 8.054 -35.774 1.00 82.38 169 VAL A O 1
ATOM 1293 N N . ARG A 1 170 ? 5.380 7.004 -34.293 1.00 75.25 170 ARG A N 1
ATOM 1294 C CA . ARG A 1 170 ? 5.332 8.138 -33.363 1.00 75.25 170 ARG A CA 1
ATOM 1295 C C . ARG A 1 170 ? 6.336 7.937 -32.236 1.00 75.25 170 ARG A C 1
ATOM 1297 O O . ARG A 1 170 ? 6.419 6.853 -31.665 1.00 75.25 170 ARG A O 1
ATOM 1304 N N . THR A 1 171 ? 7.087 8.985 -31.916 1.00 67.88 171 THR A N 1
ATOM 1305 C CA . THR A 1 171 ? 7.883 9.029 -30.693 1.00 67.88 171 THR A CA 1
ATOM 1306 C C . THR A 1 171 ? 6.951 9.029 -29.491 1.00 67.88 171 THR A C 1
ATOM 1308 O O . THR A 1 171 ? 5.879 9.631 -29.529 1.00 67.88 171 THR A O 1
ATOM 1311 N N . VAL A 1 172 ? 7.362 8.374 -28.413 1.00 53.28 172 VAL A N 1
ATOM 1312 C CA . VAL A 1 172 ? 6.582 8.361 -27.174 1.00 53.28 172 VAL A CA 1
ATOM 1313 C C . VAL A 1 172 ? 6.660 9.754 -26.502 1.00 53.28 172 VAL A C 1
ATOM 1315 O O . VAL A 1 172 ? 7.776 10.267 -26.381 1.00 53.28 172 VAL A O 1
ATOM 1318 N N . PRO A 1 173 ? 5.527 10.358 -26.073 1.00 44.03 173 PRO A N 1
ATOM 1319 C CA . PRO A 1 173 ? 5.439 11.617 -25.319 1.00 44.03 173 PRO A CA 1
ATOM 1320 C C . PRO A 1 173 ? 6.478 11.794 -24.205 1.00 44.03 173 PRO A C 1
ATOM 1322 O O . PRO A 1 173 ? 6.742 10.871 -23.425 1.00 44.03 173 PRO A O 1
ATOM 1325 N N . SER A 1 174 ? 7.007 13.009 -24.066 1.00 36.69 174 SER A N 1
ATOM 1326 C CA . SER A 1 174 ? 7.859 13.458 -22.961 1.00 36.69 174 SER A CA 1
ATOM 1327 C C . SER A 1 174 ? 7.091 14.398 -22.018 1.00 36.69 174 SER A C 1
ATOM 1329 O O . SER A 1 174 ? 7.360 15.589 -21.990 1.00 36.69 174 SER A O 1
ATOM 1331 N N . TYR A 1 175 ? 6.139 13.863 -21.250 1.00 28.19 175 TYR A N 1
ATOM 1332 C CA . TYR A 1 175 ? 5.359 14.489 -20.160 1.00 28.19 175 TYR A CA 1
ATOM 1333 C C . TYR A 1 175 ? 5.460 16.021 -19.921 1.00 28.19 175 TYR A C 1
ATOM 1335 O O . TYR A 1 175 ? 5.750 16.446 -18.799 1.00 28.19 175 TYR A O 1
ATOM 1343 N N . ALA A 1 176 ? 5.147 16.858 -20.918 1.00 27.12 176 ALA A N 1
ATOM 1344 C CA . ALA A 1 176 ? 5.143 18.320 -20.756 1.00 27.12 176 ALA A CA 1
ATOM 1345 C C . ALA A 1 176 ? 3.855 19.042 -21.201 1.00 27.12 176 ALA A C 1
ATOM 1347 O O . ALA A 1 176 ? 3.732 20.239 -20.947 1.00 27.12 176 ALA A O 1
ATOM 1348 N N . GLY A 1 177 ? 2.840 18.370 -21.760 1.00 24.30 177 GLY A N 1
ATOM 1349 C CA . GLY A 1 177 ? 1.611 19.065 -22.171 1.00 24.30 177 GLY A CA 1
ATOM 1350 C C . GLY A 1 177 ? 0.336 18.228 -22.114 1.00 24.30 177 GLY A C 1
ATOM 1351 O O . GLY A 1 177 ? 0.100 17.472 -23.038 1.00 24.30 177 GLY A O 1
ATOM 1352 N N . ALA A 1 178 ? -0.459 18.444 -21.048 1.00 23.03 178 ALA A N 1
ATOM 1353 C CA . ALA A 1 178 ? -1.929 18.316 -20.892 1.00 23.03 178 ALA A CA 1
ATOM 1354 C C . ALA A 1 178 ? -2.635 17.140 -21.615 1.00 23.03 178 ALA A C 1
ATOM 1356 O O . ALA A 1 178 ? -2.577 17.040 -22.815 1.00 23.03 178 ALA A O 1
ATOM 1357 N N . LEU A 1 179 ? -3.313 16.176 -20.984 1.00 30.81 179 LEU A N 1
ATOM 1358 C CA . LEU A 1 179 ? -4.656 16.232 -20.369 1.00 30.81 179 LEU A CA 1
ATOM 1359 C C . LEU A 1 179 ? -5.766 16.901 -21.219 1.00 30.81 179 LEU A C 1
ATOM 1361 O O . LEU A 1 179 ? -5.966 18.107 -21.113 1.00 30.81 179 LEU A O 1
ATOM 1365 N N . SER A 1 180 ? -6.592 16.114 -21.931 1.00 25.80 180 SER A N 1
ATOM 1366 C CA . SER A 1 180 ? -8.055 15.995 -21.686 1.00 25.80 180 SER A CA 1
ATOM 1367 C C . SER A 1 180 ? -8.818 15.227 -22.789 1.00 25.80 180 SER A C 1
ATOM 1369 O O . SER A 1 180 ? -8.717 15.566 -23.960 1.00 25.80 180 SER A O 1
ATOM 1371 N N . SER A 1 181 ? -9.604 14.207 -22.407 1.00 26.27 181 SER A N 1
ATOM 1372 C CA . SER A 1 181 ? -11.057 14.037 -22.664 1.00 26.27 181 SER A CA 1
ATOM 1373 C C . SER A 1 181 ? -11.523 12.566 -22.513 1.00 26.27 181 SER A C 1
ATOM 1375 O O . SER A 1 181 ? -10.850 11.625 -22.914 1.00 26.27 181 SER A O 1
ATOM 1377 N N . ASN A 1 182 ? -12.650 12.436 -21.806 1.00 29.47 182 ASN A N 1
ATOM 1378 C CA . ASN A 1 182 ? -13.422 11.271 -21.324 1.00 29.47 182 ASN A CA 1
ATOM 1379 C C . ASN A 1 182 ? -14.311 10.665 -22.454 1.00 29.47 182 ASN A C 1
ATOM 1381 O O . ASN A 1 182 ? -14.543 11.372 -23.424 1.00 29.47 182 ASN A O 1
ATOM 1385 N N . GLU A 1 183 ? -14.962 9.485 -22.442 1.00 30.42 183 GLU A N 1
ATOM 1386 C CA . GLU A 1 183 ? -15.292 8.423 -21.465 1.00 30.42 183 GLU A CA 1
ATOM 1387 C C . GLU A 1 183 ? -16.062 7.253 -22.173 1.00 30.42 183 GLU A C 1
ATOM 1389 O O . GLU A 1 183 ? -16.622 7.441 -23.249 1.00 30.42 183 GLU A O 1
ATOM 1394 N N . HIS A 1 184 ? -16.207 6.119 -21.454 1.00 24.53 184 HIS A N 1
ATOM 1395 C CA . HIS A 1 184 ? -17.260 5.064 -21.503 1.00 24.53 184 HIS A CA 1
ATOM 1396 C C . HIS A 1 184 ? -17.137 3.845 -22.454 1.00 24.53 184 HIS A C 1
ATOM 1398 O O . HIS A 1 184 ? -17.535 3.894 -23.612 1.00 24.53 184 HIS A O 1
ATOM 1404 N N . ASN A 1 185 ? -16.850 2.651 -21.903 1.00 22.59 185 ASN A N 1
ATOM 1405 C CA . ASN A 1 185 ? -17.886 1.735 -21.381 1.00 22.59 185 ASN A CA 1
ATOM 1406 C C . ASN A 1 185 ? -17.313 0.462 -20.721 1.00 22.59 185 ASN A C 1
ATOM 1408 O O . ASN A 1 185 ? -16.235 -0.021 -21.047 1.00 22.59 185 ASN A O 1
ATOM 1412 N N . LEU A 1 186 ? -18.091 -0.051 -19.767 1.00 27.34 186 LEU A N 1
ATOM 1413 C CA . LEU A 1 186 ? -17.858 -1.213 -18.908 1.00 27.34 186 LEU A CA 1
ATOM 1414 C C . LEU A 1 186 ? -17.829 -2.552 -19.671 1.00 27.34 186 LEU A C 1
ATOM 1416 O O . LEU A 1 186 ? -18.812 -2.872 -20.331 1.00 27.34 186 LEU A O 1
ATOM 1420 N N . ALA A 1 187 ? -16.779 -3.361 -19.472 1.00 21.98 187 ALA A N 1
ATOM 1421 C CA . ALA A 1 187 ? -16.819 -4.821 -19.251 1.00 21.98 187 ALA A CA 1
ATOM 1422 C C . ALA A 1 187 ? -15.388 -5.402 -19.252 1.00 21.98 187 ALA A C 1
ATOM 1424 O O . ALA A 1 187 ? -14.687 -5.320 -20.253 1.00 21.98 187 ALA A O 1
ATOM 1425 N N . PHE A 1 188 ? -14.968 -6.031 -18.150 1.00 26.81 188 PHE A N 1
ATOM 1426 C CA . PHE A 1 188 ? -13.869 -7.008 -18.173 1.00 26.81 188 PHE A CA 1
ATOM 1427 C C . PHE A 1 188 ? -14.417 -8.272 -18.856 1.00 26.81 188 PHE A C 1
ATOM 1429 O O . PHE A 1 188 ? -15.413 -8.806 -18.354 1.00 26.81 188 PHE A O 1
ATOM 1436 N N . PRO A 1 189 ? -13.857 -8.733 -19.993 1.00 28.44 189 PRO A N 1
ATOM 1437 C CA . PRO A 1 189 ? -12.815 -9.764 -19.901 1.00 28.44 189 PRO A CA 1
ATOM 1438 C C . PRO A 1 189 ? -11.777 -9.792 -21.058 1.00 28.44 189 PRO A C 1
ATOM 1440 O O . PRO A 1 189 ? -11.956 -9.187 -22.109 1.00 28.44 189 PRO A O 1
ATOM 1443 N N . THR A 1 190 ? -10.734 -10.610 -20.849 1.00 23.00 190 THR A N 1
ATOM 1444 C CA . THR A 1 190 ? -9.738 -11.160 -21.804 1.00 23.00 190 THR A CA 1
ATOM 1445 C C . THR A 1 190 ? -8.603 -10.258 -22.326 1.00 23.00 190 THR A C 1
ATOM 1447 O O . THR A 1 190 ? -8.755 -9.510 -23.280 1.00 23.00 190 THR A O 1
ATOM 1450 N N . LEU A 1 191 ? -7.448 -10.414 -21.661 1.00 28.09 191 LEU A N 1
ATOM 1451 C CA . LEU A 1 191 ? -6.073 -10.588 -22.168 1.00 28.09 191 LEU A CA 1
ATOM 1452 C C . LEU A 1 191 ? -5.709 -10.075 -23.582 1.00 28.09 191 LEU A C 1
ATOM 1454 O O . LEU A 1 191 ? -6.221 -10.554 -24.587 1.00 28.09 191 LEU A O 1
ATOM 1458 N N . PHE A 1 192 ? -4.676 -9.220 -23.583 1.00 32.03 192 PHE A N 1
ATOM 1459 C CA . PHE A 1 192 ? -3.726 -8.896 -24.658 1.00 32.03 192 PHE A CA 1
ATOM 1460 C C . PHE A 1 192 ? -4.295 -8.392 -25.993 1.00 32.03 192 PHE A C 1
ATOM 1462 O O . PHE A 1 192 ? -4.475 -9.139 -26.947 1.00 32.03 192 PHE A O 1
ATOM 1469 N N . HIS A 1 193 ? -4.499 -7.073 -26.054 1.00 25.52 193 HIS A N 1
ATOM 1470 C CA . HIS A 1 193 ? -3.915 -6.150 -27.042 1.00 25.52 193 HIS A CA 1
ATOM 1471 C C . HIS A 1 193 ? -4.631 -4.798 -26.929 1.00 25.52 193 HIS A C 1
ATOM 1473 O O . HIS A 1 193 ? -5.837 -4.739 -27.170 1.00 25.52 193 HIS A O 1
ATOM 1479 N N . ARG A 1 194 ? -3.891 -3.713 -26.648 1.00 27.22 194 ARG A N 1
ATOM 1480 C CA . ARG A 1 194 ? -4.020 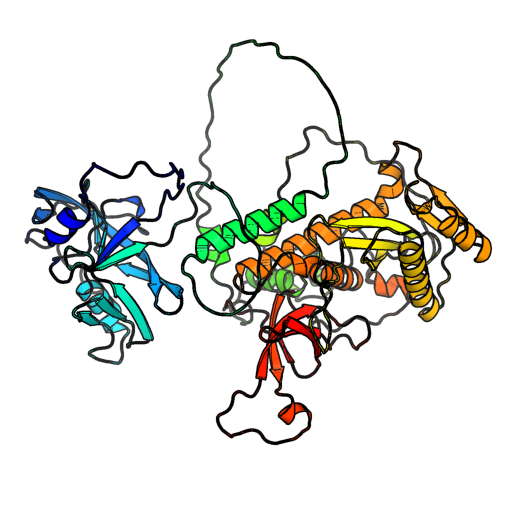-2.420 -27.352 1.00 27.22 194 ARG A CA 1
ATOM 1481 C C . ARG A 1 194 ? -3.023 -1.368 -26.851 1.00 27.22 194 ARG A C 1
ATOM 1483 O O . ARG A 1 194 ? -3.091 -0.897 -25.727 1.00 27.22 194 ARG A O 1
ATOM 1490 N N . ASN A 1 195 ? -2.156 -0.998 -27.786 1.00 33.06 195 ASN A N 1
ATOM 1491 C CA . ASN A 1 195 ? -1.322 0.194 -27.906 1.00 33.06 195 ASN A CA 1
ATOM 1492 C C . ASN A 1 195 ? -1.921 1.479 -27.288 1.00 33.06 195 ASN A C 1
ATOM 1494 O O . ASN A 1 195 ? -2.842 2.042 -27.878 1.00 33.06 195 ASN A O 1
ATOM 1498 N N . ASN A 1 196 ? -1.362 1.938 -26.157 1.00 32.16 196 ASN A N 1
ATOM 1499 C CA . ASN A 1 196 ? -1.077 3.350 -25.790 1.00 32.16 196 ASN A CA 1
ATOM 1500 C C . ASN A 1 196 ? -0.591 3.496 -24.327 1.00 32.16 196 ASN A C 1
ATOM 1502 O O . ASN A 1 196 ? -0.946 4.418 -23.596 1.00 32.16 196 ASN A O 1
ATOM 1506 N N . GLU A 1 197 ? 0.276 2.589 -23.876 1.00 35.62 197 GLU A N 1
ATOM 1507 C CA . GLU A 1 197 ? 0.419 2.341 -22.442 1.00 35.62 197 GLU A CA 1
ATOM 1508 C C . GLU A 1 197 ? 0.986 3.533 -21.652 1.00 35.62 197 GLU A C 1
ATOM 1510 O O . GLU A 1 197 ? 0.484 3.818 -20.582 1.00 35.62 197 GLU A O 1
ATOM 1515 N N . ARG A 1 198 ? 1.943 4.331 -22.141 1.00 32.38 198 ARG A N 1
ATOM 1516 C CA . ARG A 1 198 ? 2.601 5.353 -21.291 1.00 32.38 198 ARG A CA 1
ATOM 1517 C C . ARG A 1 198 ? 1.708 6.524 -20.845 1.00 32.38 198 ARG A C 1
ATOM 1519 O O . ARG A 1 198 ? 1.806 6.965 -19.698 1.00 32.38 198 ARG A O 1
ATOM 1526 N N . GLU A 1 199 ? 0.817 7.010 -21.702 1.00 31.95 199 GLU A N 1
ATOM 1527 C CA . GLU A 1 199 ? -0.157 8.031 -21.299 1.00 31.95 199 GLU A CA 1
ATOM 1528 C C . GLU A 1 199 ? -1.322 7.436 -20.519 1.00 31.95 199 GLU A C 1
ATOM 1530 O O . GLU A 1 199 ? -1.771 8.065 -19.564 1.00 31.95 199 GLU A O 1
ATOM 1535 N N . ASP A 1 200 ? -1.760 6.223 -20.856 1.00 35.56 200 ASP A N 1
ATOM 1536 C CA . ASP A 1 200 ? -2.778 5.499 -20.094 1.00 35.56 200 ASP A CA 1
ATOM 1537 C C . ASP A 1 200 ? -2.269 5.154 -18.690 1.00 35.56 200 ASP A C 1
ATOM 1539 O O . ASP A 1 200 ? -3.019 5.241 -17.731 1.00 35.56 200 ASP A O 1
ATOM 1543 N N . ILE A 1 201 ? -0.968 4.908 -18.521 1.00 36.56 201 ILE A N 1
ATOM 1544 C CA . ILE A 1 201 ? -0.304 4.713 -17.229 1.00 36.56 201 ILE A CA 1
ATOM 1545 C C . ILE A 1 201 ? -0.416 5.960 -16.369 1.00 36.56 201 ILE A C 1
ATOM 1547 O O . ILE A 1 201 ? -0.888 5.871 -15.239 1.00 36.56 201 ILE A O 1
ATOM 1551 N N . LEU A 1 202 ? 0.012 7.131 -16.856 1.00 34.34 202 LEU A N 1
ATOM 1552 C CA . LEU A 1 202 ? -0.088 8.350 -16.050 1.00 34.34 202 LEU A CA 1
ATOM 1553 C C . LEU A 1 202 ? -1.518 8.852 -15.916 1.00 34.34 202 LEU A C 1
ATOM 1555 O O . LEU A 1 202 ? -1.839 9.400 -14.864 1.00 34.34 202 LEU A O 1
ATOM 1559 N N . ARG A 1 203 ? -2.383 8.663 -16.917 1.00 40.22 203 ARG A N 1
ATOM 1560 C CA . ARG A 1 203 ? -3.819 8.936 -16.794 1.00 40.22 203 ARG A CA 1
ATOM 1561 C C . ARG A 1 203 ? -4.435 8.017 -15.760 1.00 40.22 203 ARG A C 1
ATOM 1563 O O . ARG A 1 203 ? -5.116 8.536 -14.895 1.00 40.22 203 ARG A O 1
ATOM 1570 N N . ASP A 1 204 ? -4.144 6.724 -15.761 1.00 41.03 204 ASP A N 1
ATOM 1571 C CA . ASP A 1 204 ? -4.630 5.769 -14.767 1.00 41.03 204 ASP A CA 1
ATOM 1572 C C . ASP A 1 204 ? -4.059 6.061 -13.385 1.00 41.03 204 ASP A C 1
ATOM 1574 O O . ASP A 1 204 ? -4.793 6.012 -12.406 1.00 41.03 204 ASP A O 1
ATOM 1578 N N . VAL A 1 205 ? -2.772 6.399 -13.275 1.00 40.25 205 VAL A N 1
ATOM 1579 C CA . VAL A 1 205 ? -2.135 6.788 -12.011 1.00 40.25 205 VAL A CA 1
ATOM 1580 C C . VAL A 1 205 ? -2.738 8.098 -11.499 1.00 40.25 205 VAL A C 1
ATOM 1582 O O . VAL A 1 205 ? -3.038 8.203 -10.312 1.00 40.25 205 VAL A O 1
ATOM 1585 N N . HIS A 1 206 ? -2.967 9.089 -12.365 1.00 42.66 206 HIS A N 1
ATOM 1586 C CA . HIS A 1 206 ? -3.581 10.370 -12.010 1.00 42.66 206 HIS A CA 1
ATOM 1587 C C . HIS A 1 206 ? -5.080 10.227 -11.714 1.00 42.66 206 HIS A C 1
ATOM 1589 O O . HIS A 1 206 ? -5.582 10.843 -10.780 1.00 42.66 206 HIS A O 1
ATOM 1595 N N . HIS A 1 207 ? -5.793 9.384 -12.455 1.00 49.34 207 HIS A N 1
ATOM 1596 C CA . HIS A 1 207 ? -7.195 9.026 -12.255 1.00 49.34 207 HIS A CA 1
ATOM 1597 C C . HIS A 1 207 ? -7.351 8.265 -10.940 1.00 49.34 207 HIS A C 1
ATOM 1599 O O . HIS A 1 207 ? -8.177 8.634 -10.113 1.00 49.34 207 HIS A O 1
ATOM 1605 N N . MET A 1 208 ? -6.490 7.283 -10.675 1.00 51.97 208 MET A N 1
ATOM 1606 C CA . MET A 1 208 ? -6.409 6.582 -9.398 1.00 51.97 208 MET A CA 1
ATOM 1607 C C . MET A 1 208 ? -6.080 7.547 -8.259 1.00 51.97 208 MET A C 1
ATOM 1609 O O . MET A 1 208 ? -6.771 7.529 -7.244 1.00 51.97 208 MET A O 1
ATOM 1613 N N . ALA A 1 209 ? -5.101 8.441 -8.425 1.00 46.72 209 ALA A N 1
ATOM 1614 C CA . ALA A 1 209 ? -4.798 9.470 -7.434 1.00 46.72 209 ALA A CA 1
ATOM 1615 C C . ALA A 1 209 ? -6.024 10.362 -7.173 1.00 46.72 209 ALA A C 1
ATOM 1617 O O . ALA A 1 209 ? -6.393 10.556 -6.017 1.00 46.72 209 ALA A O 1
ATOM 1618 N N . LYS A 1 210 ? -6.702 10.837 -8.227 1.00 50.00 210 LYS A N 1
ATOM 1619 C CA . LYS A 1 210 ? -7.892 11.704 -8.175 1.00 50.00 210 LYS A CA 1
ATOM 1620 C C . LYS A 1 210 ? -9.096 11.028 -7.513 1.00 50.00 210 LYS A C 1
ATOM 1622 O O . LYS A 1 210 ? -9.750 11.653 -6.681 1.00 50.00 210 LYS A O 1
ATOM 1627 N N . HIS A 1 211 ? -9.375 9.764 -7.824 1.00 49.31 211 HIS A N 1
ATOM 1628 C CA . HIS A 1 211 ? -10.472 9.014 -7.200 1.00 49.31 211 HIS A CA 1
ATOM 1629 C C . HIS A 1 211 ? -10.169 8.649 -5.748 1.00 49.31 211 HIS A C 1
ATOM 1631 O O . HIS A 1 211 ? -11.047 8.742 -4.896 1.00 49.31 211 HIS A O 1
ATOM 1637 N N . LEU A 1 212 ? -8.913 8.335 -5.420 1.00 41.91 212 LEU A N 1
ATOM 1638 C CA . LEU A 1 212 ? -8.480 8.133 -4.032 1.00 41.91 212 LEU A CA 1
ATOM 1639 C C . LEU A 1 212 ? -8.389 9.450 -3.231 1.00 41.91 212 LEU A C 1
ATOM 1641 O O . LEU A 1 212 ? -8.229 9.401 -2.011 1.00 41.91 212 LEU A O 1
ATOM 1645 N N . LEU A 1 213 ? -8.458 10.617 -3.886 1.00 40.47 213 LEU A N 1
ATOM 1646 C CA . LEU A 1 213 ? -8.477 11.956 -3.271 1.00 40.47 213 LEU A CA 1
ATOM 1647 C C . LEU A 1 213 ? -9.898 12.440 -2.925 1.00 40.47 213 LEU A C 1
ATOM 1649 O O . LEU A 1 213 ? -10.046 13.290 -2.047 1.00 40.47 213 LEU A O 1
ATOM 1653 N N . GLN A 1 214 ? -10.950 11.903 -3.558 1.00 43.12 214 GLN A N 1
ATOM 1654 C CA . GLN A 1 214 ? -12.345 12.327 -3.332 1.00 43.12 214 GLN A CA 1
ATOM 1655 C C . GLN A 1 214 ? -12.915 11.955 -1.951 1.00 43.12 214 GLN A C 1
ATOM 1657 O O . GLN A 1 214 ? -14.028 12.349 -1.623 1.00 43.12 214 GLN A O 1
ATOM 1662 N N . CYS A 1 215 ? -12.145 11.291 -1.085 1.00 37.00 215 CYS A N 1
ATOM 1663 C CA . CYS A 1 215 ? -12.543 10.993 0.292 1.00 37.00 215 CYS A CA 1
ATOM 1664 C C . CYS A 1 215 ? -12.563 12.217 1.237 1.00 37.00 215 CYS A C 1
ATOM 1666 O O . CYS A 1 215 ? -12.720 12.038 2.443 1.00 37.00 215 CYS A O 1
ATOM 1668 N N . HIS A 1 216 ? -12.343 13.445 0.744 1.00 36.19 216 HIS A N 1
ATOM 1669 C CA . HIS A 1 216 ? -12.068 14.605 1.605 1.00 36.19 216 HIS A CA 1
ATOM 1670 C C . HIS A 1 216 ? -12.880 15.887 1.361 1.00 36.19 216 HIS A C 1
ATOM 1672 O O . HIS A 1 216 ? -12.515 16.932 1.901 1.00 36.19 216 HIS A O 1
ATOM 1678 N N . SER A 1 217 ? -14.011 15.846 0.657 1.00 28.75 217 SER A N 1
ATOM 1679 C CA . SER A 1 217 ? -14.975 16.954 0.730 1.00 28.75 217 SER A CA 1
ATOM 1680 C C . SER A 1 217 ? -16.050 16.647 1.769 1.00 28.75 217 SER A C 1
ATOM 1682 O O . SER A 1 217 ? -17.065 16.035 1.455 1.00 28.75 217 SER A O 1
ATOM 1684 N N . CYS A 1 218 ? -15.823 17.074 3.012 1.00 28.56 218 CYS A N 1
ATOM 1685 C CA . CYS A 1 218 ? -16.944 17.403 3.881 1.00 28.56 218 CYS A CA 1
ATOM 1686 C C . CYS A 1 218 ? -17.599 18.685 3.350 1.00 28.56 218 CYS A C 1
ATOM 1688 O O . CYS A 1 218 ? -16.915 19.662 3.031 1.00 28.56 218 CYS A O 1
ATOM 1690 N N . ASP A 1 219 ? -18.918 18.624 3.209 1.00 32.75 219 ASP A N 1
ATOM 1691 C CA . ASP A 1 219 ? -19.779 19.684 2.708 1.00 32.75 219 ASP A CA 1
ATOM 1692 C C . ASP A 1 219 ? -19.534 21.020 3.418 1.00 32.75 219 ASP A C 1
ATOM 1694 O O . ASP A 1 219 ? -19.671 21.146 4.636 1.00 32.75 219 ASP A O 1
ATOM 1698 N N . ALA A 1 220 ? -19.235 22.048 2.630 1.00 27.86 220 ALA A N 1
ATOM 1699 C CA . ALA A 1 220 ? -19.474 23.430 3.012 1.00 27.86 220 ALA A CA 1
ATOM 1700 C C . ALA A 1 220 ? -20.270 24.074 1.879 1.00 27.86 220 ALA A C 1
ATOM 1702 O O . ALA A 1 220 ? -19.729 24.435 0.833 1.00 27.86 220 ALA A O 1
ATOM 1703 N N . ASN A 1 221 ? -21.580 24.128 2.093 1.00 26.48 221 ASN A N 1
ATOM 1704 C CA . ASN A 1 221 ? -22.545 24.728 1.195 1.00 26.48 221 ASN A CA 1
ATOM 1705 C C . ASN A 1 221 ? -22.520 26.272 1.309 1.00 26.48 221 ASN A C 1
ATOM 1707 O O . ASN A 1 221 ? -22.281 26.820 2.383 1.00 26.48 221 ASN A O 1
ATOM 1711 N N . GLU A 1 222 ? -22.843 26.901 0.176 1.00 27.77 222 GLU A N 1
ATOM 1712 C CA . GLU A 1 222 ? -23.381 28.257 -0.054 1.00 27.77 222 GLU A CA 1
ATOM 1713 C C . GLU A 1 222 ? -22.505 29.522 0.090 1.00 27.77 222 GLU A C 1
ATOM 1715 O O . GLU A 1 222 ? -22.147 29.978 1.170 1.00 27.77 222 GLU A O 1
ATOM 1720 N N . GLY A 1 223 ? -22.323 30.185 -1.063 1.00 25.34 223 GLY A N 1
ATOM 1721 C CA . GLY A 1 223 ? -22.942 31.496 -1.300 1.00 25.34 223 GLY A CA 1
ATOM 1722 C C . GLY A 1 223 ? -22.156 32.750 -0.910 1.00 25.34 223 GLY A C 1
ATOM 1723 O O . GLY A 1 223 ? -22.246 33.203 0.222 1.00 25.34 223 GLY A O 1
ATOM 1724 N N . ALA A 1 224 ? -21.516 33.404 -1.890 1.00 24.84 224 ALA A N 1
ATOM 1725 C CA . ALA A 1 224 ? -21.486 34.873 -1.984 1.00 24.84 224 ALA A CA 1
ATOM 1726 C C . ALA A 1 224 ? -20.930 35.353 -3.340 1.00 24.84 224 ALA A C 1
ATOM 1728 O O . ALA A 1 224 ? -19.748 35.223 -3.644 1.00 24.84 224 ALA A O 1
ATOM 1729 N N . SE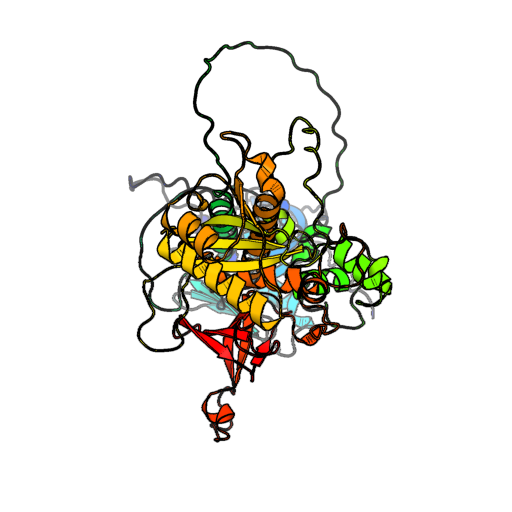R A 1 225 ? -21.856 35.892 -4.132 1.00 24.11 225 SER A N 1
ATOM 1730 C CA . SER A 1 225 ? -21.765 36.968 -5.129 1.00 24.11 225 SER A CA 1
ATOM 1731 C C . SER A 1 225 ? -20.405 37.557 -5.543 1.00 24.11 225 SER A C 1
ATOM 1733 O O . SER A 1 225 ? -19.638 38.083 -4.741 1.00 24.11 225 SER A O 1
ATOM 1735 N N . LEU A 1 226 ? -20.266 37.622 -6.870 1.00 27.47 226 LEU A N 1
ATOM 1736 C CA . LEU A 1 226 ? -19.488 38.561 -7.682 1.00 27.47 226 LEU A CA 1
ATOM 1737 C C . LEU A 1 226 ? -19.361 39.982 -7.098 1.00 27.47 226 LEU A C 1
ATOM 1739 O O . LEU A 1 226 ? -20.364 40.648 -6.851 1.00 27.47 226 LEU A O 1
ATOM 1743 N N . SER A 1 227 ? -18.134 40.503 -7.087 1.00 24.64 227 SER A N 1
ATOM 1744 C CA . SER A 1 227 ? -17.871 41.906 -7.421 1.00 24.64 227 SER A CA 1
ATOM 1745 C C . SER A 1 227 ? -16.482 42.049 -8.040 1.00 24.64 227 SER A C 1
ATOM 1747 O O . SER A 1 227 ? -15.481 41.635 -7.455 1.00 24.64 227 SER A O 1
ATOM 1749 N N . GLN A 1 228 ? -16.457 42.632 -9.233 1.00 27.59 228 GLN A N 1
ATOM 1750 C CA . GLN A 1 228 ? -15.274 43.078 -9.958 1.00 27.59 228 GLN A CA 1
ATOM 1751 C C . GLN A 1 228 ? -14.520 44.149 -9.156 1.00 27.59 228 GLN A C 1
ATOM 1753 O O . GLN A 1 228 ? -15.152 45.018 -8.558 1.00 27.59 228 GLN A O 1
ATOM 1758 N N . ASN A 1 229 ? -13.187 44.132 -9.207 1.00 24.53 229 ASN A N 1
ATOM 1759 C CA . ASN A 1 229 ? -12.434 45.364 -9.430 1.00 24.53 229 ASN A CA 1
ATOM 1760 C C . ASN A 1 229 ? -11.004 45.091 -9.902 1.00 24.53 229 ASN A C 1
ATOM 1762 O O . ASN A 1 229 ? -10.316 44.192 -9.420 1.00 24.53 229 ASN A O 1
ATOM 1766 N N . GLU A 1 230 ? -10.616 45.895 -10.883 1.00 26.17 230 GLU A N 1
ATOM 1767 C CA . GLU A 1 230 ? -9.341 45.921 -11.583 1.00 26.17 230 GLU A CA 1
ATOM 1768 C C . GLU A 1 230 ? -8.213 46.545 -10.744 1.00 26.17 230 GLU A C 1
ATOM 1770 O O . GLU A 1 230 ? -8.449 47.364 -9.858 1.00 26.17 230 GLU A O 1
ATOM 1775 N N . GLY A 1 231 ? -6.973 46.234 -11.140 1.00 22.84 231 GLY A N 1
ATOM 1776 C CA . GLY A 1 231 ? -5.850 47.169 -11.045 1.00 22.84 231 GLY A CA 1
ATOM 1777 C C . GLY A 1 231 ? -4.847 46.931 -9.914 1.00 22.84 231 GLY A C 1
ATOM 1778 O O . GLY A 1 231 ? -5.056 47.356 -8.785 1.00 22.84 231 GLY A O 1
ATOM 1779 N N . ALA A 1 232 ? -3.694 46.346 -10.252 1.00 23.91 232 ALA A N 1
ATOM 1780 C CA . ALA A 1 232 ? -2.394 47.036 -10.217 1.00 23.91 232 ALA A CA 1
ATOM 1781 C C . ALA A 1 232 ? -1.231 46.030 -10.221 1.00 23.91 232 ALA A C 1
ATOM 1783 O O . ALA A 1 232 ? -0.954 45.322 -9.256 1.00 23.91 232 ALA A O 1
ATOM 1784 N N . SER A 1 233 ? -0.518 46.037 -11.339 1.00 24.20 233 SER A N 1
ATOM 1785 C CA . SER A 1 233 ? 0.801 45.460 -11.568 1.00 24.20 233 SER A CA 1
ATOM 1786 C C . SER A 1 233 ? 1.854 45.946 -10.568 1.00 24.20 233 SER A C 1
ATOM 1788 O O . SER A 1 233 ? 2.023 47.156 -10.410 1.00 24.20 233 SER A O 1
ATOM 1790 N N . LYS A 1 234 ? 2.655 45.023 -10.018 1.00 24.77 234 LYS A N 1
ATOM 1791 C CA . LYS A 1 234 ? 4.062 45.269 -9.657 1.00 24.77 234 LYS A CA 1
ATOM 1792 C C . LYS A 1 234 ? 4.910 44.027 -9.941 1.00 24.77 234 LYS A C 1
ATOM 1794 O O . LYS A 1 234 ? 4.614 42.932 -9.481 1.00 24.77 234 LYS A O 1
ATOM 1799 N N . SER A 1 235 ? 5.933 44.260 -10.751 1.00 24.06 235 SER A N 1
ATOM 1800 C CA . SER A 1 235 ? 6.949 43.346 -11.261 1.00 24.06 235 SER A CA 1
ATOM 1801 C C . SER A 1 235 ? 8.099 43.096 -10.274 1.00 24.06 235 SER A C 1
ATOM 1803 O O . SER A 1 235 ? 8.357 43.947 -9.423 1.00 24.06 235 SER A O 1
ATOM 1805 N N . GLN A 1 236 ? 8.866 42.036 -10.581 1.00 23.78 236 GLN A N 1
ATOM 1806 C CA . GLN A 1 236 ? 10.206 41.639 -10.092 1.00 23.78 236 GLN A CA 1
ATOM 1807 C C . GLN A 1 236 ? 10.187 40.794 -8.800 1.00 23.78 236 GLN A C 1
ATOM 1809 O O . GLN A 1 236 ? 9.548 41.161 -7.824 1.00 23.78 236 GLN A O 1
ATOM 1814 N N . ASN A 1 237 ? 10.833 39.626 -8.717 1.00 24.20 237 ASN A N 1
ATOM 1815 C CA . ASN A 1 237 ? 12.121 39.240 -9.294 1.00 24.20 237 ASN A CA 1
ATOM 1816 C C . ASN A 1 237 ? 12.167 37.708 -9.508 1.00 24.20 237 ASN A C 1
ATOM 1818 O O . ASN A 1 237 ? 11.934 36.954 -8.563 1.00 24.20 237 ASN A O 1
ATOM 1822 N N . GLU A 1 238 ? 12.458 37.258 -10.729 1.00 24.08 238 GLU A N 1
ATOM 1823 C CA . GLU A 1 238 ? 12.688 35.849 -11.061 1.00 24.08 238 GLU A CA 1
ATOM 1824 C C . GLU A 1 238 ? 14.144 35.487 -10.743 1.00 24.08 238 GLU A C 1
ATOM 1826 O O . GLU A 1 238 ? 15.077 35.989 -11.366 1.00 24.08 238 GLU A O 1
ATOM 1831 N N . GLY A 1 239 ? 14.340 34.624 -9.747 1.00 23.62 239 GLY A N 1
ATOM 1832 C CA . GLY A 1 239 ? 15.571 33.859 -9.584 1.00 23.62 239 GLY A CA 1
ATOM 1833 C C . GLY A 1 239 ? 15.373 32.500 -10.243 1.00 23.62 239 GLY A C 1
ATOM 1834 O O . GLY A 1 239 ? 14.548 31.717 -9.775 1.00 23.62 239 GLY A O 1
ATOM 1835 N N . ALA A 1 240 ? 16.094 32.251 -11.335 1.00 23.33 240 ALA A N 1
ATOM 1836 C CA . ALA A 1 240 ? 16.128 30.970 -12.028 1.00 23.33 240 ALA A CA 1
ATOM 1837 C C . ALA A 1 240 ? 16.511 29.846 -11.050 1.00 23.33 240 ALA A C 1
ATOM 1839 O O . ALA A 1 240 ? 17.577 29.901 -10.434 1.00 23.33 240 ALA A O 1
ATOM 1840 N N . CYS A 1 241 ? 15.642 28.842 -10.893 1.00 22.59 241 CYS A N 1
ATOM 1841 C CA . CYS A 1 241 ? 16.042 27.584 -10.279 1.00 22.59 241 CYS A CA 1
ATOM 1842 C C . CYS A 1 241 ? 16.747 26.746 -11.348 1.00 22.59 241 CYS A C 1
ATOM 1844 O O . CYS A 1 241 ? 16.227 26.567 -12.450 1.00 22.59 241 CYS A O 1
ATOM 1846 N N . GLU A 1 242 ? 17.946 26.270 -11.031 1.00 24.09 242 GLU A N 1
ATOM 1847 C CA . GLU A 1 242 ? 18.631 25.242 -11.810 1.00 24.09 242 GLU A CA 1
ATOM 1848 C C . GLU A 1 242 ? 17.680 24.053 -12.016 1.00 24.09 242 GLU A C 1
ATOM 1850 O O . GLU A 1 242 ? 16.986 23.622 -11.094 1.00 24.09 242 GLU A O 1
ATOM 1855 N N . SER A 1 243 ? 17.579 23.593 -13.260 1.00 30.94 243 SER A N 1
ATOM 1856 C CA . SER A 1 243 ? 16.644 22.567 -13.705 1.00 30.94 243 SER A CA 1
ATOM 1857 C C . SER A 1 243 ? 16.981 21.194 -13.111 1.00 30.94 243 SER A C 1
ATOM 1859 O O . SER A 1 243 ? 18.067 20.658 -13.324 1.00 30.94 243 SER A O 1
ATOM 1861 N N . ASP A 1 244 ? 15.997 20.635 -12.403 1.00 31.27 244 ASP A N 1
ATOM 1862 C CA . ASP A 1 244 ? 15.909 19.315 -11.754 1.00 31.27 244 ASP A CA 1
ATOM 1863 C C . ASP A 1 244 ? 15.983 18.108 -12.739 1.00 31.27 244 ASP A C 1
ATOM 1865 O O . ASP A 1 244 ? 15.215 17.150 -12.635 1.00 31.27 244 ASP A O 1
ATOM 1869 N N . ASP A 1 245 ? 16.916 18.078 -13.696 1.00 30.36 245 ASP A N 1
ATOM 1870 C CA . ASP A 1 245 ? 17.092 16.921 -14.606 1.00 30.36 245 ASP A CA 1
ATOM 1871 C C . ASP A 1 245 ? 17.666 15.674 -13.900 1.00 30.36 245 ASP A C 1
ATOM 1873 O O . ASP A 1 245 ? 17.546 14.539 -14.371 1.00 30.36 245 ASP A O 1
ATOM 1877 N N . THR A 1 246 ? 18.225 15.845 -12.703 1.00 32.59 246 THR A N 1
ATOM 1878 C CA . THR A 1 246 ? 18.670 14.758 -11.817 1.00 32.59 246 THR A CA 1
ATOM 1879 C C . THR A 1 246 ? 17.513 14.006 -11.153 1.00 32.59 246 THR A C 1
ATOM 1881 O O . THR A 1 246 ? 17.706 12.890 -10.674 1.00 32.59 246 THR A O 1
ATOM 1884 N N . PHE A 1 247 ? 16.306 14.579 -11.113 1.00 32.84 247 PHE A N 1
ATOM 1885 C CA . PHE A 1 247 ? 15.147 13.971 -10.454 1.00 32.84 247 PHE A CA 1
ATOM 1886 C C . PHE A 1 247 ? 14.519 12.853 -11.297 1.00 32.84 247 PHE A C 1
ATOM 1888 O O . PHE A 1 247 ? 14.131 11.809 -10.771 1.00 32.84 247 PHE A O 1
ATOM 1895 N N . LEU A 1 248 ? 14.449 13.044 -12.618 1.00 30.62 248 LEU A N 1
ATOM 1896 C CA . LEU A 1 248 ? 13.824 12.086 -13.531 1.00 30.62 248 LEU A CA 1
ATOM 1897 C C . LEU A 1 248 ? 14.727 10.885 -13.834 1.00 30.62 248 LEU A C 1
ATOM 1899 O O . LEU A 1 248 ? 14.215 9.785 -14.014 1.00 30.62 248 LEU A O 1
ATOM 1903 N N . SER A 1 249 ? 16.053 11.037 -13.813 1.00 33.28 249 SER A N 1
ATOM 1904 C CA . SER A 1 249 ? 16.975 9.895 -13.929 1.00 33.28 249 SER A CA 1
ATOM 1905 C C . SER A 1 249 ? 16.884 8.955 -12.717 1.00 33.28 249 SER A C 1
ATOM 1907 O O . SER A 1 249 ? 16.893 7.735 -12.874 1.00 33.28 249 SER A O 1
ATOM 1909 N N . GLN A 1 250 ? 16.643 9.495 -11.516 1.00 35.75 250 GLN A N 1
ATOM 1910 C CA . GLN A 1 250 ? 16.413 8.699 -10.301 1.00 35.75 250 GLN A CA 1
ATOM 1911 C C . GLN A 1 250 ? 15.083 7.921 -10.303 1.00 35.75 250 GLN A C 1
ATOM 1913 O O . GLN A 1 250 ? 14.961 6.926 -9.587 1.00 35.75 250 GLN A O 1
ATOM 1918 N N . LEU A 1 251 ? 14.095 8.317 -11.118 1.00 35.03 251 LEU A N 1
ATOM 1919 C CA . LEU A 1 251 ? 12.856 7.547 -11.308 1.00 35.03 251 LEU A CA 1
ATOM 1920 C C . LEU A 1 251 ? 13.100 6.231 -12.067 1.00 35.03 251 LEU A C 1
ATOM 1922 O O . LEU A 1 251 ? 12.330 5.270 -11.912 1.00 35.03 251 LEU A O 1
ATOM 1926 N N . PHE A 1 252 ? 14.146 6.173 -12.901 1.00 34.38 252 PHE A N 1
ATOM 1927 C CA . PHE A 1 252 ? 14.288 5.116 -13.897 1.00 34.38 252 PHE A CA 1
ATOM 1928 C C . PHE A 1 252 ? 15.377 4.061 -13.620 1.00 34.38 252 PHE A C 1
ATOM 1930 O O . PHE A 1 252 ? 15.190 2.930 -14.065 1.00 34.38 252 PHE A O 1
ATOM 1937 N N . ASP A 1 253 ? 16.347 4.324 -12.741 1.00 35.75 253 ASP A N 1
ATOM 1938 C CA . ASP A 1 253 ? 17.436 3.386 -12.397 1.00 35.75 253 ASP A CA 1
ATOM 1939 C C . ASP A 1 253 ? 17.254 2.702 -11.023 1.00 35.75 253 ASP A C 1
ATOM 1941 O O . ASP A 1 253 ? 17.930 3.031 -10.046 1.00 35.75 253 ASP A O 1
ATOM 1945 N N . ILE A 1 254 ? 16.330 1.735 -10.923 1.00 41.19 254 ILE A N 1
ATOM 1946 C CA . ILE A 1 254 ? 16.111 0.942 -9.686 1.00 41.19 254 ILE A CA 1
ATOM 1947 C C . ILE A 1 254 ? 16.603 -0.516 -9.811 1.00 41.19 254 ILE A C 1
ATOM 1949 O O . ILE A 1 254 ? 16.608 -1.249 -8.829 1.00 41.19 254 ILE A O 1
ATOM 1953 N N . ASP A 1 255 ? 17.152 -0.928 -10.953 1.00 35.59 255 ASP A N 1
ATOM 1954 C CA . ASP A 1 255 ? 17.710 -2.286 -11.087 1.00 35.59 255 ASP A CA 1
ATOM 1955 C C . ASP A 1 255 ? 19.069 -2.463 -10.375 1.00 35.59 255 ASP A C 1
ATOM 1957 O O . ASP A 1 255 ? 19.630 -3.556 -10.356 1.00 35.59 255 ASP A O 1
ATOM 1961 N N . LEU A 1 256 ? 19.596 -1.410 -9.731 1.00 39.12 256 LEU A N 1
ATOM 1962 C CA . LEU A 1 256 ? 20.910 -1.419 -9.072 1.00 39.12 256 LEU A CA 1
ATOM 1963 C C . LEU A 1 256 ? 20.883 -1.247 -7.539 1.00 39.12 256 LEU A C 1
ATOM 1965 O O . LEU A 1 256 ? 21.937 -1.056 -6.935 1.00 39.12 256 LEU A O 1
ATOM 1969 N N . LEU A 1 257 ? 19.718 -1.284 -6.880 1.00 44.09 257 LEU A N 1
ATOM 1970 C CA . LEU A 1 257 ? 19.604 -0.887 -5.462 1.00 44.09 257 LEU A CA 1
ATOM 1971 C C . LEU A 1 257 ? 19.962 -1.970 -4.426 1.00 44.09 257 LEU A C 1
ATOM 1973 O O . LEU A 1 257 ? 20.046 -1.654 -3.239 1.00 44.09 257 LEU A O 1
ATOM 1977 N N . SER A 1 258 ? 20.180 -3.219 -4.844 1.00 41.44 258 SER A N 1
ATOM 1978 C CA . SER A 1 258 ? 20.515 -4.340 -3.946 1.00 41.44 258 SER A CA 1
ATOM 1979 C C . SER A 1 258 ? 22.007 -4.700 -3.912 1.00 41.44 258 SER A C 1
ATOM 1981 O O . SER A 1 258 ? 22.400 -5.598 -3.170 1.00 41.44 258 SER A O 1
ATOM 1983 N N . THR A 1 259 ? 22.856 -4.010 -4.683 1.00 43.06 259 THR A N 1
ATOM 1984 C CA . THR A 1 259 ? 24.299 -4.298 -4.743 1.00 43.06 259 THR A CA 1
ATOM 1985 C C . THR A 1 259 ? 25.098 -3.429 -3.769 1.00 43.06 259 THR A C 1
ATOM 1987 O O . THR A 1 259 ? 24.729 -2.288 -3.492 1.00 43.06 259 THR A O 1
ATOM 1990 N N . GLU A 1 260 ? 26.241 -3.931 -3.285 1.00 46.94 260 GLU A N 1
ATOM 1991 C CA . GLU A 1 260 ? 27.195 -3.175 -2.447 1.00 46.94 260 GLU A CA 1
ATOM 1992 C C . GLU A 1 260 ? 27.707 -1.875 -3.113 1.00 46.94 260 GLU A C 1
ATOM 1994 O O . GLU A 1 260 ? 28.318 -1.038 -2.451 1.00 46.94 260 GLU A O 1
ATOM 1999 N N . ALA A 1 261 ? 27.419 -1.674 -4.406 1.00 50.12 261 ALA A N 1
ATOM 2000 C CA . ALA A 1 261 ? 27.731 -0.478 -5.183 1.00 50.12 261 ALA A CA 1
ATOM 2001 C C . ALA A 1 261 ? 26.675 0.650 -5.089 1.00 50.12 261 ALA A C 1
ATOM 2003 O O . ALA A 1 261 ? 26.918 1.745 -5.598 1.00 50.12 261 ALA A O 1
ATOM 2004 N N . ALA A 1 262 ? 25.515 0.426 -4.456 1.00 63.84 262 ALA A N 1
ATOM 2005 C CA . ALA A 1 262 ? 24.469 1.442 -4.313 1.00 63.84 262 ALA A CA 1
ATOM 2006 C C . ALA A 1 262 ? 24.830 2.498 -3.252 1.00 63.84 262 ALA A C 1
ATOM 2008 O O . ALA A 1 262 ? 25.245 2.168 -2.138 1.00 63.84 262 ALA A O 1
ATOM 2009 N N . THR A 1 263 ? 24.603 3.779 -3.555 1.00 78.88 263 THR A N 1
ATOM 2010 C CA . THR A 1 263 ? 24.826 4.880 -2.600 1.00 78.88 263 THR A CA 1
ATOM 2011 C C . THR A 1 263 ? 23.908 4.761 -1.368 1.00 78.88 263 THR A C 1
ATOM 2013 O O . THR A 1 263 ? 22.816 4.193 -1.457 1.00 78.88 263 THR A O 1
ATOM 2016 N N . PRO A 1 264 ? 24.270 5.330 -0.201 1.00 79.19 264 PRO A N 1
ATOM 2017 C CA . PRO A 1 264 ? 23.402 5.322 0.983 1.00 79.19 264 PRO A CA 1
ATOM 2018 C C . PRO A 1 264 ? 21.997 5.887 0.722 1.00 79.19 264 PRO A C 1
ATOM 2020 O O . PRO A 1 264 ? 21.015 5.374 1.251 1.00 79.19 264 PRO A O 1
ATOM 2023 N N . THR A 1 265 ? 21.887 6.909 -0.128 1.00 78.19 265 THR A N 1
ATOM 2024 C CA . THR A 1 265 ? 20.615 7.526 -0.537 1.00 78.19 265 THR A CA 1
ATOM 2025 C C . THR A 1 265 ? 19.751 6.562 -1.358 1.00 78.19 265 THR A C 1
ATOM 2027 O O . THR A 1 265 ? 18.550 6.437 -1.123 1.00 78.19 265 THR A O 1
ATOM 2030 N N . GLN A 1 266 ? 20.371 5.816 -2.271 1.00 74.19 266 GLN A N 1
ATOM 2031 C CA . GLN A 1 266 ? 19.739 4.755 -3.059 1.00 74.19 266 GLN A CA 1
ATOM 2032 C C . GLN A 1 266 ? 19.260 3.589 -2.181 1.00 74.19 266 GLN A C 1
ATOM 2034 O O . GLN A 1 266 ? 18.119 3.145 -2.298 1.00 74.19 266 GLN A O 1
ATOM 2039 N N . GLN A 1 267 ? 20.085 3.143 -1.234 1.00 80.31 267 GLN A N 1
ATOM 2040 C CA . GLN A 1 267 ? 19.697 2.116 -0.263 1.00 80.31 267 GLN A CA 1
ATOM 2041 C C . GLN A 1 267 ? 18.565 2.595 0.660 1.00 80.31 267 GLN A C 1
ATOM 2043 O O . GLN A 1 267 ? 17.670 1.827 1.012 1.00 80.31 267 GLN A O 1
ATOM 2048 N N . LEU A 1 268 ? 18.562 3.875 1.040 1.00 83.69 268 LEU A N 1
ATOM 2049 C CA . LEU A 1 268 ? 17.477 4.468 1.816 1.00 83.69 268 LEU A CA 1
ATOM 2050 C C . LEU A 1 268 ? 16.157 4.474 1.020 1.00 83.69 268 LEU A C 1
ATOM 2052 O O . LEU A 1 268 ? 15.103 4.191 1.592 1.00 83.69 268 LEU A O 1
ATOM 2056 N N . LEU A 1 269 ? 16.210 4.734 -0.291 1.00 84.50 269 LEU A N 1
ATOM 2057 C CA . LEU A 1 269 ? 15.057 4.625 -1.191 1.00 84.50 269 LEU A CA 1
ATOM 2058 C C . LEU A 1 269 ? 14.571 3.174 -1.348 1.00 84.50 269 LEU A C 1
ATOM 2060 O O . LEU A 1 269 ? 13.365 2.936 -1.357 1.00 84.50 269 LEU A O 1
ATOM 2064 N N . TYR A 1 270 ? 15.483 2.200 -1.401 1.00 84.50 270 TYR A N 1
ATOM 2065 C CA . TYR A 1 270 ? 15.127 0.778 -1.377 1.00 84.50 270 TYR A CA 1
ATOM 2066 C C . TYR A 1 270 ? 14.318 0.427 -0.125 1.00 84.50 270 TYR A C 1
ATOM 2068 O O . TYR A 1 270 ? 13.202 -0.075 -0.237 1.00 84.50 270 TYR A O 1
ATOM 2076 N N . TRP A 1 271 ? 14.820 0.765 1.069 1.00 87.69 271 TRP A N 1
ATOM 2077 C CA . TRP A 1 271 ? 14.105 0.492 2.322 1.00 87.69 271 TRP A CA 1
ATOM 2078 C C . TRP A 1 271 ? 12.771 1.231 2.413 1.00 87.69 271 TRP A C 1
ATOM 2080 O O . TRP A 1 271 ? 11.826 0.716 3.006 1.00 87.69 271 TRP A O 1
ATOM 2090 N N . HIS A 1 272 ? 12.674 2.414 1.808 1.00 90.56 272 HIS A N 1
ATOM 2091 C CA . HIS A 1 272 ? 11.417 3.139 1.686 1.00 90.56 272 HIS A CA 1
ATOM 2092 C C . HIS A 1 272 ? 10.381 2.363 0.870 1.00 90.56 272 HIS A C 1
ATOM 2094 O O . HIS A 1 272 ? 9.253 2.226 1.333 1.00 90.56 272 HIS A O 1
ATOM 2100 N N . HIS A 1 273 ? 10.747 1.798 -0.281 1.00 87.81 273 HIS A N 1
ATOM 2101 C CA . HIS A 1 273 ? 9.841 0.957 -1.073 1.00 87.81 273 HIS A CA 1
ATOM 2102 C C . HIS A 1 273 ? 9.532 -0.380 -0.389 1.00 87.81 273 HIS A C 1
ATOM 2104 O O . HIS A 1 273 ? 8.372 -0.783 -0.304 1.00 87.81 273 HIS A O 1
ATOM 2110 N N . HIS A 1 274 ? 10.556 -1.048 0.139 1.00 87.69 274 HIS A N 1
ATOM 2111 C CA . HIS A 1 274 ? 10.445 -2.366 0.765 1.00 87.69 274 HIS A CA 1
ATOM 2112 C C . HIS A 1 274 ? 9.575 -2.332 2.032 1.00 87.69 274 HIS A C 1
ATOM 2114 O O . HIS A 1 274 ? 8.813 -3.251 2.308 1.00 87.69 274 HIS A O 1
ATOM 2120 N N . LEU A 1 275 ? 9.601 -1.213 2.765 1.00 92.19 275 LEU A N 1
ATOM 2121 C CA . LEU A 1 275 ? 8.696 -0.941 3.883 1.00 92.19 275 LEU A CA 1
ATOM 2122 C C . LEU A 1 275 ? 7.462 -0.131 3.446 1.00 92.19 275 LEU A C 1
ATOM 2124 O O . LEU A 1 275 ? 6.950 0.680 4.212 1.00 92.19 275 LEU A O 1
ATOM 2128 N N . ASN A 1 276 ? 6.961 -0.323 2.225 1.00 94.06 276 ASN A N 1
ATOM 2129 C CA . ASN A 1 276 ? 5.669 0.215 1.779 1.00 94.06 276 ASN A CA 1
ATOM 2130 C C . ASN A 1 276 ? 5.492 1.725 2.026 1.00 94.06 276 ASN A C 1
ATOM 2132 O O . ASN A 1 276 ? 4.461 2.198 2.511 1.00 94.06 276 ASN A O 1
ATOM 2136 N N . HIS A 1 277 ? 6.533 2.483 1.688 1.00 93.12 277 HIS A N 1
ATOM 2137 C CA . HIS A 1 277 ? 6.613 3.940 1.746 1.00 93.12 277 HIS A CA 1
ATOM 2138 C C . HIS A 1 277 ? 6.606 4.555 3.151 1.00 93.12 277 HIS A C 1
ATOM 2140 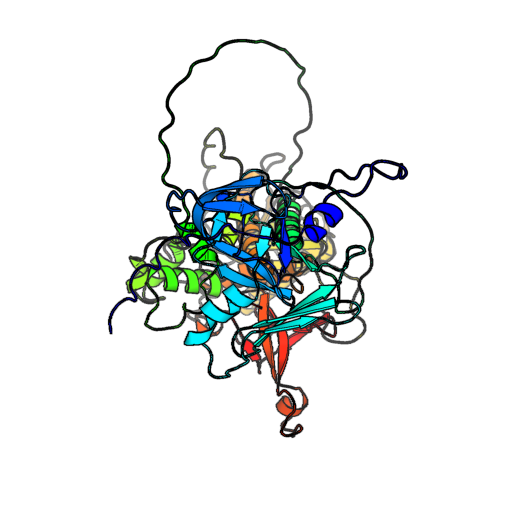O O . HIS A 1 277 ? 6.166 5.693 3.345 1.00 93.12 277 HIS A O 1
ATOM 2146 N N . ARG A 1 278 ? 7.163 3.856 4.153 1.00 93.94 278 ARG A N 1
ATOM 2147 C CA . ARG A 1 278 ? 7.475 4.489 5.449 1.00 93.94 278 ARG A CA 1
ATOM 2148 C C . ARG A 1 278 ? 8.339 5.733 5.268 1.00 93.94 278 ARG A C 1
ATOM 2150 O O . ARG A 1 278 ? 9.255 5.760 4.450 1.00 93.94 278 ARG A O 1
ATOM 2157 N N . SER A 1 279 ? 8.075 6.765 6.070 1.00 92.19 279 SER A N 1
ATOM 2158 C CA . SER A 1 279 ? 8.774 8.044 5.936 1.00 92.19 279 SER A CA 1
ATOM 2159 C C . SER A 1 279 ? 10.284 7.888 6.117 1.00 92.19 279 SER A C 1
ATOM 2161 O O . SER A 1 279 ? 10.751 7.181 7.009 1.00 92.19 279 SER A O 1
ATOM 2163 N N . PHE A 1 280 ? 11.070 8.609 5.320 1.00 92.12 280 PHE A N 1
ATOM 2164 C CA . PHE A 1 280 ? 12.530 8.586 5.435 1.00 92.12 280 PHE A CA 1
ATOM 2165 C C . PHE A 1 280 ? 13.026 8.997 6.826 1.00 92.12 280 PHE A C 1
ATOM 2167 O O . PHE A 1 280 ? 14.037 8.485 7.295 1.00 92.12 280 PHE A O 1
ATOM 2174 N N . SER A 1 281 ? 12.302 9.878 7.526 1.00 92.00 281 SER A N 1
ATOM 2175 C CA . SER A 1 281 ? 12.596 10.211 8.925 1.00 92.00 281 SER A CA 1
ATOM 2176 C C . SER A 1 281 ? 12.493 8.989 9.843 1.00 92.00 281 SER A C 1
ATOM 2178 O O . SER A 1 281 ? 13.324 8.835 10.736 1.00 92.00 281 SER A O 1
ATOM 2180 N N . LEU A 1 282 ? 11.509 8.108 9.618 1.00 91.88 282 LEU A N 1
ATOM 2181 C CA . LEU A 1 282 ? 11.385 6.848 10.353 1.00 91.88 282 LEU A CA 1
ATOM 2182 C C . LEU A 1 282 ? 12.532 5.907 10.024 1.00 91.88 282 LEU A C 1
ATOM 2184 O O . LEU A 1 282 ? 13.167 5.401 10.941 1.00 91.88 282 LEU A O 1
ATOM 2188 N N . LEU A 1 283 ? 12.851 5.738 8.742 1.00 92.75 283 LEU A N 1
ATOM 2189 C CA . LEU A 1 283 ? 13.959 4.883 8.312 1.00 92.75 283 LEU A CA 1
ATOM 2190 C C . LEU A 1 283 ? 15.295 5.331 8.914 1.00 92.75 283 LEU A C 1
ATOM 2192 O O . LEU A 1 283 ? 16.055 4.508 9.416 1.00 92.75 283 LEU A O 1
ATOM 2196 N N . LYS A 1 284 ? 15.556 6.641 8.952 1.00 92.81 284 LYS A N 1
ATOM 2197 C CA . LYS A 1 284 ? 16.739 7.204 9.616 1.00 92.81 284 LYS A CA 1
ATOM 2198 C C . LYS A 1 284 ? 16.727 6.970 11.130 1.00 92.81 284 LYS A C 1
ATOM 2200 O O . LYS A 1 284 ? 17.769 6.644 11.691 1.00 92.81 284 LYS A O 1
ATOM 2205 N N . SER A 1 285 ? 15.571 7.082 11.797 1.00 91.12 285 SER A N 1
ATOM 2206 C CA . SER A 1 285 ? 15.438 6.719 13.222 1.00 91.12 285 SER A CA 1
ATOM 2207 C C . SER A 1 285 ? 15.747 5.241 13.449 1.00 91.12 285 SER A C 1
ATOM 2209 O O . SER A 1 285 ? 16.555 4.899 14.305 1.00 91.12 285 SER A O 1
ATOM 2211 N N . MET A 1 286 ? 15.186 4.363 12.617 1.00 90.25 286 MET A N 1
ATOM 2212 C CA . MET A 1 286 ? 15.454 2.928 12.659 1.00 90.25 286 MET A CA 1
ATOM 2213 C C . MET A 1 286 ? 16.939 2.626 12.415 1.00 90.25 286 MET A C 1
ATOM 2215 O O . MET A 1 286 ? 17.499 1.762 13.085 1.00 90.25 286 MET A O 1
ATOM 2219 N N . ALA A 1 287 ? 17.605 3.348 11.512 1.00 91.88 287 ALA A N 1
ATOM 2220 C CA . ALA A 1 287 ? 19.046 3.230 11.293 1.00 91.88 287 ALA A CA 1
ATOM 2221 C C . ALA A 1 287 ? 19.860 3.660 12.527 1.00 91.88 287 ALA A C 1
ATOM 2223 O O . ALA A 1 287 ? 20.779 2.947 12.929 1.00 91.88 287 ALA A O 1
ATOM 2224 N N . ASN A 1 288 ? 19.482 4.763 13.186 1.00 90.56 288 ASN A N 1
ATOM 2225 C CA . ASN A 1 288 ? 20.097 5.203 14.447 1.00 90.56 288 ASN A CA 1
ATOM 2226 C C . ASN A 1 288 ? 19.922 4.176 15.577 1.00 90.56 288 ASN A C 1
ATOM 2228 O O . ASN A 1 288 ? 20.844 3.941 16.354 1.00 90.56 288 ASN A O 1
ATOM 2232 N N . GLU A 1 289 ? 18.760 3.528 15.641 1.00 87.06 289 GLU A N 1
ATOM 2233 C CA . GLU A 1 289 ? 18.448 2.464 16.603 1.00 87.06 289 GLU A CA 1
ATOM 2234 C C . GLU A 1 289 ? 19.126 1.121 16.263 1.00 87.06 289 GLU A C 1
ATOM 2236 O O . GLU A 1 289 ? 18.984 0.155 17.007 1.00 87.06 289 GLU A O 1
ATOM 2241 N N . GLY A 1 290 ? 19.844 1.021 15.137 1.00 87.62 290 GLY A N 1
ATOM 2242 C CA . GLY A 1 290 ? 20.446 -0.229 14.658 1.00 87.62 290 GLY A CA 1
ATOM 2243 C C . GLY A 1 290 ? 19.439 -1.225 14.066 1.00 87.62 290 GLY A C 1
ATOM 2244 O O . GLY A 1 290 ? 19.807 -2.340 13.700 1.00 87.62 290 GLY A O 1
ATOM 2245 N N . LYS A 1 291 ? 18.171 -0.822 13.918 1.00 86.38 291 LYS A N 1
ATOM 2246 C CA . LYS A 1 291 ? 17.129 -1.578 13.212 1.00 86.38 291 LYS A CA 1
ATOM 2247 C C . LYS A 1 291 ? 17.287 -1.503 11.697 1.00 86.38 291 LYS A C 1
ATOM 2249 O O . LYS A 1 291 ? 16.675 -2.303 11.015 1.00 86.38 291 LYS A O 1
ATOM 2254 N N . LEU A 1 292 ? 18.096 -0.612 11.145 1.00 89.69 292 LEU A N 1
ATOM 2255 C CA . LEU A 1 292 ? 18.533 -0.616 9.743 1.00 89.69 292 LEU A CA 1
ATOM 2256 C C . LEU A 1 292 ? 20.051 -0.365 9.701 1.00 89.69 292 LEU A C 1
ATOM 2258 O O . LEU A 1 292 ? 20.614 0.015 10.732 1.00 89.69 292 LEU A O 1
ATOM 2262 N N . PRO A 1 293 ? 20.739 -0.594 8.565 1.00 90.50 293 PRO A N 1
ATOM 2263 C CA . PRO A 1 293 ? 22.163 -0.288 8.459 1.00 90.50 293 PRO A CA 1
ATOM 2264 C C . PRO A 1 293 ? 22.470 1.153 8.895 1.00 90.50 293 PRO A C 1
ATOM 2266 O O . PRO A 1 293 ? 21.847 2.103 8.419 1.00 90.50 293 PRO A O 1
ATOM 2269 N N . LYS A 1 294 ? 23.412 1.318 9.836 1.00 92.06 294 LYS A N 1
ATOM 2270 C CA . LYS A 1 294 ? 23.641 2.595 10.539 1.00 92.06 294 LYS A CA 1
ATOM 2271 C C . LYS A 1 294 ? 24.008 3.749 9.605 1.00 92.06 294 LYS A C 1
ATOM 2273 O O . LYS A 1 294 ? 23.637 4.886 9.879 1.00 92.06 294 LYS A O 1
ATOM 2278 N N . HIS A 1 295 ? 24.695 3.470 8.496 1.00 88.81 295 HIS A N 1
ATOM 2279 C CA . HIS A 1 295 ? 25.105 4.487 7.520 1.00 88.81 295 HIS A CA 1
ATOM 2280 C C . HIS A 1 295 ? 23.923 5.177 6.825 1.00 88.81 295 HIS A C 1
ATOM 2282 O O . HIS A 1 295 ? 24.082 6.276 6.301 1.00 88.81 295 HIS A O 1
ATOM 2288 N N . LEU A 1 296 ? 22.724 4.583 6.856 1.00 90.00 296 LEU A N 1
ATOM 2289 C CA . LEU A 1 296 ? 21.515 5.193 6.296 1.00 90.00 296 LEU A CA 1
ATOM 2290 C C . LEU A 1 296 ? 21.003 6.374 7.129 1.00 90.00 296 LEU A C 1
ATOM 2292 O O . LEU A 1 296 ? 20.282 7.221 6.605 1.00 90.00 296 LEU A O 1
ATOM 2296 N N . ALA A 1 297 ? 21.376 6.464 8.410 1.00 91.62 297 ALA A N 1
ATOM 2297 C CA . ALA A 1 297 ? 20.943 7.552 9.283 1.00 91.62 297 ALA A CA 1
ATOM 2298 C C . ALA A 1 297 ? 21.406 8.929 8.779 1.00 91.62 297 ALA A C 1
ATOM 2300 O O . ALA A 1 297 ? 20.681 9.917 8.916 1.00 91.62 297 ALA A O 1
ATOM 2301 N N . SER A 1 298 ? 22.592 8.975 8.167 1.00 90.25 298 SER A N 1
ATOM 2302 C CA . SER A 1 298 ? 23.210 10.175 7.599 1.00 90.25 298 SER A CA 1
ATOM 2303 C C . SER A 1 298 ? 22.993 10.336 6.094 1.00 90.25 298 SER A C 1
ATOM 2305 O O . SER A 1 298 ? 23.448 11.330 5.543 1.00 90.25 298 SER A O 1
ATOM 2307 N N . ALA A 1 299 ? 22.333 9.386 5.422 1.00 88.19 299 ALA A N 1
ATOM 2308 C CA . ALA A 1 299 ? 22.082 9.468 3.983 1.00 88.19 299 ALA A CA 1
ATOM 2309 C C . ALA A 1 299 ? 21.202 10.679 3.633 1.00 88.19 299 ALA A C 1
ATOM 2311 O O . ALA A 1 299 ? 20.372 11.098 4.446 1.00 88.19 299 ALA A O 1
ATOM 2312 N N . ASP A 1 300 ? 21.326 11.222 2.423 1.00 84.06 300 ASP A N 1
ATOM 2313 C CA . ASP A 1 300 ? 20.448 12.304 1.973 1.00 84.06 300 ASP A CA 1
ATOM 2314 C C . ASP A 1 300 ? 19.004 11.820 1.842 1.00 84.06 300 ASP A C 1
ATOM 2316 O O . ASP A 1 300 ? 18.732 10.625 1.765 1.00 84.06 300 ASP A O 1
ATOM 2320 N N . HIS A 1 301 ? 18.048 12.747 1.899 1.00 80.00 301 HIS A N 1
ATOM 2321 C CA . HIS A 1 301 ? 16.631 12.422 1.757 1.00 80.00 301 HIS A CA 1
ATOM 2322 C C . HIS A 1 301 ? 16.284 12.332 0.265 1.00 80.00 301 HIS A C 1
ATOM 2324 O O . HIS A 1 301 ? 16.192 13.383 -0.374 1.00 80.00 301 HIS A O 1
ATOM 2330 N N . PRO A 1 302 ? 16.101 11.130 -0.315 1.00 80.44 302 PRO A N 1
ATOM 2331 C CA . PRO A 1 302 ? 15.702 11.036 -1.707 1.00 80.44 302 PRO A CA 1
ATOM 2332 C C . PRO A 1 302 ? 14.252 11.489 -1.850 1.00 80.44 302 PRO A C 1
ATOM 2334 O O . PRO A 1 302 ? 13.460 11.452 -0.904 1.00 80.44 302 PRO A O 1
ATOM 2337 N N . ARG A 1 303 ? 13.884 11.880 -3.063 1.00 77.12 303 ARG A N 1
ATOM 2338 C CA . ARG A 1 303 ? 12.483 12.090 -3.404 1.00 77.12 303 ARG A CA 1
ATOM 2339 C C . ARG A 1 303 ? 11.873 10.775 -3.874 1.00 77.12 303 ARG A C 1
ATOM 2341 O O . ARG A 1 303 ? 12.514 10.009 -4.586 1.00 77.12 303 ARG A O 1
ATOM 2348 N N . CYS A 1 304 ? 10.617 10.534 -3.513 1.00 78.50 304 CYS A N 1
ATOM 2349 C CA . CYS A 1 304 ? 9.845 9.414 -4.042 1.00 78.50 304 CYS A CA 1
ATOM 2350 C C . CYS A 1 304 ? 8.675 9.959 -4.858 1.00 78.50 304 CYS A C 1
ATOM 2352 O O . CYS A 1 304 ? 7.772 10.578 -4.297 1.00 78.50 304 CYS A O 1
ATOM 2354 N N . ALA A 1 305 ? 8.668 9.702 -6.167 1.00 73.94 305 ALA A N 1
ATOM 2355 C CA . ALA A 1 305 ? 7.621 10.187 -7.065 1.00 73.94 305 ALA A CA 1
ATOM 2356 C C . ALA A 1 305 ? 6.218 9.759 -6.613 1.00 73.94 305 ALA A C 1
ATOM 2358 O O . ALA A 1 305 ? 5.309 10.582 -6.567 1.00 73.94 305 ALA A O 1
ATOM 2359 N N . ALA A 1 306 ? 6.057 8.501 -6.189 1.00 76.62 306 ALA A N 1
ATOM 2360 C CA . ALA A 1 306 ? 4.780 8.008 -5.686 1.00 76.62 306 ALA A CA 1
ATOM 2361 C C . ALA A 1 306 ? 4.305 8.789 -4.449 1.00 76.62 306 ALA A C 1
ATOM 2363 O O . ALA A 1 306 ? 3.130 9.143 -4.370 1.00 76.62 306 ALA A O 1
ATOM 2364 N N . CYS A 1 307 ? 5.204 9.114 -3.511 1.00 82.06 307 CYS A N 1
ATOM 2365 C CA . CYS A 1 307 ? 4.857 9.918 -2.336 1.00 82.06 307 CYS A CA 1
ATOM 2366 C C . CYS A 1 307 ? 4.475 11.349 -2.715 1.00 82.06 307 CYS A C 1
ATOM 2368 O O . CYS A 1 307 ? 3.492 11.878 -2.194 1.00 82.06 307 CYS A O 1
ATOM 2370 N N . GLU A 1 308 ? 5.235 11.968 -3.618 1.00 79.12 308 GLU A N 1
ATOM 2371 C CA . GLU A 1 308 ? 4.969 13.331 -4.089 1.00 79.12 308 GLU A CA 1
ATOM 2372 C C . GLU A 1 308 ? 3.598 13.396 -4.786 1.00 79.12 308 GLU A C 1
ATOM 2374 O O . GLU A 1 308 ? 2.786 14.268 -4.483 1.00 79.12 308 GLU A O 1
ATOM 2379 N N . MET A 1 309 ? 3.276 12.409 -5.629 1.00 73.19 309 MET A N 1
ATOM 2380 C CA . MET A 1 309 ? 1.976 12.302 -6.303 1.00 73.19 309 MET A CA 1
ATOM 2381 C C . MET A 1 309 ? 0.823 12.004 -5.335 1.00 73.19 309 MET A C 1
ATOM 2383 O O . MET A 1 309 ? -0.273 12.535 -5.502 1.00 73.19 309 MET A O 1
ATOM 2387 N N . ALA A 1 310 ? 1.048 11.166 -4.319 1.00 73.50 310 ALA A N 1
ATOM 2388 C CA . ALA A 1 310 ? 0.004 10.747 -3.387 1.00 73.50 310 ALA A CA 1
ATOM 2389 C C . ALA A 1 310 ? -0.349 11.804 -2.331 1.00 73.50 310 ALA A C 1
ATOM 2391 O O . ALA A 1 310 ? -1.485 11.823 -1.849 1.00 73.50 310 ALA A O 1
ATOM 2392 N N . THR A 1 311 ? 0.621 12.634 -1.933 1.00 72.50 311 THR A N 1
ATOM 2393 C CA . THR A 1 311 ? 0.502 13.548 -0.782 1.00 72.50 311 THR A CA 1
ATOM 2394 C C . THR A 1 311 ? 0.431 15.027 -1.162 1.00 72.50 311 THR A C 1
ATOM 2396 O O . THR A 1 311 ? 0.227 15.869 -0.280 1.00 72.50 311 THR A O 1
ATOM 2399 N N . ALA A 1 312 ? 0.539 15.369 -2.451 1.00 68.94 312 ALA A N 1
ATOM 2400 C CA . ALA A 1 312 ? 0.360 16.733 -2.935 1.00 68.94 312 ALA A CA 1
ATOM 2401 C C . ALA A 1 312 ? -1.019 17.291 -2.539 1.00 68.94 312 ALA A C 1
ATOM 2403 O O . ALA A 1 312 ? -2.067 16.793 -2.945 1.00 68.94 312 ALA A O 1
ATOM 2404 N N . HIS A 1 313 ? -1.024 18.362 -1.745 1.00 62.09 313 HIS A N 1
ATOM 2405 C CA . HIS A 1 313 ? -2.235 19.063 -1.323 1.00 62.09 313 HIS A CA 1
ATOM 2406 C C . HIS A 1 313 ? -2.009 20.578 -1.297 1.00 62.09 313 HIS A C 1
ATOM 2408 O O . HIS A 1 313 ? -0.882 21.063 -1.165 1.00 62.09 313 HIS A O 1
ATOM 2414 N N . ARG A 1 314 ? -3.096 21.351 -1.413 1.00 57.91 314 ARG A N 1
ATOM 2415 C CA . ARG A 1 314 ? -3.049 22.819 -1.353 1.00 57.91 314 ARG A CA 1
ATOM 2416 C C . ARG A 1 314 ? -2.458 23.269 -0.013 1.00 57.91 314 ARG A C 1
ATOM 2418 O O . ARG A 1 314 ? -2.965 22.891 1.043 1.00 57.91 314 ARG A O 1
ATOM 2425 N N . LYS A 1 315 ? -1.423 24.117 -0.055 1.00 54.19 315 LYS A N 1
ATOM 2426 C CA . LYS A 1 315 ? -0.814 24.692 1.154 1.00 54.19 315 LYS A CA 1
ATOM 2427 C C . LYS A 1 315 ? -1.876 25.476 1.945 1.00 54.19 315 LYS A C 1
ATOM 2429 O O . LYS A 1 315 ? -2.535 26.343 1.363 1.00 54.19 315 LYS A O 1
ATOM 2434 N N . PRO A 1 316 ? -2.074 25.197 3.245 1.00 50.84 316 PRO A N 1
ATOM 2435 C CA . PRO A 1 316 ? -3.051 25.919 4.047 1.00 50.84 316 PRO A CA 1
ATOM 2436 C C . PRO A 1 316 ? -2.633 27.385 4.218 1.00 50.84 316 PRO A C 1
ATOM 2438 O O . PRO A 1 316 ? -1.482 27.687 4.517 1.00 50.84 316 PRO A O 1
ATOM 2441 N N . TRP A 1 317 ? -3.589 28.305 4.063 1.00 42.88 317 TRP A N 1
ATOM 2442 C CA . TRP A 1 317 ? -3.364 29.755 4.173 1.00 42.88 317 TRP A CA 1
ATOM 2443 C C . TRP A 1 317 ? -3.162 30.237 5.627 1.00 42.88 317 TRP A C 1
ATOM 2445 O O . TRP A 1 317 ? -2.746 31.371 5.856 1.00 42.88 317 TRP A O 1
ATOM 2455 N N . ARG A 1 318 ? -3.438 29.395 6.638 1.00 41.88 318 ARG A N 1
ATOM 2456 C CA . ARG A 1 318 ? -3.240 29.737 8.057 1.00 41.88 318 ARG A CA 1
ATOM 2457 C C . ARG A 1 318 ? -3.076 28.489 8.935 1.00 41.88 318 ARG A C 1
ATOM 2459 O O . ARG A 1 318 ? -3.832 27.530 8.793 1.00 41.88 318 ARG A O 1
ATOM 2466 N N . ASN A 1 319 ? -2.140 28.525 9.886 1.00 48.22 319 ASN A N 1
ATOM 2467 C CA . ASN A 1 319 ? -1.973 27.468 10.889 1.00 48.22 319 ASN A CA 1
ATOM 2468 C C . ASN A 1 319 ? -3.144 27.506 11.886 1.00 48.22 319 ASN A C 1
ATOM 2470 O O . ASN A 1 319 ? -3.297 28.478 12.630 1.00 48.22 319 ASN A O 1
ATOM 2474 N N . ARG A 1 320 ? -3.978 26.459 11.918 1.00 51.59 320 ARG A N 1
ATOM 2475 C CA . ARG A 1 320 ? -4.956 26.264 13.003 1.00 51.59 320 ARG A CA 1
ATOM 2476 C C . ARG A 1 320 ? -4.220 25.863 14.284 1.00 51.59 320 ARG A C 1
ATOM 2478 O O . ARG A 1 320 ? -3.267 25.089 14.243 1.00 51.59 320 ARG A O 1
ATOM 2485 N N . ARG A 1 321 ? -4.668 26.400 15.425 1.00 44.72 321 ARG A N 1
ATOM 2486 C CA . ARG A 1 321 ? -4.147 26.038 16.753 1.00 44.72 321 ARG A CA 1
ATOM 2487 C C . ARG A 1 321 ? -4.378 24.551 17.026 1.00 44.72 321 ARG A C 1
ATOM 2489 O O . ARG A 1 321 ? -5.423 24.013 16.665 1.00 44.72 321 ARG A O 1
ATOM 2496 N N . ALA A 1 322 ? -3.405 23.916 17.679 1.00 46.00 322 ALA A N 1
ATOM 2497 C CA . ALA A 1 322 ? -3.525 22.535 18.123 1.00 46.00 322 ALA A CA 1
ATOM 2498 C C . ALA A 1 322 ? -4.690 22.405 19.125 1.00 46.00 322 ALA A C 1
ATOM 2500 O O . ALA A 1 322 ? -4.773 23.216 20.052 1.00 46.00 322 ALA A O 1
ATOM 2501 N N . PRO A 1 323 ? -5.589 21.422 18.956 1.00 49.59 323 PRO A N 1
ATOM 2502 C CA . PRO A 1 323 ? -6.638 21.165 19.931 1.00 49.59 323 PRO A CA 1
ATOM 2503 C C . PRO A 1 323 ? -6.050 20.647 21.252 1.00 49.59 323 PRO A C 1
ATOM 2505 O O . PRO A 1 323 ? -4.953 20.085 21.294 1.00 49.59 323 PRO A O 1
ATOM 2508 N N . SER A 1 324 ? -6.791 20.862 22.339 1.00 43.59 324 SER A N 1
ATOM 2509 C CA . SER A 1 324 ? -6.440 20.430 23.694 1.00 43.59 324 SER A CA 1
ATOM 2510 C C . SER A 1 324 ? -6.289 18.910 23.789 1.00 43.59 324 SER A C 1
ATOM 2512 O O . SER A 1 324 ? -7.047 18.167 23.168 1.00 43.59 324 SER A O 1
ATOM 2514 N N . GLY A 1 325 ? -5.322 18.453 24.589 1.00 50.88 325 GLY A N 1
ATOM 2515 C CA . GLY A 1 325 ? -4.972 17.038 24.712 1.00 50.88 325 GLY A CA 1
ATOM 2516 C C . GLY A 1 325 ? -6.111 16.160 25.236 1.00 50.88 325 GLY A C 1
ATOM 2517 O O . GLY A 1 325 ? -6.750 16.483 26.235 1.00 50.88 325 GLY A O 1
ATOM 2518 N N . LEU A 1 326 ? -6.312 15.019 24.575 1.00 58.09 326 LEU A N 1
ATOM 2519 C CA . LEU A 1 326 ? -7.158 13.926 25.049 1.00 58.09 326 LEU A CA 1
ATOM 2520 C C . LEU A 1 326 ? -6.555 13.283 26.310 1.00 58.09 326 LEU A C 1
ATOM 2522 O O . LEU A 1 326 ? -5.345 13.353 26.561 1.00 58.09 326 LEU A O 1
ATOM 2526 N N . ARG A 1 327 ? -7.406 12.645 27.119 1.00 59.00 327 ARG A N 1
ATOM 2527 C CA . ARG A 1 327 ? -6.988 11.931 28.333 1.00 59.00 327 ARG A CA 1
ATOM 2528 C C . ARG A 1 327 ? -6.021 10.808 27.945 1.00 59.00 327 ARG A C 1
ATOM 2530 O O . ARG A 1 327 ? -6.379 9.919 27.185 1.00 59.00 327 ARG A O 1
ATOM 2537 N N . LYS A 1 328 ? -4.793 10.841 28.469 1.00 75.38 328 LYS A N 1
ATOM 2538 C CA . LYS A 1 328 ? -3.779 9.819 28.169 1.00 75.38 328 LYS A CA 1
ATOM 2539 C C . LYS A 1 328 ? -4.200 8.464 28.743 1.00 75.38 328 LYS A C 1
ATOM 2541 O O . LYS A 1 328 ? -4.358 8.342 29.961 1.00 75.38 328 LYS A O 1
ATOM 2546 N N . ALA A 1 329 ? -4.348 7.465 27.878 1.00 85.31 329 ALA A N 1
ATOM 2547 C CA . ALA A 1 329 ? -4.463 6.072 28.288 1.00 85.31 329 ALA A CA 1
ATOM 2548 C C . ALA A 1 329 ? -3.159 5.605 28.960 1.00 85.31 329 ALA A C 1
ATOM 2550 O O . ALA A 1 329 ? -2.065 6.042 28.600 1.00 85.31 329 ALA A O 1
ATOM 2551 N N . LYS A 1 330 ? -3.286 4.739 29.964 1.00 91.25 330 LYS A N 1
ATOM 2552 C CA . LYS A 1 330 ? -2.194 4.192 30.780 1.00 91.25 330 LYS A CA 1
ATOM 2553 C C . LYS A 1 330 ? -1.853 2.744 30.430 1.00 91.25 330 LYS A C 1
ATOM 2555 O O . LYS A 1 330 ? -0.781 2.293 30.811 1.00 91.25 330 LYS A O 1
ATOM 2560 N N . GLN A 1 331 ? -2.754 2.042 29.747 1.00 93.06 331 GLN A N 1
ATOM 2561 C CA . GLN A 1 331 ? -2.595 0.643 29.352 1.00 93.06 331 GLN A CA 1
ATOM 2562 C C . GLN A 1 331 ? -3.365 0.348 28.051 1.00 93.06 331 GLN A C 1
ATOM 2564 O O . GLN A 1 331 ? -4.326 1.077 27.758 1.00 93.06 331 GLN A O 1
ATOM 2569 N N . PRO A 1 332 ? -2.990 -0.707 27.301 1.00 95.56 332 PRO A N 1
ATOM 2570 C CA . PRO A 1 332 ? -3.727 -1.149 26.119 1.00 95.56 332 PRO A CA 1
ATOM 2571 C C . PRO A 1 332 ? -5.201 -1.442 26.427 1.00 95.56 332 PRO A C 1
ATOM 2573 O O . PRO A 1 332 ? -5.542 -1.941 27.502 1.00 95.56 332 PRO A O 1
ATOM 2576 N N . GLY A 1 333 ? -6.090 -1.113 25.491 1.00 95.31 333 GLY A N 1
ATOM 2577 C CA . GLY A 1 333 ? -7.529 -1.367 25.597 1.00 95.31 333 GLY A CA 1
ATOM 2578 C C . GLY A 1 333 ? -8.291 -0.391 26.497 1.00 95.31 333 GLY A C 1
ATOM 2579 O O . GLY A 1 333 ? -9.518 -0.461 26.576 1.00 95.31 333 GLY A O 1
ATOM 2580 N N . GLN A 1 334 ? -7.612 0.549 27.164 1.00 95.00 334 GLN A N 1
ATOM 2581 C CA . GLN A 1 334 ? -8.288 1.507 28.042 1.00 95.00 334 GLN A CA 1
ATOM 2582 C C . GLN A 1 334 ? -9.176 2.489 27.268 1.00 95.00 334 GLN A C 1
ATOM 2584 O O . GLN A 1 334 ? -10.248 2.845 27.749 1.00 95.00 334 GLN A O 1
ATOM 2589 N N . CYS A 1 335 ? -8.725 2.957 26.105 1.00 94.25 335 CYS A N 1
ATOM 2590 C CA . CYS A 1 335 ? -9.472 3.891 25.271 1.00 94.25 335 CYS A CA 1
ATOM 2591 C C . CYS A 1 335 ? -9.134 3.654 23.801 1.00 94.25 335 CYS A C 1
ATOM 2593 O O . CYS A 1 335 ? -7.963 3.715 23.415 1.00 94.25 335 CYS A O 1
ATOM 2595 N N . ILE A 1 336 ? -10.168 3.390 23.008 1.00 95.12 336 ILE A N 1
ATOM 2596 C CA . ILE A 1 336 ? -10.073 3.096 21.583 1.00 95.12 336 ILE A CA 1
ATOM 2597 C C . ILE A 1 336 ? -10.812 4.185 20.821 1.00 95.12 336 ILE A C 1
ATOM 2599 O O . ILE A 1 336 ? -12.011 4.364 21.019 1.00 95.12 336 ILE A O 1
ATOM 2603 N N . SER A 1 337 ? -10.116 4.903 19.943 1.00 94.38 337 SER A N 1
ATOM 2604 C CA . SER A 1 337 ? -10.801 5.730 18.950 1.00 94.38 337 SER A CA 1
ATOM 2605 C C . SER A 1 337 ? -11.233 4.858 17.785 1.00 94.38 337 SER A C 1
ATOM 2607 O O . SER A 1 337 ? -10.433 4.059 17.303 1.00 94.38 337 SER A O 1
ATOM 2609 N N . VAL A 1 338 ? -12.467 5.018 17.327 1.00 94.12 338 VAL A N 1
ATOM 2610 C CA . VAL A 1 338 ? -12.998 4.295 16.172 1.00 94.12 338 VAL A CA 1
ATOM 2611 C C . VAL A 1 338 ? -13.602 5.276 15.179 1.00 94.12 338 VAL A C 1
ATOM 2613 O O . VAL A 1 338 ? -14.179 6.294 15.567 1.00 94.12 338 VAL A O 1
ATOM 2616 N N . ASP A 1 339 ? -13.402 4.990 13.899 1.00 93.38 339 ASP A N 1
ATOM 2617 C CA . ASP A 1 339 ? -13.961 5.759 12.794 1.00 93.38 339 ASP A CA 1
ATOM 2618 C C . ASP A 1 339 ? -14.055 4.886 11.529 1.00 93.38 339 ASP A C 1
ATOM 2620 O O . ASP A 1 339 ? -13.432 3.816 11.457 1.00 93.38 339 ASP A O 1
ATOM 2624 N N . GLN A 1 340 ? -14.841 5.321 10.545 1.00 92.12 340 GLN A N 1
ATOM 2625 C CA . GLN A 1 340 ? -15.067 4.600 9.295 1.00 92.12 340 GLN A CA 1
ATOM 2626 C C . GLN A 1 340 ? -14.555 5.378 8.088 1.00 92.12 340 GLN A C 1
ATOM 2628 O O . GLN A 1 340 ? -14.827 6.557 7.885 1.00 92.12 340 GLN A O 1
ATOM 2633 N N . LEU A 1 341 ? -13.859 4.657 7.219 1.00 92.50 341 LEU A N 1
ATOM 2634 C CA . LEU A 1 341 ? -13.531 5.092 5.879 1.00 92.50 341 LEU A CA 1
ATOM 2635 C C . LEU A 1 341 ? -14.593 4.578 4.906 1.00 92.50 341 LEU A C 1
ATOM 2637 O O . LEU A 1 341 ? -14.835 3.376 4.843 1.00 92.50 341 LEU A O 1
ATOM 2641 N N . LYS A 1 342 ? -15.139 5.467 4.074 1.00 92.19 342 LYS A N 1
ATOM 2642 C CA . LYS A 1 342 ? -15.868 5.112 2.851 1.00 92.19 342 LYS A CA 1
ATOM 2643 C C . LYS A 1 342 ? -14.980 5.336 1.631 1.00 92.19 342 LYS A C 1
ATOM 2645 O O . LYS A 1 342 ? -14.468 6.438 1.435 1.00 92.19 342 LYS A O 1
ATOM 2650 N N . SER A 1 343 ? -14.828 4.315 0.793 1.00 88.06 343 SER A N 1
ATOM 2651 C CA . SER A 1 343 ? -14.135 4.444 -0.490 1.00 88.06 343 SER A CA 1
ATOM 2652 C C . SER A 1 343 ? -15.132 4.755 -1.614 1.00 88.06 343 SER A C 1
ATOM 2654 O O . SER A 1 343 ? -16.166 4.092 -1.701 1.00 88.06 343 SER A O 1
ATOM 2656 N N . PRO A 1 344 ? -14.842 5.716 -2.512 1.00 81.38 344 PRO A N 1
ATOM 2657 C CA . PRO A 1 344 ? -15.636 5.918 -3.726 1.00 81.38 344 PRO A CA 1
ATOM 2658 C C . PRO A 1 344 ? -15.413 4.806 -4.764 1.00 81.38 344 PRO A C 1
ATOM 2660 O O . PRO A 1 344 ? -16.222 4.643 -5.674 1.00 81.38 344 PRO A O 1
ATOM 2663 N N . ILE A 1 345 ? -14.328 4.033 -4.632 1.00 82.38 345 ILE A N 1
ATOM 2664 C CA . ILE A 1 345 ? -13.997 2.916 -5.519 1.00 82.38 345 ILE A CA 1
ATOM 2665 C C . ILE A 1 345 ? -14.342 1.603 -4.805 1.00 82.38 345 ILE A C 1
ATOM 2667 O O . ILE A 1 345 ? -13.717 1.296 -3.785 1.00 82.38 345 ILE A O 1
ATOM 2671 N N . PRO A 1 346 ? -15.259 0.780 -5.342 1.00 84.31 346 PRO A N 1
ATOM 2672 C CA . PRO A 1 346 ? -15.545 -0.540 -4.788 1.00 84.31 346 PRO A CA 1
ATOM 2673 C C . PRO A 1 346 ? -14.316 -1.456 -4.865 1.00 84.31 346 PRO A C 1
ATOM 2675 O O . PRO A 1 346 ? -13.854 -1.816 -5.948 1.00 84.31 346 PRO A O 1
ATOM 2678 N N . GLY A 1 347 ? -13.776 -1.829 -3.710 1.00 88.12 347 GLY A N 1
ATOM 2679 C CA . GLY A 1 347 ? -12.572 -2.637 -3.567 1.00 88.12 347 GLY A CA 1
ATOM 2680 C C . GLY A 1 347 ? -12.797 -4.116 -3.872 1.00 88.12 347 GLY A C 1
ATOM 2681 O O . GLY A 1 347 ? -13.858 -4.674 -3.585 1.00 88.12 347 GLY A O 1
ATOM 2682 N N . LEU A 1 348 ? -11.790 -4.765 -4.450 1.00 88.56 348 LEU A N 1
ATOM 2683 C CA . LEU A 1 348 ? -11.803 -6.184 -4.779 1.00 88.56 348 LEU A CA 1
ATOM 2684 C C . LEU A 1 348 ? -11.948 -7.023 -3.504 1.00 88.56 348 LEU A C 1
ATOM 2686 O O . LEU A 1 348 ? -11.155 -6.898 -2.575 1.00 88.56 348 LEU A O 1
ATOM 2690 N N . MET A 1 349 ? -12.934 -7.919 -3.501 1.00 87.69 349 MET A N 1
ATOM 2691 C CA . MET A 1 349 ? -13.060 -8.972 -2.502 1.00 87.69 349 MET A CA 1
ATOM 2692 C C . MET A 1 349 ? -12.540 -10.273 -3.107 1.00 87.69 349 MET A C 1
ATOM 2694 O O . MET A 1 349 ? -13.220 -10.932 -3.891 1.00 87.69 349 MET A O 1
ATOM 2698 N N . GLY A 1 350 ? -11.300 -10.612 -2.777 1.00 81.75 350 GLY A N 1
ATOM 2699 C CA . GLY A 1 350 ? -10.641 -11.807 -3.275 1.00 81.75 350 GLY A CA 1
ATOM 2700 C C . GLY A 1 350 ? -11.317 -13.092 -2.800 1.00 81.75 350 GLY A C 1
ATOM 2701 O O . GLY A 1 350 ? -11.715 -13.220 -1.643 1.00 81.75 350 GLY A O 1
ATOM 2702 N N . GLN A 1 351 ? -11.418 -14.062 -3.703 1.00 77.06 351 GLN A N 1
ATOM 2703 C CA . GLN A 1 351 ? -11.843 -15.426 -3.399 1.00 77.06 351 GLN A CA 1
ATOM 2704 C C . GLN A 1 351 ? -10.760 -16.406 -3.827 1.00 77.06 351 GLN A C 1
ATOM 2706 O O . GLN A 1 351 ? -10.094 -16.185 -4.833 1.00 77.06 351 GLN A O 1
ATOM 2711 N N . MET A 1 352 ? -10.622 -17.507 -3.089 1.00 80.25 352 MET A N 1
ATOM 2712 C CA . MET A 1 352 ? -9.610 -18.527 -3.381 1.00 80.25 352 MET A CA 1
ATOM 2713 C C . MET A 1 352 ? -10.021 -19.497 -4.497 1.00 80.25 352 MET A C 1
ATOM 2715 O O . MET A 1 352 ? -9.163 -20.133 -5.095 1.00 80.25 352 MET A O 1
ATOM 2719 N N . LYS A 1 353 ? -11.327 -19.684 -4.730 1.00 73.88 353 LYS A N 1
ATOM 2720 C CA . LYS A 1 353 ? -11.857 -20.680 -5.672 1.00 73.88 353 LYS A CA 1
ATOM 2721 C C . LYS A 1 353 ? -13.260 -20.324 -6.152 1.00 73.88 353 LYS A C 1
ATOM 2723 O O . LYS A 1 353 ? -13.967 -19.565 -5.491 1.00 73.88 353 LYS A O 1
ATOM 2728 N N . GLY A 1 354 ? -13.687 -20.976 -7.231 1.00 74.25 354 GLY A N 1
ATOM 2729 C CA . GLY A 1 354 ? -15.024 -20.819 -7.802 1.00 74.25 354 GLY A CA 1
ATOM 2730 C C . GLY A 1 354 ? -15.135 -19.601 -8.716 1.00 74.25 354 GLY A C 1
ATOM 2731 O O . GLY A 1 354 ? -14.129 -19.050 -9.156 1.00 74.25 354 GLY A O 1
ATOM 2732 N N . ILE A 1 355 ? -16.364 -19.197 -9.026 1.00 70.31 355 ILE A N 1
ATOM 2733 C CA . ILE A 1 355 ? -16.617 -18.017 -9.861 1.00 70.31 355 ILE A CA 1
ATOM 2734 C C . ILE A 1 355 ? -16.263 -16.764 -9.048 1.00 70.31 355 ILE A C 1
ATOM 2736 O O . ILE A 1 355 ? -16.787 -16.637 -7.939 1.00 70.31 355 ILE A O 1
ATOM 2740 N N . PRO A 1 356 ? -15.421 -15.848 -9.568 1.00 75.25 356 PRO A N 1
ATOM 2741 C CA . PRO A 1 356 ? -15.085 -14.612 -8.873 1.00 75.25 356 PRO A CA 1
ATOM 2742 C C . PRO A 1 356 ? -16.328 -13.824 -8.449 1.00 75.25 356 PRO A C 1
ATOM 2744 O O . PRO A 1 356 ? -17.226 -13.554 -9.248 1.00 75.25 356 PRO A O 1
ATOM 2747 N N . THR A 1 357 ? -16.372 -13.444 -7.176 1.00 76.38 357 THR A N 1
ATOM 2748 C CA . THR A 1 357 ? -17.494 -12.703 -6.602 1.00 76.38 357 THR A CA 1
ATOM 2749 C C . THR A 1 357 ? -17.649 -11.315 -7.212 1.00 76.38 357 THR A C 1
ATOM 2751 O O . THR A 1 357 ? -16.683 -10.608 -7.521 1.00 76.38 357 THR A O 1
ATOM 2754 N N . THR A 1 358 ? -18.899 -10.880 -7.324 1.00 78.69 358 THR A N 1
ATOM 2755 C CA . THR A 1 358 ? -19.261 -9.500 -7.661 1.00 78.69 358 THR A CA 1
ATOM 2756 C C . THR A 1 358 ? -19.304 -8.589 -6.434 1.00 78.69 358 THR A C 1
ATOM 2758 O O . THR A 1 358 ? -19.317 -7.371 -6.598 1.00 78.69 358 THR A O 1
ATOM 2761 N N . LYS A 1 359 ? -19.262 -9.149 -5.216 1.00 82.44 359 LYS A N 1
ATOM 2762 C CA . LYS A 1 359 ? -19.207 -8.387 -3.960 1.00 82.44 359 LYS A CA 1
ATOM 2763 C C . LYS A 1 359 ? -17.941 -7.544 -3.866 1.00 82.44 359 LYS A C 1
ATOM 2765 O O . LYS A 1 359 ? -16.892 -7.920 -4.399 1.00 82.44 359 LYS A O 1
ATOM 2770 N N . ARG A 1 360 ? -18.030 -6.401 -3.192 1.00 90.69 360 ARG A N 1
ATOM 2771 C CA . ARG A 1 360 ? -16.935 -5.429 -3.085 1.00 90.69 360 ARG A CA 1
ATOM 2772 C C . ARG A 1 360 ? -16.835 -4.875 -1.676 1.00 90.69 360 ARG A C 1
ATOM 2774 O O . ARG A 1 360 ? -17.843 -4.735 -0.995 1.00 90.69 360 ARG A O 1
ATOM 2781 N N . PHE A 1 361 ? -15.621 -4.524 -1.269 1.00 92.50 361 PHE A N 1
ATOM 2782 C CA . PHE A 1 361 ? -15.410 -3.725 -0.070 1.00 92.50 361 PHE A CA 1
ATOM 2783 C C . PHE A 1 361 ? -15.668 -2.257 -0.396 1.00 92.50 361 PHE A C 1
ATOM 2785 O O . PHE A 1 361 ? -15.017 -1.702 -1.277 1.00 92.50 361 PHE A O 1
ATOM 2792 N N . ASN A 1 362 ? -16.597 -1.618 0.303 1.00 92.12 362 ASN A N 1
ATOM 2793 C CA . ASN A 1 362 ? -16.878 -0.188 0.128 1.00 92.12 362 ASN A CA 1
ATOM 2794 C C . ASN A 1 362 ? -16.439 0.631 1.345 1.00 92.12 362 ASN A C 1
ATOM 2796 O O . ASN A 1 362 ? -16.251 1.844 1.239 1.00 92.12 362 ASN A O 1
ATOM 2800 N N . TYR A 1 363 ? -16.243 -0.038 2.482 1.00 95.06 363 TYR A N 1
ATOM 2801 C CA . TYR A 1 363 ? -15.957 0.593 3.758 1.00 95.06 363 TYR A CA 1
ATOM 2802 C C . TYR A 1 363 ? -14.799 -0.097 4.479 1.00 95.06 363 TYR A C 1
ATOM 2804 O O . TYR A 1 363 ? -14.476 -1.259 4.216 1.00 95.06 363 TYR A O 1
ATOM 2812 N N . ALA A 1 364 ? -14.165 0.628 5.395 1.00 96.00 364 ALA A N 1
ATOM 2813 C CA . ALA A 1 364 ? -13.233 0.069 6.359 1.00 96.00 364 ALA A CA 1
ATOM 2814 C C . ALA A 1 364 ? -13.416 0.748 7.720 1.00 96.00 364 ALA A C 1
ATOM 2816 O O . ALA A 1 364 ? -13.360 1.972 7.807 1.00 96.00 364 ALA A O 1
ATOM 2817 N N . THR A 1 365 ? -13.582 -0.030 8.785 1.00 95.94 365 THR A N 1
ATOM 2818 C CA . THR A 1 365 ? -13.581 0.489 10.158 1.00 95.94 365 THR A CA 1
ATOM 2819 C C . THR A 1 365 ? -12.172 0.394 10.733 1.00 95.94 365 THR A C 1
ATOM 2821 O O . THR A 1 365 ? -11.537 -0.662 10.659 1.00 95.94 365 THR A O 1
ATOM 2824 N N . VAL A 1 366 ? -11.677 1.491 11.310 1.00 96.56 366 VAL A N 1
ATOM 2825 C CA . VAL A 1 366 ? -10.342 1.567 11.915 1.00 96.56 366 VAL A CA 1
ATOM 2826 C C . VAL A 1 366 ? -10.465 1.843 13.406 1.00 96.56 366 VAL A C 1
ATOM 2828 O O . VAL A 1 366 ? -10.989 2.872 13.824 1.00 96.56 366 VAL A O 1
ATOM 2831 N N . PHE A 1 367 ? -9.920 0.934 14.207 1.00 97.06 367 PHE A N 1
ATOM 2832 C CA . PHE A 1 367 ? -9.786 1.059 15.654 1.00 97.06 367 PHE A CA 1
ATOM 2833 C C . PHE A 1 367 ? -8.368 1.506 15.981 1.00 97.06 367 PHE A C 1
ATOM 2835 O O . PHE A 1 367 ? -7.423 0.950 15.433 1.00 97.06 367 PHE A O 1
ATOM 2842 N N . VAL A 1 368 ? -8.193 2.480 16.873 1.00 95.94 368 VAL A N 1
ATOM 2843 C CA . VAL A 1 368 ? -6.879 2.991 17.285 1.00 95.94 368 VAL A CA 1
ATOM 2844 C C . VAL A 1 368 ? -6.775 2.992 18.800 1.00 95.94 368 VAL A C 1
ATOM 2846 O O . VAL A 1 368 ? -7.506 3.714 19.480 1.00 95.94 368 VAL A O 1
ATOM 2849 N N . ASP A 1 369 ? -5.831 2.223 19.332 1.00 95.44 369 ASP A N 1
ATOM 2850 C CA . ASP A 1 369 ? -5.551 2.188 20.763 1.00 95.44 369 ASP A CA 1
ATOM 2851 C C . ASP A 1 369 ? -4.722 3.403 21.203 1.00 95.44 369 ASP A C 1
ATOM 2853 O O . ASP A 1 369 ? -3.631 3.677 20.692 1.00 95.44 369 ASP A O 1
ATOM 2857 N N . HIS A 1 370 ? -5.238 4.149 22.183 1.00 92.62 370 HIS A N 1
ATOM 2858 C CA . HIS A 1 370 ? -4.639 5.417 22.619 1.00 92.62 370 HIS A CA 1
ATOM 2859 C C . HIS A 1 370 ? -3.297 5.236 23.333 1.00 92.62 370 HIS A C 1
ATOM 2861 O O . HIS A 1 370 ? -2.487 6.166 23.354 1.00 92.62 370 HIS A O 1
ATOM 2867 N N . TYR A 1 371 ? -3.056 4.064 23.922 1.00 92.25 371 TYR A N 1
ATOM 2868 C CA . TYR A 1 371 ? -1.813 3.765 24.623 1.00 92.25 371 TYR A CA 1
ATOM 2869 C C . TYR A 1 371 ? -0.707 3.387 23.628 1.00 92.25 371 TYR A C 1
ATOM 2871 O O . TYR A 1 371 ? 0.275 4.116 23.462 1.00 92.25 371 TYR A O 1
ATOM 2879 N N . SER A 1 372 ? -0.910 2.289 22.906 1.00 93.25 372 SER A N 1
ATOM 2880 C CA . SER A 1 372 ? 0.075 1.656 22.025 1.00 93.25 372 SER A CA 1
ATOM 2881 C C . SER A 1 372 ? 0.232 2.330 20.660 1.00 93.25 372 SER A C 1
ATOM 2883 O O . SER A 1 372 ? 1.243 2.116 20.003 1.00 93.25 372 SER A O 1
ATOM 2885 N N . ASP A 1 373 ? -0.720 3.170 20.229 1.00 92.81 373 ASP A N 1
ATOM 2886 C CA . ASP A 1 373 ? -0.878 3.596 18.824 1.00 92.81 373 ASP A CA 1
ATOM 2887 C C . ASP A 1 373 ? -1.234 2.472 17.847 1.00 92.81 373 ASP A C 1
ATOM 2889 O O . ASP A 1 373 ? -1.226 2.713 16.640 1.00 92.81 373 ASP A O 1
ATOM 2893 N N . MET A 1 374 ? -1.496 1.247 18.301 1.00 95.62 374 MET A N 1
ATOM 2894 C CA . MET A 1 374 ? -1.819 0.158 17.384 1.00 95.62 374 MET A CA 1
ATOM 2895 C C . MET A 1 374 ? -3.160 0.449 16.713 1.00 95.62 374 MET A C 1
ATOM 2897 O O . MET A 1 374 ? -4.100 0.888 17.383 1.00 95.62 374 MET A O 1
ATOM 2901 N N . SER A 1 375 ? -3.232 0.245 15.395 1.00 96.19 375 SER A N 1
ATOM 2902 C CA . SER A 1 375 ? -4.510 0.273 14.689 1.00 96.19 375 SER A CA 1
ATOM 2903 C C . SER A 1 375 ? -4.924 -1.082 14.154 1.00 96.19 375 SER A C 1
ATOM 2905 O O . SER A 1 375 ? -4.131 -1.808 13.562 1.00 96.19 375 SER A O 1
ATOM 2907 N N . TYR A 1 376 ? -6.197 -1.402 14.325 1.00 97.31 376 TYR A N 1
ATOM 2908 C CA . TYR A 1 376 ? -6.807 -2.606 13.790 1.00 97.31 376 TYR A CA 1
ATOM 2909 C C . TYR A 1 376 ? -7.834 -2.211 12.738 1.00 97.31 376 TYR A C 1
ATOM 2911 O O . TYR A 1 376 ? -8.652 -1.321 12.972 1.00 97.31 376 TYR A O 1
ATOM 2919 N N . LEU A 1 377 ? -7.762 -2.846 11.573 1.00 96.06 377 LEU A N 1
ATOM 2920 C CA . LEU A 1 377 ? -8.554 -2.489 10.406 1.00 96.06 377 LEU A CA 1
ATOM 2921 C C . LEU A 1 377 ? -9.472 -3.644 10.018 1.00 96.06 377 LEU A C 1
ATOM 2923 O O . LEU A 1 377 ? -9.023 -4.782 9.917 1.00 96.06 377 LEU A O 1
ATOM 2927 N N . VAL A 1 378 ? -10.742 -3.336 9.757 1.00 96.56 378 VAL A N 1
ATOM 2928 C CA . VAL A 1 378 ? -11.727 -4.301 9.257 1.00 96.56 378 VAL A CA 1
ATOM 2929 C C . VAL A 1 378 ? -12.355 -3.769 7.980 1.00 96.56 378 VAL A C 1
ATOM 2931 O O . VAL A 1 378 ? -12.930 -2.685 7.982 1.00 96.56 378 VAL A O 1
ATOM 2934 N N . LEU A 1 379 ? -12.253 -4.539 6.898 1.00 96.19 379 LEU A N 1
ATOM 2935 C CA . LEU A 1 379 ? -12.880 -4.241 5.610 1.00 96.19 379 LEU A CA 1
ATOM 2936 C C . LEU A 1 379 ? -14.345 -4.699 5.605 1.00 96.19 379 LEU A C 1
ATOM 2938 O O . LEU A 1 379 ? -14.657 -5.769 6.124 1.00 96.19 379 LEU A O 1
ATOM 2942 N N . GLN A 1 380 ? -15.227 -3.904 5.002 1.00 94.44 380 GLN A N 1
ATOM 2943 C CA . GLN A 1 380 ? -16.681 -4.089 5.050 1.00 94.44 380 GLN A CA 1
ATOM 2944 C C . GLN A 1 380 ? -17.328 -3.875 3.673 1.00 94.44 380 GLN A C 1
ATOM 2946 O O . GLN A 1 380 ? -16.857 -3.073 2.855 1.00 94.44 380 GLN A O 1
ATOM 2951 N N . GLU A 1 381 ? -18.406 -4.609 3.403 1.00 92.94 381 GLU A N 1
ATOM 2952 C CA . GLU A 1 381 ? -19.212 -4.475 2.183 1.00 92.94 381 GLU A CA 1
ATOM 2953 C C . GLU A 1 381 ? -20.143 -3.261 2.303 1.00 92.94 381 GLU A C 1
ATOM 2955 O O . GLU A 1 381 ? -20.283 -2.491 1.347 1.00 92.94 381 GLU A O 1
ATOM 2960 N N . THR A 1 382 ? -20.710 -3.038 3.491 1.00 91.44 382 THR A N 1
ATOM 2961 C CA . THR A 1 382 ? -21.665 -1.961 3.779 1.00 91.44 382 THR A CA 1
ATOM 2962 C C . THR A 1 382 ? -21.322 -1.199 5.064 1.00 91.44 382 THR A C 1
ATOM 2964 O O . THR A 1 382 ? -20.498 -1.632 5.863 1.00 91.44 382 THR A O 1
ATOM 2967 N N . ASP A 1 383 ? -21.968 -0.053 5.284 1.00 89.50 383 ASP A N 1
ATOM 2968 C CA . ASP A 1 383 ? -21.910 0.721 6.533 1.00 89.50 383 ASP A CA 1
ATOM 2969 C C . ASP A 1 383 ? -23.075 0.391 7.481 1.00 89.50 383 ASP A C 1
ATOM 2971 O O . ASP A 1 383 ? -23.514 1.232 8.263 1.00 89.50 383 ASP A O 1
ATOM 2975 N N . THR A 1 384 ? -23.625 -0.822 7.390 1.00 91.56 384 THR A N 1
ATOM 2976 C CA . THR A 1 384 ? -24.735 -1.245 8.252 1.00 91.56 384 THR A CA 1
ATOM 2977 C C . THR A 1 384 ? -24.299 -1.384 9.711 1.00 91.56 384 THR A C 1
ATOM 2979 O O . THR A 1 384 ? -23.130 -1.649 10.020 1.00 91.56 384 THR A O 1
ATOM 2982 N N . ALA A 1 385 ? -25.263 -1.232 10.623 1.00 89.69 385 ALA A N 1
ATOM 2983 C CA . ALA A 1 385 ? -25.060 -1.426 12.055 1.00 89.69 385 ALA A CA 1
ATOM 2984 C C . ALA A 1 385 ? -24.470 -2.811 12.359 1.00 89.69 385 ALA A C 1
ATOM 2986 O O . ALA A 1 385 ? -23.519 -2.921 13.130 1.00 89.69 385 ALA A O 1
ATOM 2987 N N . ASP A 1 386 ? -25.006 -3.856 11.718 1.00 93.38 386 ASP A N 1
ATOM 2988 C CA . ASP A 1 386 ? -24.592 -5.246 11.911 1.00 93.38 386 ASP A CA 1
ATOM 2989 C C . ASP A 1 386 ? -23.147 -5.492 11.463 1.00 93.38 386 ASP A C 1
ATOM 2991 O O . ASP A 1 386 ? -22.365 -6.076 12.214 1.00 93.38 386 ASP A O 1
ATOM 2995 N N . GLU A 1 387 ? -22.747 -5.009 10.279 1.00 93.81 387 GLU A N 1
ATOM 2996 C CA . GLU A 1 387 ? -21.352 -5.128 9.832 1.00 93.81 387 GLU A CA 1
ATOM 2997 C C . GLU A 1 387 ? -20.403 -4.319 10.722 1.00 93.81 387 GLU A C 1
ATOM 2999 O O . GLU A 1 387 ? -19.284 -4.757 10.993 1.00 93.81 387 GLU A O 1
ATOM 3004 N N . THR A 1 388 ? -20.827 -3.142 11.189 1.00 93.25 388 THR A N 1
ATOM 3005 C CA . THR A 1 388 ? -20.028 -2.292 12.087 1.00 93.25 388 THR A CA 1
ATOM 3006 C C . THR A 1 388 ? -19.853 -2.953 13.454 1.00 93.25 388 THR A C 1
ATOM 3008 O O . THR A 1 388 ? -18.750 -2.967 14.006 1.00 93.25 388 THR A O 1
ATOM 3011 N N . LEU A 1 389 ? -20.901 -3.599 13.969 1.00 95.31 389 LEU A N 1
ATOM 3012 C CA . LEU A 1 389 ? -20.828 -4.398 15.185 1.00 95.31 389 LEU A CA 1
ATOM 3013 C C . LEU A 1 389 ? -19.934 -5.635 15.004 1.00 95.31 389 LEU A C 1
ATOM 3015 O O . LEU A 1 389 ? -19.106 -5.927 15.866 1.00 95.31 389 LEU A O 1
ATOM 3019 N N . ALA A 1 390 ? -20.032 -6.329 13.869 1.00 96.19 390 ALA A N 1
ATOM 3020 C CA . ALA A 1 390 ? -19.156 -7.456 13.559 1.00 96.19 390 ALA A CA 1
ATOM 3021 C C . ALA A 1 390 ? -17.676 -7.030 13.517 1.00 96.19 390 ALA A C 1
ATOM 3023 O O . ALA A 1 390 ? -16.811 -7.740 14.037 1.00 96.19 390 ALA A O 1
ATOM 3024 N N . ALA A 1 391 ? -17.378 -5.842 12.978 1.00 96.31 391 ALA A N 1
ATOM 3025 C CA . ALA A 1 391 ? -16.033 -5.271 13.000 1.00 96.31 391 ALA A CA 1
ATOM 3026 C C . ALA A 1 391 ? -15.527 -5.028 14.432 1.00 96.31 391 ALA A C 1
ATOM 3028 O O . ALA A 1 391 ? -14.395 -5.400 14.755 1.00 96.31 391 ALA A O 1
ATOM 3029 N N . LYS A 1 392 ? -16.376 -4.479 15.312 1.00 96.81 392 LYS A N 1
ATOM 3030 C CA . LYS A 1 392 ? -16.076 -4.327 16.746 1.00 96.81 392 LYS A CA 1
ATOM 3031 C C . LYS A 1 392 ? -15.760 -5.668 17.393 1.00 96.81 392 LYS A C 1
ATOM 3033 O O . LYS A 1 392 ? -14.722 -5.808 18.036 1.00 96.81 392 LYS A O 1
ATOM 3038 N N . HIS A 1 393 ? -16.612 -6.670 17.194 1.00 97.69 393 HIS A N 1
ATOM 3039 C CA . HIS A 1 393 ? -16.411 -7.998 17.774 1.00 97.69 393 HIS A CA 1
ATOM 3040 C C . HIS A 1 393 ? -15.139 -8.676 17.256 1.00 97.69 393 HIS A C 1
ATOM 3042 O O . HIS A 1 393 ? -14.465 -9.346 18.038 1.00 97.69 393 HIS A O 1
ATOM 3048 N N . SER A 1 394 ? -14.771 -8.469 15.987 1.00 96.81 394 SER A N 1
ATOM 3049 C CA . SER A 1 394 ? -13.502 -8.952 15.422 1.00 96.81 394 SER A CA 1
ATOM 3050 C C . SER A 1 394 ? -12.296 -8.328 16.125 1.00 96.81 394 SER A C 1
ATOM 3052 O O . SER A 1 394 ? -11.390 -9.040 16.560 1.00 96.81 394 SER A O 1
ATOM 3054 N N . PHE A 1 395 ? -12.301 -7.005 16.302 1.00 97.44 395 PHE A N 1
ATOM 3055 C CA . PHE A 1 395 ? -11.240 -6.307 17.028 1.00 97.44 395 PHE A CA 1
ATOM 3056 C C . PHE A 1 395 ? -11.155 -6.753 18.495 1.00 97.44 395 PHE A C 1
ATOM 3058 O O . PHE A 1 395 ? -10.072 -7.019 19.013 1.00 97.44 395 PHE A O 1
ATOM 3065 N N . GLU A 1 396 ? -12.294 -6.904 19.167 1.00 97.88 396 GLU A N 1
ATOM 3066 C CA . GLU A 1 396 ? -12.346 -7.372 20.554 1.00 97.88 396 GLU A CA 1
ATOM 3067 C C . GLU A 1 396 ? -11.915 -8.829 20.697 1.00 97.88 396 GLU A C 1
ATOM 3069 O O . GLU A 1 396 ? -11.322 -9.195 21.710 1.00 97.88 396 GLU A O 1
ATOM 3074 N N . ALA A 1 397 ? -12.198 -9.674 19.705 1.00 96.94 397 ALA A N 1
ATOM 3075 C CA . ALA A 1 397 ? -11.685 -11.037 19.655 1.00 96.94 397 ALA A CA 1
ATOM 3076 C C . ALA A 1 397 ? -10.161 -11.044 19.564 1.00 96.94 397 ALA A C 1
ATOM 3078 O O . ALA A 1 397 ? -9.522 -11.722 20.366 1.00 96.94 397 ALA A O 1
ATOM 3079 N N . PHE A 1 398 ? -9.592 -10.234 18.672 1.00 95.44 398 PHE A N 1
ATOM 3080 C CA . PHE A 1 398 ? -8.149 -10.047 18.570 1.00 95.44 398 PHE A CA 1
ATOM 3081 C C . PHE A 1 398 ? -7.538 -9.509 19.878 1.00 95.44 398 PHE A C 1
ATOM 3083 O O . PHE A 1 398 ? -6.561 -10.050 20.381 1.00 95.44 398 PHE A O 1
ATOM 3090 N N . ALA A 1 399 ? -8.131 -8.494 20.510 1.00 96.94 399 ALA A N 1
ATOM 3091 C CA . ALA A 1 399 ? -7.634 -7.992 21.794 1.00 96.94 399 ALA A CA 1
ATOM 3092 C C . ALA A 1 399 ? -7.648 -9.086 22.882 1.00 96.94 399 ALA A C 1
ATOM 3094 O O . ALA A 1 399 ? -6.687 -9.240 23.643 1.00 96.94 399 ALA A O 1
ATOM 3095 N N . ARG A 1 400 ? -8.703 -9.911 22.913 1.00 96.50 400 ARG A N 1
ATOM 3096 C CA . ARG A 1 400 ? -8.841 -11.020 23.867 1.00 96.50 400 ARG A CA 1
ATOM 3097 C C . ARG A 1 400 ? -7.792 -12.114 23.687 1.00 96.50 400 ARG A C 1
ATOM 3099 O O . ARG A 1 400 ? -7.388 -12.680 24.701 1.00 96.50 400 ARG A O 1
ATOM 3106 N N . THR A 1 401 ? -7.308 -12.395 22.471 1.00 94.56 401 THR A N 1
ATOM 3107 C CA . THR A 1 401 ? -6.211 -13.371 22.280 1.00 94.56 401 THR A CA 1
ATOM 3108 C C . THR A 1 401 ? -4.909 -12.927 22.945 1.00 94.56 401 THR A C 1
ATOM 3110 O O . THR A 1 401 ? -4.051 -13.758 23.221 1.00 94.56 401 THR A O 1
ATOM 3113 N N . HIS A 1 402 ? -4.789 -11.636 23.262 1.00 94.31 402 HIS A N 1
ATOM 3114 C CA . HIS A 1 402 ? -3.666 -11.043 23.986 1.00 94.31 402 HIS A CA 1
ATOM 3115 C C . HIS A 1 402 ? -4.024 -10.646 25.426 1.00 94.31 402 HIS A C 1
ATOM 3117 O O . HIS A 1 402 ? -3.329 -9.840 26.033 1.00 94.31 402 HIS A O 1
ATOM 3123 N N . ALA A 1 403 ? -5.111 -11.199 25.980 1.00 95.88 403 ALA A N 1
ATOM 3124 C CA . ALA A 1 403 ? -5.610 -10.902 27.326 1.00 95.88 403 ALA A CA 1
ATOM 3125 C C . ALA A 1 403 ? -5.953 -9.415 27.574 1.00 95.88 403 ALA A C 1
ATOM 3127 O O . ALA A 1 403 ? -5.979 -8.954 28.716 1.00 95.88 403 ALA A O 1
ATOM 3128 N N . ILE A 1 404 ? -6.277 -8.664 26.517 1.00 97.00 404 ILE A N 1
ATOM 3129 C CA . ILE A 1 404 ? -6.651 -7.249 26.596 1.00 97.00 404 ILE A CA 1
ATOM 3130 C C . ILE A 1 404 ? -8.169 -7.128 26.505 1.00 97.00 404 ILE A C 1
ATOM 3132 O O . ILE A 1 404 ? -8.803 -7.620 25.570 1.00 97.00 404 ILE A O 1
ATOM 3136 N N . ARG A 1 405 ? -8.766 -6.429 27.474 1.00 96.62 405 ARG A N 1
ATOM 3137 C CA . ARG A 1 405 ? -10.191 -6.081 27.465 1.00 96.62 405 ARG A CA 1
ATOM 3138 C C . ARG A 1 405 ? -10.368 -4.615 27.101 1.00 96.62 405 ARG A C 1
ATOM 3140 O O . ARG A 1 405 ? -9.801 -3.745 27.759 1.00 96.62 405 ARG A O 1
ATOM 3147 N N . ILE A 1 406 ? -11.215 -4.355 26.109 1.00 97.50 406 ILE A N 1
ATOM 3148 C CA . ILE A 1 406 ? -11.576 -2.993 25.718 1.00 97.50 406 ILE A CA 1
ATOM 3149 C C . ILE A 1 406 ? -12.547 -2.395 26.741 1.00 97.50 406 ILE A C 1
ATOM 3151 O O . ILE A 1 406 ? -13.552 -3.025 27.076 1.00 97.50 406 ILE A O 1
ATOM 3155 N N . GLN A 1 407 ? -12.233 -1.202 27.253 1.00 96.50 407 GLN A N 1
ATOM 3156 C CA . GLN A 1 407 ? -12.985 -0.532 28.327 1.00 96.50 407 GLN A CA 1
ATOM 3157 C C . GLN A 1 407 ? -13.832 0.643 27.827 1.00 96.50 407 GLN A C 1
ATOM 3159 O O . GLN A 1 407 ? -14.944 0.862 28.315 1.00 96.50 407 GLN A O 1
ATOM 3164 N N . HIS A 1 408 ? -13.298 1.417 26.881 1.00 95.12 408 HIS A N 1
ATOM 3165 C CA . HIS A 1 408 ? -13.922 2.646 26.407 1.00 95.12 408 HIS A CA 1
ATOM 3166 C C . HIS A 1 408 ? -13.734 2.836 24.904 1.00 95.12 408 HIS A C 1
ATOM 3168 O O . HIS A 1 408 ? -12.613 2.703 24.406 1.00 95.12 408 HIS A O 1
ATOM 3174 N N . TYR A 1 409 ? -14.806 3.226 24.217 1.00 94.50 409 TYR A N 1
ATOM 3175 C CA . TYR A 1 409 ? -14.765 3.685 22.830 1.00 94.50 409 TYR A CA 1
ATOM 3176 C C . TYR A 1 409 ? -14.982 5.196 22.743 1.00 94.50 409 TYR A C 1
ATOM 3178 O O . TYR A 1 409 ? -15.852 5.757 23.409 1.00 94.50 409 TYR A O 1
ATOM 3186 N N . HIS A 1 410 ? -14.201 5.848 21.893 1.00 91.50 410 HIS A N 1
ATOM 3187 C CA . HIS A 1 410 ? -14.375 7.238 21.504 1.00 91.50 410 HIS A CA 1
ATOM 3188 C C . HIS A 1 410 ? -14.674 7.295 20.006 1.00 91.50 410 HIS A C 1
ATOM 3190 O O . HIS A 1 410 ? -13.866 6.820 19.209 1.00 91.50 410 HIS A O 1
ATOM 3196 N N . ALA A 1 411 ? -15.827 7.836 19.629 1.00 90.06 411 ALA A N 1
ATOM 3197 C CA . ALA A 1 411 ? -16.274 7.854 18.239 1.00 90.06 411 ALA A CA 1
ATOM 3198 C C . ALA A 1 411 ? -17.000 9.159 17.890 1.00 90.06 411 ALA A C 1
ATOM 3200 O O . ALA A 1 411 ? -17.226 10.025 18.744 1.00 90.06 411 ALA A O 1
ATOM 3201 N N . ASP A 1 412 ? -17.381 9.306 16.627 1.00 82.31 412 ASP A N 1
ATOM 3202 C CA . ASP A 1 412 ? -18.344 10.320 16.219 1.00 82.31 412 ASP A CA 1
ATOM 3203 C C . ASP A 1 412 ? -19.796 9.852 16.458 1.00 82.31 412 ASP A C 1
ATOM 3205 O O . ASP A 1 412 ? -20.054 8.711 16.844 1.00 82.31 412 ASP A O 1
ATOM 3209 N N . ASN A 1 413 ? -20.761 10.760 16.279 1.00 77.25 413 ASN A N 1
ATOM 3210 C CA . ASN A 1 413 ? -22.187 10.476 16.501 1.00 77.25 413 ASN A CA 1
ATOM 3211 C C . ASN A 1 413 ? -22.841 9.667 15.364 1.00 77.25 413 ASN A C 1
ATOM 3213 O O . ASN A 1 413 ? -24.062 9.562 15.354 1.00 77.25 413 ASN A O 1
ATOM 3217 N N . GLY A 1 414 ? -22.084 9.179 14.375 1.00 79.50 414 GLY A N 1
ATOM 3218 C CA . GLY A 1 414 ? -22.632 8.515 13.193 1.00 79.50 414 GLY A CA 1
ATOM 3219 C C . GLY A 1 414 ? -23.174 7.117 13.500 1.00 79.50 414 GLY A C 1
ATOM 3220 O O . GLY A 1 414 ? -23.980 6.913 14.407 1.00 79.50 414 GLY A O 1
ATOM 3221 N N . ARG A 1 415 ? -22.695 6.114 12.758 1.00 82.06 415 ARG A N 1
ATOM 3222 C CA . ARG A 1 415 ? -23.098 4.702 12.925 1.00 82.06 415 ARG A CA 1
ATOM 3223 C C . ARG A 1 415 ? -22.897 4.171 14.345 1.00 82.06 415 ARG A C 1
ATOM 3225 O O . ARG A 1 415 ? -23.592 3.257 14.775 1.00 82.06 415 ARG A O 1
ATOM 3232 N N . PHE A 1 416 ? -21.989 4.777 15.102 1.00 85.62 416 PHE A N 1
ATOM 3233 C CA . PHE A 1 416 ? -21.687 4.369 16.467 1.00 85.62 416 PHE A CA 1
ATOM 3234 C C . PHE A 1 416 ? -22.712 4.853 17.508 1.00 85.62 416 PHE A C 1
ATOM 3236 O O . PHE A 1 416 ? -22.679 4.377 18.639 1.00 85.62 416 PHE A O 1
ATOM 3243 N N . ALA A 1 417 ? -23.628 5.765 17.157 1.00 85.56 417 ALA A N 1
ATOM 3244 C CA . ALA A 1 417 ? -24.723 6.185 18.038 1.00 85.56 417 ALA A CA 1
ATOM 3245 C C . ALA A 1 417 ? -25.985 5.315 17.904 1.00 85.56 417 ALA A C 1
ATOM 3247 O O . ALA A 1 417 ? -26.949 5.507 18.645 1.00 85.56 417 ALA A O 1
ATOM 3248 N N . GLU A 1 418 ? -26.003 4.365 16.967 1.00 88.25 418 GLU A N 1
ATOM 3249 C CA . GLU A 1 418 ? -27.153 3.493 16.745 1.00 88.25 418 GLU A CA 1
ATOM 3250 C C . GLU A 1 418 ? -27.402 2.546 17.934 1.00 88.25 418 GLU A C 1
ATOM 3252 O O . GLU A 1 418 ? -26.481 2.136 18.652 1.00 88.25 418 GLU A O 1
ATOM 3257 N N . ASN A 1 419 ? -28.670 2.163 18.131 1.00 91.75 419 ASN A N 1
ATOM 3258 C CA . ASN A 1 419 ? -29.089 1.318 19.257 1.00 91.75 419 ASN A CA 1
ATOM 3259 C C . ASN A 1 419 ? -28.310 -0.000 19.304 1.00 91.75 419 ASN A C 1
ATOM 3261 O O . ASN A 1 419 ? -27.886 -0.426 20.369 1.00 91.75 419 ASN A O 1
ATOM 3265 N N . LEU A 1 420 ? -28.050 -0.615 18.145 1.00 93.44 420 LEU A N 1
ATOM 3266 C CA . LEU A 1 420 ? -27.340 -1.891 18.084 1.00 93.44 420 LEU A CA 1
ATOM 3267 C C . LEU A 1 420 ? -25.926 -1.800 18.689 1.00 93.44 420 LEU A C 1
ATOM 3269 O O . LEU A 1 420 ? -25.513 -2.686 19.437 1.00 93.44 420 LEU A O 1
ATOM 3273 N N . TRP A 1 421 ? -25.205 -0.712 18.405 1.00 92.75 421 TRP A N 1
ATOM 3274 C CA . TRP A 1 421 ? -23.872 -0.470 18.952 1.00 92.75 421 TRP A CA 1
ATOM 3275 C C . TRP A 1 421 ? -23.933 -0.124 20.442 1.00 92.75 421 TRP A C 1
ATOM 3277 O O . TRP A 1 421 ? -23.212 -0.703 21.254 1.00 92.75 421 TRP A O 1
ATOM 3287 N N . THR A 1 422 ? -24.815 0.802 20.819 1.00 92.50 422 THR A N 1
ATOM 3288 C CA . THR A 1 422 ? -24.939 1.262 22.211 1.00 92.50 422 THR A CA 1
ATOM 3289 C C . THR A 1 422 ? -25.432 0.167 23.158 1.00 92.50 422 THR A C 1
ATOM 3291 O O . THR A 1 422 ? -24.908 0.049 24.269 1.00 92.50 422 THR A O 1
ATOM 3294 N N . ASP A 1 423 ? -26.348 -0.691 22.712 1.00 95.50 423 ASP A N 1
ATOM 3295 C CA . ASP A 1 423 ? -26.797 -1.872 23.450 1.00 95.50 423 ASP A CA 1
ATOM 3296 C C . ASP A 1 423 ? -25.652 -2.867 23.662 1.00 95.50 423 ASP A C 1
ATOM 3298 O O . ASP A 1 423 ? -25.522 -3.437 24.746 1.00 95.50 423 ASP A O 1
ATOM 3302 N N . ASP A 1 424 ? -24.806 -3.094 22.653 1.00 96.12 424 ASP A N 1
ATOM 3303 C CA . ASP A 1 424 ? -23.643 -3.976 22.783 1.00 96.12 424 ASP A CA 1
ATOM 3304 C C . ASP A 1 424 ? -22.598 -3.407 23.759 1.00 96.12 424 ASP A C 1
ATOM 3306 O O . ASP A 1 424 ? -22.113 -4.135 24.627 1.00 96.12 424 ASP A O 1
ATOM 3310 N N . ILE A 1 425 ? -22.331 -2.096 23.710 1.00 95.06 425 ILE A N 1
ATOM 3311 C CA . ILE A 1 425 ? -21.480 -1.396 24.689 1.00 95.06 425 ILE A CA 1
ATOM 3312 C C . ILE A 1 425 ? -21.995 -1.628 26.119 1.00 95.06 425 ILE A C 1
ATOM 3314 O O . ILE A 1 425 ? -21.220 -2.006 27.003 1.00 95.06 425 ILE A O 1
ATOM 3318 N N . GLN A 1 426 ? -23.301 -1.452 26.351 1.00 94.69 426 GLN A N 1
ATOM 3319 C CA . GLN A 1 426 ? -23.916 -1.665 27.665 1.00 94.69 426 GLN A CA 1
ATOM 3320 C C . GLN A 1 426 ? -23.832 -3.131 28.106 1.00 94.69 426 GLN A C 1
ATOM 3322 O O . GLN A 1 426 ? -23.414 -3.409 29.232 1.00 94.69 426 GLN A O 1
ATOM 3327 N N . LYS A 1 427 ? -24.164 -4.076 27.216 1.00 96.69 427 LYS A N 1
ATOM 3328 C CA . LYS A 1 427 ? -24.101 -5.525 27.483 1.00 96.69 427 LYS A CA 1
ATOM 3329 C C . LYS A 1 427 ? -22.697 -5.980 27.874 1.00 96.69 427 LYS A C 1
ATOM 3331 O O . LYS A 1 427 ? -22.551 -6.829 28.750 1.00 96.69 427 LYS A O 1
ATOM 3336 N N . GLN A 1 428 ? -21.663 -5.409 27.260 1.00 95.62 428 GLN A N 1
ATOM 3337 C CA . GLN A 1 428 ? -20.267 -5.750 27.543 1.00 95.62 428 GLN A CA 1
ATOM 3338 C C . GLN A 1 428 ? -19.666 -4.987 28.741 1.00 95.62 428 GLN A C 1
ATOM 3340 O O . GLN A 1 428 ? -18.498 -5.204 29.098 1.00 95.62 428 GLN A O 1
ATOM 3345 N N . GLY A 1 429 ? -20.443 -4.112 29.393 1.00 94.50 429 GLY A N 1
ATOM 3346 C CA . GLY A 1 429 ? -19.982 -3.277 30.506 1.00 94.50 429 GLY A CA 1
ATOM 3347 C C . GLY A 1 429 ? -18.903 -2.275 30.088 1.00 94.50 429 GLY A C 1
ATOM 3348 O O . GLY A 1 429 ? -17.997 -1.979 30.866 1.00 94.50 429 GLY A O 1
ATOM 3349 N N . GLN A 1 430 ? -18.957 -1.818 28.839 1.00 96.44 430 GLN A N 1
ATOM 3350 C CA . GLN A 1 430 ? -18.053 -0.826 28.273 1.00 96.44 430 GLN A CA 1
ATOM 3351 C C . GLN A 1 430 ? -18.651 0.572 28.419 1.00 96.44 430 GLN A C 1
ATOM 3353 O O . GLN A 1 430 ? -19.828 0.755 28.725 1.00 96.44 430 GLN A O 1
ATOM 3358 N N . THR A 1 431 ? -17.824 1.584 28.192 1.00 93.88 431 THR A N 1
ATOM 3359 C CA . THR A 1 431 ? -18.267 2.980 28.169 1.00 93.88 431 THR A CA 1
ATOM 3360 C C . THR A 1 431 ? -18.002 3.592 26.803 1.00 93.88 431 THR A C 1
ATOM 3362 O O . THR A 1 431 ? -17.137 3.127 26.061 1.00 93.88 431 THR A O 1
ATOM 3365 N N . MET A 1 432 ? -18.738 4.644 26.462 1.00 91.00 432 MET A N 1
ATOM 3366 C CA . MET A 1 432 ? -18.571 5.323 25.187 1.00 91.00 432 MET A CA 1
ATOM 3367 C C . MET A 1 432 ? -18.663 6.832 25.357 1.00 91.00 432 MET A C 1
ATOM 3369 O O . MET A 1 432 ? -19.439 7.328 26.174 1.00 91.00 432 MET A O 1
ATOM 3373 N N . SER A 1 433 ? -17.843 7.558 24.608 1.00 89.25 433 SER A N 1
ATOM 3374 C CA . SER A 1 433 ? -17.945 9.005 24.468 1.00 89.25 433 SER A CA 1
ATOM 3375 C C . SER A 1 433 ? -18.039 9.382 22.999 1.00 89.25 433 SER A C 1
ATOM 3377 O O . SER A 1 433 ? -17.403 8.765 22.143 1.00 89.25 433 SER A O 1
ATOM 3379 N N . TYR A 1 434 ? -18.826 10.417 22.731 1.00 83.88 434 TYR A N 1
ATOM 3380 C CA . TYR A 1 434 ? -19.013 10.954 21.396 1.00 83.88 434 TYR A CA 1
ATOM 3381 C C . TYR A 1 434 ? -18.368 12.325 21.262 1.00 83.88 434 TYR A C 1
ATOM 3383 O O . TYR A 1 434 ? -18.249 13.076 22.236 1.00 83.88 434 TYR A O 1
ATOM 3391 N N . CYS A 1 435 ? -18.003 12.676 20.037 1.00 73.06 435 CYS A N 1
ATOM 3392 C CA . CYS A 1 435 ? -17.661 14.050 19.696 1.00 73.06 435 CYS A CA 1
ATOM 3393 C C . CYS A 1 435 ? -18.903 14.940 19.756 1.00 73.06 435 CYS A C 1
ATOM 3395 O O . CYS A 1 435 ? -19.998 14.518 19.387 1.00 73.06 435 CYS A O 1
ATOM 3397 N N . GLY A 1 436 ? -18.752 16.192 20.191 1.00 56.97 436 GLY A N 1
ATOM 3398 C CA . GLY A 1 436 ? -19.840 17.165 20.099 1.00 56.97 436 GLY A CA 1
ATOM 3399 C C . GLY A 1 436 ? -20.317 17.314 18.649 1.00 56.97 436 GLY A C 1
ATOM 3400 O O . GLY A 1 436 ? -19.512 17.244 17.718 1.00 56.97 436 GLY A O 1
ATOM 3401 N N . VAL A 1 437 ? -21.619 17.531 18.438 1.00 54.78 437 VAL A N 1
ATOM 3402 C CA . VAL A 1 437 ? -22.161 17.856 17.107 1.00 54.78 437 VAL A CA 1
ATOM 3403 C C . VAL A 1 437 ? -21.384 19.058 16.561 1.00 54.78 437 VAL A C 1
ATOM 3405 O O . VAL A 1 437 ? -21.233 20.049 17.273 1.00 54.78 437 VAL A O 1
ATOM 3408 N N . SER A 1 438 ? -20.853 18.967 15.335 1.00 49.31 438 SER A N 1
ATOM 3409 C CA . SER A 1 438 ? -19.942 19.943 14.693 1.00 49.31 438 SER A CA 1
ATOM 3410 C C . SER A 1 438 ? -18.517 20.074 15.277 1.00 49.31 438 SER A C 1
ATOM 3412 O O . SER A 1 438 ? -17.736 20.910 14.822 1.00 49.31 438 SER A O 1
ATOM 3414 N N . ALA A 1 439 ? -18.119 19.210 16.220 1.00 54.50 439 ALA A N 1
ATOM 3415 C CA . ALA A 1 439 ? -16.783 19.174 16.828 1.00 54.50 439 ALA A CA 1
ATOM 3416 C C . ALA A 1 439 ? -15.948 17.950 16.391 1.00 54.50 439 ALA A C 1
ATOM 3418 O O . ALA A 1 439 ? -15.268 17.342 17.214 1.00 54.50 439 ALA A O 1
ATOM 3419 N N . HIS A 1 440 ? -15.955 17.621 15.091 1.00 51.06 440 HIS A N 1
ATOM 3420 C CA . HIS A 1 440 ? -15.229 16.475 14.502 1.00 51.06 440 HIS A CA 1
ATOM 3421 C C . HIS A 1 440 ? -13.748 16.386 14.920 1.00 51.06 440 HIS A C 1
ATOM 3423 O O . HIS A 1 440 ? -13.227 15.308 15.172 1.00 51.06 440 HIS A O 1
ATOM 3429 N N . TRP A 1 441 ? -13.096 17.531 15.166 1.00 56.66 441 TRP A N 1
ATOM 3430 C CA . TRP A 1 441 ? -11.718 17.594 15.671 1.00 56.66 441 TRP A CA 1
ATOM 3431 C C . TRP A 1 441 ? -11.466 16.815 16.980 1.00 56.66 441 TRP A C 1
ATOM 3433 O O . TRP A 1 441 ? -10.304 16.542 17.299 1.00 56.66 441 TRP A O 1
ATOM 3443 N N . GLN A 1 442 ? -12.512 16.473 17.742 1.00 58.31 442 GLN A N 1
ATOM 3444 C CA . GLN A 1 442 ? -12.430 15.657 18.955 1.00 58.31 442 GLN A CA 1
ATOM 3445 C C . GLN A 1 442 ? -12.130 14.173 18.656 1.00 58.31 442 GLN A C 1
ATOM 3447 O O . GLN A 1 442 ? -11.326 13.601 19.391 1.00 58.31 442 GLN A O 1
ATOM 3452 N N . ASN A 1 443 ? -12.594 13.597 17.529 1.00 72.69 443 ASN A N 1
ATOM 3453 C CA . ASN A 1 443 ? -12.232 12.229 17.097 1.00 72.69 443 ASN A CA 1
ATOM 3454 C C . ASN A 1 443 ? -10.897 12.190 16.338 1.00 72.69 443 ASN A C 1
ATOM 3456 O O . ASN A 1 443 ? -10.567 11.236 15.630 1.00 72.69 443 ASN A O 1
ATOM 3460 N N . GLY A 1 444 ? -10.084 13.237 16.481 1.00 79.19 444 GLY A N 1
ATOM 3461 C CA . GLY A 1 444 ? -8.921 13.465 15.638 1.00 79.19 444 GLY A CA 1
ATOM 3462 C C . GLY A 1 444 ? -7.815 12.407 15.738 1.00 79.19 444 GLY A C 1
ATOM 3463 O O . GLY A 1 444 ? -6.805 12.573 15.067 1.00 79.19 444 GLY A O 1
ATOM 3464 N N . ILE A 1 445 ? -7.924 11.366 16.573 1.00 87.25 445 ILE A N 1
ATOM 3465 C CA . ILE A 1 445 ? -6.974 10.239 16.586 1.00 87.25 445 ILE A CA 1
ATOM 3466 C C . ILE A 1 445 ? -7.302 9.243 15.469 1.00 87.25 445 ILE A C 1
ATOM 3468 O O . ILE A 1 445 ? -6.420 8.964 14.653 1.00 87.25 445 ILE A O 1
ATOM 3472 N N . ALA A 1 446 ? -8.537 8.731 15.412 1.00 89.38 446 ALA A N 1
ATOM 3473 C CA . ALA A 1 446 ? -8.931 7.779 14.374 1.00 89.38 446 ALA A CA 1
ATOM 3474 C C . ALA A 1 446 ? -8.963 8.449 12.994 1.00 89.38 446 ALA A C 1
ATOM 3476 O O . ALA A 1 446 ? -8.348 7.920 12.072 1.00 89.38 446 ALA A O 1
ATOM 3477 N N . GLU A 1 447 ? -9.502 9.669 12.880 1.00 89.31 447 GLU A N 1
ATOM 3478 C CA . GLU A 1 447 ? -9.497 10.436 11.621 1.00 89.31 447 GLU A CA 1
ATOM 3479 C C . GLU A 1 447 ? -8.073 10.633 11.067 1.00 89.31 447 GLU A C 1
ATOM 3481 O O . GLU A 1 447 ? -7.799 10.410 9.885 1.00 89.31 447 GLU A O 1
ATOM 3486 N N . LYS A 1 448 ? -7.114 11.018 11.929 1.00 89.56 448 LYS A N 1
ATOM 3487 C CA . LYS A 1 448 ? -5.707 11.170 11.518 1.00 89.56 448 LYS A CA 1
ATOM 3488 C C . LYS A 1 448 ? -5.090 9.841 11.110 1.00 89.56 448 LYS A C 1
ATOM 3490 O O . LYS A 1 448 ? -4.272 9.830 10.191 1.00 89.56 448 LYS A O 1
ATOM 3495 N N . ARG A 1 449 ? -5.439 8.742 11.789 1.00 92.69 449 ARG A N 1
ATOM 3496 C CA . ARG A 1 449 ? -4.955 7.410 11.421 1.00 92.69 449 ARG A CA 1
ATOM 3497 C C . ARG A 1 449 ? -5.503 6.989 10.067 1.00 92.69 449 ARG A C 1
ATOM 3499 O O . ARG A 1 449 ? -4.706 6.575 9.235 1.00 92.69 449 ARG A O 1
ATOM 3506 N N . ILE A 1 450 ? -6.807 7.133 9.836 1.00 93.00 450 ILE A N 1
ATOM 3507 C CA . ILE A 1 450 ? -7.442 6.826 8.552 1.00 93.00 450 ILE A CA 1
ATOM 3508 C C . ILE A 1 450 ? -6.748 7.605 7.443 1.00 93.00 450 ILE A C 1
ATOM 3510 O O . ILE A 1 450 ? -6.224 6.992 6.518 1.00 93.00 450 ILE A O 1
ATOM 3514 N N . LYS A 1 451 ? -6.624 8.928 7.592 1.00 91.56 451 LYS A N 1
ATOM 3515 C CA . LYS A 1 451 ? -5.937 9.767 6.608 1.00 91.56 451 LYS A CA 1
ATOM 3516 C C . LYS A 1 451 ? -4.512 9.286 6.326 1.00 91.56 451 LYS A C 1
ATOM 3518 O O . LYS A 1 451 ? -4.118 9.146 5.174 1.00 91.56 451 LYS A O 1
ATOM 3523 N N . TYR A 1 452 ? -3.747 8.995 7.376 1.00 92.06 452 TYR A N 1
ATOM 3524 C CA . TYR A 1 452 ? -2.379 8.505 7.238 1.00 92.06 452 TYR A CA 1
ATOM 3525 C C . TYR A 1 452 ? -2.303 7.159 6.496 1.00 92.06 452 TYR A C 1
ATOM 3527 O O . TYR A 1 452 ? -1.462 6.987 5.614 1.00 92.06 452 TYR A O 1
ATOM 3535 N N . LEU A 1 453 ? -3.180 6.206 6.829 1.00 95.06 453 LEU A N 1
ATOM 3536 C CA . LEU A 1 453 ? -3.240 4.905 6.161 1.00 95.06 453 LEU A CA 1
ATOM 3537 C C . LEU A 1 453 ? -3.684 5.042 4.701 1.00 95.06 453 LEU A C 1
ATOM 3539 O O . LEU A 1 453 ? -3.115 4.380 3.839 1.00 95.06 453 LEU A O 1
ATOM 3543 N N . GLN A 1 454 ? -4.636 5.928 4.407 1.00 94.00 454 GLN A N 1
ATOM 3544 C CA . GLN A 1 454 ? -5.058 6.226 3.040 1.00 94.00 454 GLN A CA 1
ATOM 3545 C C . GLN A 1 454 ? -3.931 6.831 2.205 1.00 94.00 454 GLN A C 1
ATOM 3547 O O . GLN A 1 454 ? -3.747 6.424 1.062 1.00 94.00 454 GLN A O 1
ATOM 3552 N N . ASP A 1 455 ? -3.167 7.775 2.758 1.00 92.19 455 ASP A N 1
ATOM 3553 C CA . ASP A 1 455 ? -2.037 8.387 2.058 1.00 92.19 455 ASP A CA 1
ATOM 3554 C C . ASP A 1 455 ? -0.959 7.336 1.732 1.00 92.19 455 ASP A C 1
ATOM 3556 O O . ASP A 1 455 ? -0.440 7.305 0.612 1.00 92.19 455 ASP A O 1
ATOM 3560 N N . LEU A 1 456 ? -0.673 6.414 2.661 1.00 94.19 456 LEU A N 1
ATOM 3561 C CA . LEU A 1 456 ? 0.226 5.283 2.407 1.00 94.19 456 LEU A CA 1
ATOM 3562 C C . LEU A 1 456 ? -0.333 4.299 1.376 1.00 94.19 456 LEU A C 1
ATOM 3564 O O . LEU A 1 456 ? 0.395 3.911 0.468 1.00 94.19 456 LEU A O 1
ATOM 3568 N N . ALA A 1 457 ? -1.604 3.911 1.485 1.00 95.81 457 ALA A N 1
ATOM 3569 C CA . ALA A 1 457 ? -2.246 2.998 0.542 1.00 95.81 457 ALA A CA 1
ATOM 3570 C C . ALA A 1 457 ? -2.281 3.592 -0.875 1.00 95.81 457 ALA A C 1
ATOM 3572 O O . ALA A 1 457 ? -1.955 2.912 -1.845 1.00 95.81 457 ALA A O 1
ATOM 3573 N N . ARG A 1 458 ? -2.594 4.890 -0.998 1.00 92.25 458 ARG A N 1
ATOM 3574 C CA . ARG A 1 458 ? -2.537 5.638 -2.261 1.00 92.25 458 ARG A CA 1
ATOM 3575 C C . ARG A 1 458 ? -1.123 5.636 -2.830 1.00 92.25 458 ARG A C 1
ATOM 3577 O O . ARG A 1 458 ? -0.955 5.380 -4.016 1.00 92.25 458 ARG A O 1
ATOM 3584 N N . THR A 1 459 ? -0.118 5.879 -1.991 1.00 90.25 459 THR A N 1
ATOM 3585 C CA . THR A 1 459 ? 1.291 5.838 -2.403 1.00 90.25 459 THR A CA 1
ATOM 3586 C C . THR A 1 459 ? 1.685 4.453 -2.916 1.00 90.25 459 THR A C 1
ATOM 3588 O O . THR A 1 459 ? 2.253 4.358 -3.998 1.00 90.25 459 THR A O 1
ATOM 3591 N N . GLN A 1 460 ? 1.348 3.390 -2.178 1.00 93.56 460 GLN A N 1
ATOM 3592 C CA . GLN A 1 460 ? 1.622 2.001 -2.562 1.00 93.56 460 GLN A CA 1
ATOM 3593 C C . GLN A 1 460 ? 0.970 1.644 -3.899 1.00 93.56 460 GLN A C 1
ATOM 3595 O O . GLN A 1 460 ? 1.632 1.114 -4.783 1.00 93.56 460 GLN A O 1
ATOM 3600 N N . LEU A 1 461 ? -0.308 1.989 -4.081 1.00 88.19 461 LEU A N 1
ATOM 3601 C CA . LEU A 1 461 ? -1.014 1.760 -5.341 1.00 88.19 461 LEU A CA 1
ATOM 3602 C C . LEU A 1 461 ? -0.367 2.519 -6.499 1.00 88.19 461 LEU A C 1
ATOM 3604 O O . LEU A 1 461 ? -0.170 1.941 -7.562 1.00 88.19 461 LEU A O 1
ATOM 3608 N N . ILE A 1 462 ? -0.018 3.795 -6.305 1.00 81.62 462 ILE A N 1
ATOM 3609 C CA . ILE A 1 462 ? 0.665 4.606 -7.323 1.00 81.62 462 ILE A CA 1
ATOM 3610 C C . ILE A 1 462 ? 2.021 3.993 -7.671 1.00 81.62 462 ILE A C 1
ATOM 3612 O O . ILE A 1 462 ? 2.331 3.847 -8.849 1.00 81.62 462 ILE A O 1
ATOM 3616 N N . HIS A 1 463 ? 2.817 3.604 -6.675 1.00 82.50 463 HIS A N 1
ATOM 3617 C CA . HIS A 1 463 ? 4.118 2.972 -6.889 1.00 82.50 463 HIS A CA 1
ATOM 3618 C C . HIS A 1 463 ? 4.001 1.663 -7.663 1.00 82.50 463 HIS A C 1
ATOM 3620 O O . HIS A 1 463 ? 4.705 1.484 -8.657 1.00 82.50 463 HIS A O 1
ATOM 3626 N N . ALA A 1 464 ? 3.069 0.799 -7.263 1.00 82.25 464 ALA A N 1
ATOM 3627 C CA . ALA A 1 464 ? 2.787 -0.453 -7.946 1.00 82.25 464 ALA A CA 1
ATOM 3628 C C . ALA A 1 464 ? 2.289 -0.213 -9.379 1.00 82.25 464 ALA A C 1
ATOM 3630 O O . ALA A 1 464 ? 2.790 -0.829 -10.311 1.00 82.25 464 ALA A O 1
ATOM 3631 N N . LYS A 1 465 ? 1.368 0.734 -9.594 1.00 78.06 465 LYS A N 1
ATOM 3632 C CA . LYS A 1 465 ? 0.828 1.065 -10.923 1.00 78.06 465 LYS A CA 1
ATOM 3633 C C . LYS A 1 465 ? 1.879 1.669 -11.851 1.00 78.06 465 LYS A C 1
ATOM 3635 O O . LYS A 1 465 ? 1.887 1.333 -13.026 1.00 78.06 465 LYS A O 1
ATOM 3640 N N . ILE A 1 466 ? 2.782 2.512 -11.343 1.00 68.88 466 ILE A N 1
ATOM 3641 C CA . ILE A 1 466 ? 3.922 3.031 -12.121 1.00 68.88 466 ILE A CA 1
ATOM 3642 C C . ILE A 1 466 ? 4.805 1.879 -12.618 1.00 68.88 466 ILE A C 1
ATOM 3644 O O . ILE A 1 466 ? 5.364 1.968 -13.707 1.00 68.88 466 ILE A O 1
ATOM 3648 N N . ARG A 1 467 ? 4.950 0.821 -11.812 1.00 69.62 467 ARG A N 1
ATOM 3649 C CA . ARG A 1 467 ? 5.803 -0.332 -12.117 1.00 69.62 467 ARG A CA 1
ATOM 3650 C C . ARG A 1 467 ? 5.123 -1.425 -12.917 1.00 69.62 467 ARG A C 1
ATOM 3652 O O . ARG A 1 467 ? 5.842 -2.149 -13.581 1.00 69.62 467 ARG A O 1
ATOM 3659 N N . TRP A 1 468 ? 3.806 -1.578 -12.786 1.00 71.69 468 TRP A N 1
ATOM 3660 C CA . TRP A 1 468 ? 3.062 -2.653 -13.428 1.00 71.69 468 TRP A CA 1
ATOM 3661 C C . TRP A 1 468 ? 1.624 -2.249 -13.794 1.00 71.69 468 TRP A C 1
ATOM 3663 O O . TRP A 1 468 ? 0.630 -2.639 -13.173 1.00 71.69 468 TRP A O 1
ATOM 3673 N N . PRO A 1 469 ? 1.481 -1.407 -14.812 1.00 62.66 469 PRO A N 1
ATOM 3674 C CA . PRO A 1 469 ? 0.241 -0.693 -15.050 1.00 62.66 469 PRO A CA 1
ATOM 3675 C C . PRO A 1 469 ? -0.870 -1.507 -15.689 1.00 62.66 469 PRO A C 1
ATOM 3677 O O . PRO A 1 469 ? -2.032 -1.271 -15.371 1.00 62.66 469 PRO A O 1
ATOM 3680 N N . GLY A 1 470 ? -0.544 -2.475 -16.546 1.00 62.59 470 GLY A N 1
ATOM 3681 C CA . GLY A 1 470 ? -1.546 -3.361 -17.147 1.00 62.59 470 GLY A CA 1
ATOM 3682 C C . GLY A 1 470 ? -2.225 -4.292 -16.134 1.00 62.59 470 GLY A C 1
ATOM 3683 O O . GLY A 1 470 ? -3.231 -4.919 -16.451 1.00 62.59 470 GLY A O 1
ATOM 3684 N N . VAL A 1 471 ? -1.686 -4.378 -14.914 1.00 72.19 471 VAL A N 1
ATOM 3685 C CA . VAL A 1 471 ? -2.105 -5.340 -13.889 1.00 72.19 471 VAL A CA 1
ATOM 3686 C C . VAL A 1 471 ? -2.638 -4.667 -12.629 1.00 72.19 471 VAL A C 1
ATOM 3688 O O . VAL A 1 471 ? -3.615 -5.137 -12.044 1.00 72.19 471 VAL A O 1
ATOM 3691 N N . ILE A 1 472 ? -2.022 -3.569 -12.190 1.00 80.62 472 ILE A N 1
ATOM 3692 C CA . ILE A 1 472 ? -2.423 -2.896 -10.955 1.00 80.62 472 ILE A CA 1
ATOM 3693 C C . ILE A 1 472 ? -3.652 -2.014 -11.197 1.00 80.62 472 ILE A C 1
ATOM 3695 O O . ILE A 1 472 ? -3.707 -1.212 -12.130 1.00 80.62 472 ILE A O 1
ATOM 3699 N N . ASP A 1 473 ? -4.636 -2.127 -10.305 1.00 81.00 473 ASP A N 1
ATOM 3700 C CA . ASP A 1 473 ? -5.887 -1.373 -10.355 1.00 81.00 473 ASP A CA 1
ATOM 3701 C C . ASP A 1 473 ? -6.230 -0.776 -8.984 1.00 81.00 473 ASP A C 1
ATOM 3703 O O . ASP A 1 473 ? -5.955 -1.363 -7.934 1.00 81.00 473 ASP A O 1
ATOM 3707 N N . ALA A 1 474 ? -6.885 0.386 -8.986 1.00 82.25 474 ALA A N 1
ATOM 3708 C CA . ALA A 1 474 ? -7.294 1.090 -7.772 1.00 82.25 474 ALA A CA 1
ATOM 3709 C C . ALA A 1 474 ? -8.234 0.262 -6.874 1.00 82.25 474 ALA A C 1
ATOM 3711 O O . ALA A 1 474 ? -8.295 0.482 -5.665 1.00 82.25 474 ALA A O 1
ATOM 3712 N N . ARG A 1 475 ? -8.949 -0.723 -7.434 1.00 87.88 475 ARG A N 1
ATOM 3713 C CA . ARG A 1 475 ? -9.787 -1.674 -6.686 1.00 87.88 475 ARG A CA 1
ATOM 3714 C C . ARG A 1 475 ? -8.976 -2.546 -5.729 1.00 87.88 475 ARG A C 1
ATOM 3716 O O . ARG A 1 475 ? -9.566 -3.149 -4.841 1.00 87.88 475 ARG A O 1
ATOM 3723 N N . LEU A 1 476 ? -7.649 -2.589 -5.842 1.00 93.56 476 LEU A N 1
ATOM 3724 C CA . LEU A 1 476 ? -6.776 -3.258 -4.875 1.00 93.56 476 LEU A CA 1
ATOM 3725 C C . LEU A 1 476 ? -6.550 -2.442 -3.587 1.00 93.56 476 LEU A C 1
ATOM 3727 O O . LEU A 1 476 ? -5.839 -2.905 -2.696 1.00 93.56 476 LEU A O 1
ATOM 3731 N N . TRP A 1 477 ? -7.183 -1.269 -3.436 1.00 95.38 477 TRP A N 1
ATOM 3732 C CA . TRP A 1 477 ? -7.068 -0.442 -2.230 1.00 95.38 477 TRP A CA 1
ATOM 3733 C C . TRP A 1 477 ? -7.306 -1.163 -0.897 1.00 95.38 477 TRP A C 1
ATOM 3735 O O . TRP A 1 477 ? -6.604 -0.794 0.045 1.00 95.38 477 TRP A O 1
ATOM 3745 N N . PRO A 1 478 ? -8.201 -2.170 -0.758 1.00 96.12 478 PRO A N 1
ATOM 3746 C CA . PRO A 1 478 ? -8.386 -2.839 0.527 1.00 96.12 478 PRO A CA 1
ATOM 3747 C C . PRO A 1 478 ? -7.086 -3.485 1.011 1.00 96.12 478 PRO A C 1
ATOM 3749 O O . PRO A 1 478 ? -6.718 -3.342 2.172 1.00 96.12 478 PRO A O 1
ATOM 3752 N N . TYR A 1 479 ? -6.354 -4.106 0.085 1.00 97.06 479 TYR A N 1
ATOM 3753 C CA . TYR A 1 479 ? -5.090 -4.792 0.335 1.00 97.06 479 TYR A CA 1
ATOM 3754 C C . TYR A 1 479 ? -3.925 -3.822 0.558 1.00 97.06 479 TYR A C 1
ATOM 3756 O O . TYR A 1 479 ? -3.075 -4.043 1.420 1.00 97.06 479 TYR A O 1
ATOM 3764 N N . ALA A 1 480 ? -3.901 -2.703 -0.172 1.00 96.81 480 ALA A N 1
ATOM 3765 C CA . ALA A 1 480 ? -2.926 -1.640 0.072 1.00 96.81 480 ALA A CA 1
ATOM 3766 C C . ALA A 1 480 ? -3.136 -1.004 1.459 1.00 96.81 480 ALA A C 1
ATOM 3768 O O . ALA A 1 480 ? -2.180 -0.678 2.162 1.00 96.81 480 ALA A O 1
ATOM 3769 N N . LEU A 1 481 ? -4.395 -0.853 1.883 1.00 97.12 481 LEU A N 1
ATOM 3770 C CA . LEU A 1 481 ? -4.755 -0.281 3.177 1.00 97.12 481 LEU A CA 1
ATOM 3771 C C . LEU A 1 481 ? -4.426 -1.227 4.340 1.00 97.12 481 LEU A C 1
ATOM 3773 O O . LEU A 1 481 ? -3.875 -0.770 5.343 1.00 97.12 481 LEU A O 1
ATOM 3777 N N . THR A 1 482 ? -4.695 -2.530 4.205 1.00 96.38 482 THR A N 1
ATOM 3778 C CA . THR A 1 482 ? -4.263 -3.534 5.194 1.00 96.38 482 THR A CA 1
ATOM 3779 C C . THR A 1 482 ? -2.741 -3.593 5.278 1.00 96.38 482 THR A C 1
ATOM 3781 O O . THR A 1 482 ? -2.195 -3.479 6.370 1.00 96.38 482 THR A O 1
ATOM 3784 N N . THR A 1 483 ? -2.041 -3.622 4.138 1.00 96.31 483 THR A N 1
ATOM 3785 C CA . THR A 1 483 ? -0.568 -3.614 4.103 1.00 96.31 483 THR A CA 1
ATOM 3786 C C . THR A 1 483 ? 0.002 -2.358 4.767 1.00 96.31 483 THR A C 1
ATOM 3788 O O . THR A 1 483 ? 0.912 -2.442 5.592 1.00 96.31 483 THR A O 1
ATOM 3791 N N . ALA A 1 484 ? -0.567 -1.178 4.490 1.00 96.44 484 ALA A N 1
ATOM 3792 C CA . ALA A 1 484 ? -0.187 0.065 5.163 1.00 96.44 484 ALA A CA 1
ATOM 3793 C C . ALA A 1 484 ? -0.336 -0.027 6.691 1.00 96.44 484 ALA A C 1
ATOM 3795 O O . ALA A 1 484 ? 0.536 0.446 7.429 1.00 96.44 484 ALA A O 1
ATOM 3796 N N . ASN A 1 485 ? -1.436 -0.622 7.161 1.00 96.62 485 ASN A N 1
ATOM 3797 C CA . ASN A 1 485 ? -1.735 -0.803 8.578 1.00 96.62 485 ASN A CA 1
ATOM 3798 C C . ASN A 1 485 ? -0.759 -1.775 9.250 1.00 96.62 485 ASN A C 1
ATOM 3800 O O . ASN A 1 485 ? -0.224 -1.472 10.318 1.00 96.62 485 ASN A O 1
ATOM 3804 N N . ASP A 1 486 ? -0.469 -2.897 8.602 1.00 94.38 486 ASP A N 1
ATOM 3805 C CA . ASP A 1 486 ? 0.411 -3.932 9.141 1.00 94.38 486 ASP A CA 1
ATOM 3806 C C . ASP A 1 486 ? 1.846 -3.424 9.256 1.00 94.38 486 ASP A C 1
ATOM 3808 O O . ASP A 1 486 ? 2.446 -3.476 10.334 1.00 94.38 486 ASP A O 1
ATOM 3812 N N . VAL A 1 487 ? 2.369 -2.797 8.199 1.00 94.19 487 VAL A N 1
ATOM 3813 C CA . VAL A 1 487 ? 3.707 -2.191 8.239 1.00 94.19 487 VAL A CA 1
ATOM 3814 C C . VAL A 1 487 ? 3.754 -1.045 9.253 1.00 94.19 487 VAL A C 1
ATOM 3816 O O . VAL A 1 487 ? 4.759 -0.878 9.952 1.00 94.19 487 VAL A O 1
ATOM 3819 N N . TYR A 1 488 ? 2.675 -0.266 9.407 1.00 94.75 488 TYR A N 1
ATOM 3820 C CA . TYR A 1 488 ? 2.597 0.742 10.465 1.00 94.75 488 TYR A CA 1
ATOM 3821 C C . TYR A 1 488 ? 2.732 0.120 11.853 1.00 94.75 488 TYR A C 1
ATOM 3823 O O . TYR A 1 488 ? 3.554 0.576 12.648 1.00 94.75 488 TYR A O 1
ATOM 3831 N N . ASN A 1 489 ? 1.956 -0.918 12.141 1.00 94.56 489 ASN A N 1
ATOM 3832 C CA . ASN A 1 489 ? 1.925 -1.552 13.452 1.00 94.56 489 ASN A CA 1
ATOM 3833 C C . ASN A 1 489 ? 3.262 -2.186 13.841 1.00 94.56 489 ASN A C 1
ATOM 3835 O O . ASN A 1 489 ? 3.554 -2.298 15.031 1.00 94.56 489 ASN A O 1
ATOM 3839 N N . GLN A 1 490 ? 4.082 -2.546 12.854 1.00 92.50 490 GLN A N 1
ATOM 3840 C CA . GLN A 1 490 ? 5.397 -3.153 13.049 1.00 92.50 490 GLN A CA 1
ATOM 3841 C C . GLN A 1 490 ? 6.553 -2.148 13.085 1.00 92.50 490 GLN A C 1
ATOM 3843 O O . GLN A 1 490 ? 7.609 -2.448 13.638 1.00 92.50 490 GLN A O 1
ATOM 3848 N N . THR A 1 491 ? 6.376 -0.949 12.521 1.00 90.69 491 THR A N 1
ATOM 3849 C CA . THR A 1 491 ? 7.453 0.056 12.426 1.00 90.69 491 THR A CA 1
ATOM 3850 C C . THR A 1 491 ? 7.223 1.290 13.299 1.00 90.69 491 THR A C 1
ATOM 3852 O O . THR A 1 491 ? 8.185 1.936 13.709 1.00 90.69 491 THR A O 1
ATOM 3855 N N . GLY A 1 492 ? 5.972 1.611 13.632 1.00 87.88 492 GLY A N 1
ATOM 3856 C CA . GLY A 1 492 ? 5.606 2.746 14.477 1.00 87.88 492 GLY A CA 1
ATOM 3857 C C . GLY A 1 492 ? 5.835 4.116 13.837 1.00 87.88 492 GLY A C 1
ATOM 3858 O O . GLY A 1 492 ? 5.926 4.262 12.618 1.00 87.88 492 GLY A O 1
ATOM 3859 N N . SER A 1 493 ? 5.880 5.155 14.671 1.00 82.06 493 SER A N 1
ATOM 3860 C CA . SER A 1 493 ? 6.031 6.553 14.253 1.00 82.06 493 SER A CA 1
ATOM 3861 C C . SER A 1 493 ? 7.178 7.221 14.997 1.00 82.06 493 SER A C 1
ATOM 3863 O O . SER A 1 493 ? 7.294 7.074 16.208 1.00 82.06 493 SER A O 1
ATOM 3865 N N . VAL A 1 494 ? 7.946 8.062 14.296 1.00 76.44 494 VAL A N 1
ATOM 3866 C CA . VAL A 1 494 ? 9.041 8.872 14.872 1.00 76.44 494 VAL A CA 1
ATOM 3867 C C . VAL A 1 494 ? 8.565 9.769 16.018 1.00 76.44 494 VAL A C 1
ATOM 3869 O O . VAL A 1 494 ? 9.331 10.116 16.913 1.00 76.44 494 VAL A O 1
ATOM 3872 N N . GLN A 1 495 ? 7.292 10.172 16.000 1.00 69.31 495 GLN A N 1
ATOM 3873 C CA . GLN A 1 495 ? 6.734 11.076 17.007 1.00 69.31 495 GLN A CA 1
ATOM 3874 C C . GLN A 1 495 ? 6.576 10.403 18.376 1.00 69.31 495 GLN A C 1
ATOM 3876 O O . GLN A 1 495 ? 6.666 11.077 19.406 1.00 69.31 495 GLN A O 1
ATOM 3881 N N . LYS A 1 496 ? 6.368 9.081 18.406 1.00 69.00 496 LYS A N 1
ATOM 3882 C CA . LYS A 1 496 ? 6.337 8.303 19.642 1.00 69.00 496 LYS A CA 1
ATOM 3883 C C . LYS A 1 496 ? 7.751 7.794 19.901 1.00 69.00 496 LYS A C 1
ATOM 3885 O O . LYS A 1 496 ? 8.221 6.882 19.238 1.00 69.00 496 LYS A O 1
ATOM 3890 N N . LYS A 1 497 ? 8.440 8.406 20.869 1.00 64.62 497 LYS A N 1
ATOM 3891 C CA . LYS A 1 497 ? 9.797 8.027 21.310 1.00 64.62 497 LYS A CA 1
ATOM 3892 C C . LYS A 1 497 ? 9.795 6.701 22.090 1.00 64.62 497 LYS A C 1
ATOM 3894 O O . LYS A 1 497 ? 10.264 6.650 23.224 1.00 64.62 497 LYS A O 1
ATOM 3899 N N . THR A 1 498 ? 9.198 5.654 21.529 1.00 73.56 498 THR A N 1
ATOM 3900 C CA . THR A 1 498 ? 9.132 4.321 22.127 1.00 73.56 498 THR A CA 1
ATOM 3901 C C . THR A 1 498 ? 10.024 3.374 21.329 1.00 73.56 498 THR A C 1
ATOM 3903 O O . THR A 1 498 ? 9.933 3.351 20.104 1.00 73.56 498 THR A O 1
ATOM 3906 N N . PRO A 1 499 ? 10.874 2.564 21.983 1.00 72.00 499 PRO A N 1
ATOM 3907 C CA . PRO A 1 499 ? 11.719 1.603 21.272 1.00 72.00 499 PRO A CA 1
ATOM 3908 C C . PRO A 1 499 ? 10.906 0.443 20.676 1.00 72.00 499 PRO A C 1
ATOM 3910 O O . PRO A 1 499 ? 11.349 -0.183 19.711 1.00 72.00 499 PRO A O 1
ATOM 3913 N N . LYS A 1 500 ? 9.719 0.175 21.237 1.00 86.12 500 LYS A N 1
ATOM 3914 C CA . LYS A 1 500 ? 8.775 -0.854 20.795 1.00 86.12 500 LYS A CA 1
ATOM 3915 C C . LYS A 1 500 ? 7.815 -0.317 19.732 1.00 86.12 500 LYS A C 1
ATOM 3917 O O . LYS A 1 500 ? 7.373 0.834 19.813 1.00 86.12 500 LYS A O 1
ATOM 3922 N N . ALA A 1 501 ? 7.486 -1.170 18.768 1.00 90.94 501 ALA A N 1
ATOM 3923 C CA . ALA A 1 501 ? 6.468 -0.924 17.756 1.00 90.94 501 ALA A CA 1
ATOM 3924 C C . ALA A 1 501 ? 5.049 -0.937 18.366 1.00 90.94 501 ALA A C 1
ATOM 3926 O O . ALA A 1 501 ? 4.848 -1.525 19.432 1.00 90.94 501 ALA A O 1
ATOM 3927 N N . PRO A 1 502 ? 4.045 -0.336 17.704 1.00 94.19 502 PRO A N 1
ATOM 3928 C CA . PRO A 1 502 ? 2.674 -0.315 18.205 1.00 94.19 502 PRO A CA 1
ATOM 3929 C C . PRO A 1 502 ? 2.114 -1.694 18.567 1.00 94.19 502 PRO A C 1
ATOM 3931 O O . PRO A 1 502 ? 1.547 -1.850 19.645 1.00 94.19 502 PRO A O 1
ATOM 3934 N N . ILE A 1 503 ? 2.322 -2.712 17.724 1.00 94.00 503 ILE A N 1
ATOM 3935 C CA . ILE A 1 503 ? 1.839 -4.071 18.014 1.00 94.00 503 ILE A CA 1
ATOM 3936 C C . ILE A 1 503 ? 2.501 -4.660 19.263 1.00 94.00 503 ILE A C 1
ATOM 3938 O O . ILE A 1 503 ? 1.817 -5.221 20.107 1.00 94.00 503 ILE A O 1
ATOM 3942 N N . GLN A 1 504 ? 3.806 -4.438 19.431 1.00 93.56 504 GLN A N 1
ATOM 3943 C CA . GLN A 1 504 ? 4.575 -4.902 20.586 1.00 93.56 504 GLN A CA 1
ATOM 3944 C C . GLN A 1 504 ? 4.092 -4.259 21.888 1.00 93.56 504 GLN A C 1
ATOM 3946 O O . GLN A 1 504 ? 3.995 -4.928 22.913 1.00 93.56 504 GLN A O 1
ATOM 3951 N N . LEU A 1 505 ? 3.770 -2.960 21.845 1.00 93.50 505 LEU A N 1
ATOM 3952 C CA . LEU A 1 505 ? 3.193 -2.235 22.979 1.00 93.50 505 LEU A CA 1
ATOM 3953 C C . LEU A 1 505 ? 1.769 -2.686 23.292 1.00 93.50 505 LEU A C 1
ATOM 3955 O O . LEU A 1 505 ? 1.383 -2.691 24.457 1.00 93.50 505 LEU A O 1
ATOM 3959 N N . PHE A 1 506 ? 0.983 -3.018 22.268 1.00 95.12 506 PHE A N 1
ATOM 3960 C CA . PHE A 1 506 ? -0.381 -3.486 22.461 1.00 95.12 506 PHE A CA 1
ATOM 3961 C C . PHE A 1 506 ? -0.388 -4.869 23.105 1.00 95.12 506 PHE A C 1
ATOM 3963 O O . PHE A 1 506 ? -1.017 -5.040 24.138 1.00 95.12 506 PHE A O 1
ATOM 3970 N N . THR A 1 507 ? 0.345 -5.829 22.539 1.00 94.06 507 THR A N 1
ATOM 3971 C CA . THR A 1 507 ? 0.314 -7.239 22.959 1.00 94.06 507 THR A CA 1
ATOM 3972 C C . THR A 1 507 ? 1.270 -7.575 24.104 1.00 94.06 507 THR A C 1
ATOM 3974 O O . THR A 1 507 ? 1.378 -8.745 24.454 1.00 94.06 507 THR A O 1
ATOM 3977 N N . ASP A 1 508 ? 2.030 -6.595 24.601 1.00 90.94 508 ASP A N 1
ATOM 3978 C CA . ASP A 1 508 ? 3.164 -6.785 25.518 1.00 90.94 508 ASP A CA 1
ATOM 3979 C C . ASP A 1 508 ? 4.122 -7.905 25.064 1.00 90.94 508 ASP A C 1
ATOM 3981 O O . ASP A 1 508 ? 4.516 -8.792 25.817 1.00 90.94 508 ASP A O 1
ATOM 3985 N N . SER A 1 509 ? 4.460 -7.891 23.771 1.00 88.12 509 SER A N 1
ATOM 3986 C CA . SER A 1 509 ? 5.359 -8.870 23.156 1.00 88.12 509 SER A CA 1
ATOM 3987 C C . SER A 1 509 ? 6.635 -8.194 22.681 1.00 88.12 509 SER A C 1
ATOM 3989 O O . SER A 1 509 ? 6.598 -7.084 22.154 1.00 88.12 509 SER A O 1
ATOM 3991 N N . ASP A 1 510 ? 7.763 -8.886 22.815 1.00 84.88 510 ASP A N 1
ATOM 3992 C CA . ASP A 1 510 ? 9.038 -8.469 22.224 1.00 84.88 510 ASP A CA 1
ATOM 3993 C C . ASP A 1 510 ? 9.246 -9.049 20.818 1.00 84.88 510 ASP A C 1
ATOM 3995 O O . ASP A 1 510 ? 10.275 -8.806 20.186 1.00 84.88 510 ASP A O 1
ATOM 3999 N N . HIS A 1 511 ? 8.270 -9.798 20.292 1.00 82.25 511 HIS A N 1
ATOM 4000 C CA . HIS A 1 511 ? 8.357 -10.352 18.949 1.00 82.25 511 HIS A CA 1
ATOM 4001 C C . HIS A 1 511 ? 8.451 -9.230 17.911 1.00 82.25 511 HIS A C 1
ATOM 4003 O O . HIS A 1 511 ? 7.651 -8.292 17.904 1.00 82.25 511 HIS A O 1
ATOM 4009 N N . GLN A 1 512 ? 9.443 -9.329 17.032 1.00 78.12 512 GLN A N 1
ATOM 4010 C CA . GLN A 1 512 ? 9.639 -8.421 15.914 1.00 78.12 512 GLN A CA 1
ATOM 4011 C C . GLN A 1 512 ? 9.619 -9.239 14.628 1.00 78.12 512 GLN A C 1
ATOM 4013 O O . GLN A 1 512 ? 10.350 -10.225 14.517 1.00 78.12 512 GLN A O 1
ATOM 4018 N N . GLN A 1 513 ? 8.808 -8.809 13.660 1.00 81.88 513 GLN A N 1
ATOM 4019 C CA . GLN A 1 513 ? 8.766 -9.457 12.356 1.00 81.88 513 GLN A CA 1
ATOM 4020 C C . GLN A 1 513 ? 10.148 -9.359 11.683 1.00 81.88 513 GLN A C 1
ATOM 4022 O O . GLN A 1 513 ? 10.755 -8.275 11.682 1.00 81.88 513 GLN A O 1
ATOM 4027 N N . PRO A 1 514 ? 10.667 -10.465 11.121 1.00 82.00 514 PRO A N 1
ATOM 4028 C CA . PRO A 1 514 ? 11.884 -10.437 10.327 1.00 82.00 514 PRO A CA 1
ATOM 4029 C C . PRO A 1 514 ? 11.768 -9.438 9.178 1.00 82.00 514 PRO A C 1
ATOM 4031 O O . PRO A 1 514 ? 10.743 -9.339 8.511 1.00 82.00 514 PRO A O 1
ATOM 4034 N N . LYS A 1 515 ? 12.848 -8.703 8.904 1.00 79.19 515 LYS A N 1
ATOM 4035 C CA . LYS A 1 515 ? 12.843 -7.705 7.823 1.00 79.19 515 LYS A CA 1
ATOM 4036 C C . LYS A 1 515 ? 12.641 -8.327 6.442 1.00 79.19 515 LYS A C 1
ATOM 4038 O O . LYS A 1 515 ? 12.124 -7.662 5.562 1.00 79.19 515 LYS A O 1
ATOM 4043 N N . SER A 1 516 ? 13.070 -9.579 6.288 1.00 79.88 516 SER A N 1
ATOM 4044 C CA . SER A 1 516 ? 12.910 -10.384 5.078 1.00 79.88 516 SER A CA 1
ATOM 4045 C C . SER A 1 516 ? 11.458 -10.676 4.726 1.00 79.88 516 SER A C 1
ATOM 4047 O O . SER A 1 516 ? 11.201 -11.059 3.597 1.00 79.88 516 SER A O 1
ATOM 4049 N N . ASP A 1 517 ? 10.543 -10.534 5.687 1.00 84.62 517 ASP A N 1
ATOM 4050 C CA . ASP A 1 517 ? 9.124 -10.833 5.499 1.00 84.62 517 ASP A CA 1
ATOM 4051 C C . ASP A 1 517 ? 8.353 -9.605 4.986 1.00 84.62 517 ASP A C 1
ATOM 4053 O O . ASP A 1 517 ? 7.162 -9.695 4.691 1.00 84.62 517 ASP A O 1
ATOM 4057 N N . PHE A 1 518 ? 8.989 -8.429 4.930 1.00 88.62 518 PHE A N 1
ATOM 4058 C CA . PHE A 1 518 ? 8.387 -7.270 4.281 1.00 88.62 518 PHE A CA 1
ATOM 4059 C C . PHE A 1 518 ? 8.635 -7.346 2.787 1.00 88.62 518 PHE A C 1
ATOM 4061 O O . PHE A 1 518 ? 9.748 -7.606 2.354 1.00 88.62 518 PHE A O 1
ATOM 4068 N N . HIS A 1 519 ? 7.599 -7.049 2.016 1.00 90.19 519 HIS A N 1
ATOM 4069 C CA . HIS A 1 519 ? 7.675 -6.963 0.568 1.00 90.19 519 HIS A CA 1
ATOM 4070 C C . HIS A 1 519 ? 6.857 -5.769 0.099 1.00 90.19 519 HIS A C 1
ATOM 4072 O O . HIS A 1 519 ? 5.867 -5.381 0.737 1.00 90.19 519 HIS A O 1
ATOM 4078 N N . THR A 1 520 ? 7.276 -5.165 -1.007 1.00 91.62 520 THR A N 1
ATOM 4079 C CA . THR A 1 520 ? 6.580 -4.020 -1.584 1.00 91.62 520 THR A CA 1
ATOM 4080 C C . THR A 1 520 ? 5.205 -4.464 -2.077 1.00 91.62 520 THR A C 1
ATOM 4082 O O . THR A 1 520 ? 5.061 -5.462 -2.782 1.00 91.62 520 THR A O 1
ATOM 4085 N N . PHE A 1 521 ? 4.164 -3.735 -1.690 1.00 95.44 521 PHE A N 1
ATOM 4086 C CA . PHE A 1 521 ? 2.811 -3.977 -2.162 1.00 95.44 521 PHE A CA 1
ATOM 4087 C C . PHE A 1 521 ? 2.753 -3.882 -3.689 1.00 95.44 521 PHE A C 1
ATOM 4089 O O . PHE A 1 521 ? 3.314 -2.964 -4.286 1.00 95.44 521 PHE A O 1
ATOM 4096 N N . GLY A 1 522 ? 2.047 -4.816 -4.319 1.00 88.75 522 GLY A N 1
ATOM 4097 C CA . GLY A 1 522 ? 1.874 -4.839 -5.764 1.00 88.75 522 GLY A CA 1
ATOM 4098 C C . GLY A 1 522 ? 3.098 -5.317 -6.546 1.00 88.75 522 GLY A C 1
ATOM 4099 O O . GLY A 1 522 ? 3.053 -5.299 -7.774 1.00 88.75 522 GLY A O 1
ATOM 4100 N N . CYS A 1 523 ? 4.175 -5.751 -5.877 1.00 86.75 523 CYS A N 1
ATOM 4101 C CA . CYS A 1 523 ? 5.317 -6.339 -6.567 1.00 86.75 523 CYS A CA 1
ATOM 4102 C C . CYS A 1 523 ? 4.944 -7.691 -7.215 1.00 86.75 523 CYS A C 1
ATOM 4104 O O . CYS A 1 523 ? 4.046 -8.391 -6.722 1.00 86.75 523 CYS A O 1
ATOM 4106 N N . PRO A 1 524 ? 5.598 -8.067 -8.326 1.00 86.69 524 PRO A N 1
ATOM 4107 C CA . PRO A 1 524 ? 5.431 -9.383 -8.915 1.00 86.69 524 PRO A CA 1
ATOM 4108 C C . PRO A 1 524 ? 5.886 -10.491 -7.967 1.00 86.69 524 PRO A C 1
ATOM 4110 O O . PRO A 1 524 ? 6.871 -10.371 -7.237 1.00 86.69 524 PRO A O 1
ATOM 4113 N N . VAL A 1 525 ? 5.152 -11.598 -8.001 1.00 85.12 525 VAL A N 1
ATOM 4114 C CA . VAL A 1 525 ? 5.416 -12.783 -7.190 1.00 85.12 525 VAL A CA 1
ATOM 4115 C C . VAL A 1 525 ? 5.424 -14.011 -8.080 1.00 85.12 525 VAL A C 1
ATOM 4117 O O . VAL A 1 525 ? 4.453 -14.285 -8.783 1.00 85.12 525 VAL A O 1
ATOM 4120 N N . PHE A 1 526 ? 6.502 -14.782 -8.007 1.00 86.06 526 PHE A N 1
ATOM 4121 C CA . PHE A 1 526 ? 6.613 -16.076 -8.666 1.00 86.06 526 PHE A CA 1
ATOM 4122 C C . PHE A 1 526 ? 6.165 -17.162 -7.693 1.00 86.06 526 PHE A C 1
ATOM 4124 O O . PHE A 1 526 ? 6.857 -17.466 -6.720 1.00 86.06 526 PHE A O 1
ATOM 4131 N N . VAL A 1 527 ? 4.987 -17.728 -7.938 1.00 84.88 527 VAL A N 1
ATOM 4132 C CA . VAL A 1 527 ? 4.390 -18.784 -7.118 1.00 84.88 527 VAL A CA 1
ATOM 4133 C C . VAL A 1 527 ? 4.764 -20.135 -7.700 1.00 84.88 527 VAL A C 1
ATOM 4135 O O . VAL A 1 527 ? 4.449 -20.398 -8.856 1.00 84.88 527 VAL A O 1
ATOM 4138 N N . LEU A 1 528 ? 5.401 -21.000 -6.905 1.00 83.69 528 LEU A N 1
ATOM 4139 C CA . LEU A 1 528 ? 5.785 -22.349 -7.332 1.00 83.69 528 LEU A CA 1
ATOM 4140 C C . LEU A 1 528 ? 4.576 -23.110 -7.903 1.00 83.69 528 LEU A C 1
ATOM 4142 O O . LEU A 1 528 ? 3.483 -23.028 -7.344 1.00 83.69 528 LEU A O 1
ATOM 4146 N N . GLU A 1 529 ? 4.760 -23.869 -8.979 1.00 81.88 529 GLU A N 1
ATOM 4147 C CA . GLU A 1 529 ? 3.672 -24.651 -9.574 1.00 81.88 529 GLU A CA 1
ATOM 4148 C C . GLU A 1 529 ? 3.057 -25.654 -8.592 1.00 81.88 529 GLU A C 1
ATOM 4150 O O . GLU A 1 529 ? 3.754 -26.251 -7.769 1.00 81.88 529 GLU A O 1
ATOM 4155 N N . SER A 1 530 ? 1.741 -25.856 -8.695 1.00 80.81 530 SER A N 1
ATOM 4156 C CA . SER A 1 530 ? 0.972 -26.680 -7.745 1.00 80.81 530 SER A CA 1
ATOM 4157 C C . SER A 1 530 ? 1.481 -28.123 -7.657 1.00 80.81 530 SER A C 1
ATOM 4159 O O . SER A 1 530 ? 1.702 -28.633 -6.561 1.00 80.81 530 SER A O 1
ATOM 4161 N N . ASP A 1 531 ? 1.790 -28.746 -8.795 1.00 77.69 531 ASP A N 1
ATOM 4162 C CA . ASP A 1 531 ? 2.370 -30.089 -8.831 1.00 77.69 531 ASP A CA 1
ATOM 4163 C C . ASP A 1 531 ? 3.726 -30.157 -8.117 1.00 77.69 531 ASP A C 1
ATOM 4165 O O . ASP A 1 531 ? 4.013 -31.134 -7.427 1.00 77.69 531 ASP A O 1
ATOM 4169 N N . LEU A 1 532 ? 4.553 -29.113 -8.225 1.00 80.31 532 LEU A N 1
ATOM 4170 C CA . LEU A 1 532 ? 5.830 -29.048 -7.511 1.00 80.31 532 LEU A CA 1
ATOM 4171 C C . LEU A 1 532 ? 5.639 -28.839 -6.004 1.00 80.31 532 LEU A C 1
ATOM 4173 O O . LEU A 1 532 ? 6.417 -29.392 -5.226 1.00 80.31 532 LEU A O 1
ATOM 4177 N N . GLN A 1 533 ? 4.621 -28.082 -5.584 1.00 81.31 533 GLN A N 1
ATOM 4178 C CA . GLN A 1 533 ? 4.261 -27.936 -4.166 1.00 81.31 533 GLN A CA 1
ATOM 4179 C C . GLN A 1 533 ? 3.802 -29.272 -3.560 1.00 81.31 533 GLN A C 1
ATOM 4181 O O . GLN A 1 533 ? 4.168 -29.589 -2.431 1.00 81.31 533 GLN A O 1
ATOM 4186 N N . ASP A 1 534 ? 3.096 -30.094 -4.340 1.00 82.44 534 ASP A N 1
ATOM 4187 C CA . ASP A 1 534 ? 2.682 -31.453 -3.965 1.00 82.44 534 ASP A CA 1
ATOM 4188 C C . ASP A 1 534 ? 3.830 -32.488 -4.030 1.00 82.44 534 ASP A C 1
ATOM 4190 O O . ASP A 1 534 ? 3.613 -33.684 -3.820 1.00 82.44 534 ASP A O 1
ATOM 4194 N N . GLY A 1 535 ? 5.054 -32.066 -4.367 1.00 81.50 535 GLY A N 1
ATOM 4195 C CA . GLY A 1 535 ? 6.215 -32.950 -4.513 1.00 81.50 535 GLY A CA 1
ATOM 4196 C C . GLY A 1 535 ? 6.209 -33.811 -5.783 1.00 81.50 535 GLY A C 1
ATOM 4197 O O . GLY A 1 535 ? 6.987 -34.764 -5.889 1.00 81.50 535 GLY A O 1
ATOM 4198 N N . LYS A 1 536 ? 5.350 -33.501 -6.759 1.00 83.44 536 LYS A N 1
ATOM 4199 C CA . LYS A 1 536 ? 5.297 -34.175 -8.063 1.00 83.44 536 LYS A CA 1
ATOM 4200 C C . LYS A 1 536 ? 6.338 -33.591 -9.020 1.00 83.44 536 LYS A C 1
ATOM 4202 O O . LYS A 1 536 ? 7.038 -32.623 -8.729 1.00 83.44 536 LYS A O 1
ATOM 4207 N N . LYS A 1 537 ? 6.478 -34.227 -10.184 1.00 82.75 537 LYS A N 1
ATOM 4208 C CA . LYS A 1 537 ? 7.391 -33.796 -11.250 1.00 82.75 537 LYS A CA 1
ATOM 4209 C C . LYS A 1 537 ? 6.602 -33.097 -12.350 1.00 82.75 537 LYS A C 1
ATOM 4211 O O . LYS A 1 537 ? 5.577 -33.618 -12.770 1.00 82.75 537 LYS A O 1
ATOM 4216 N N . ILE A 1 538 ? 7.146 -31.992 -12.848 1.00 81.50 538 ILE A N 1
ATOM 4217 C CA . ILE A 1 538 ? 6.704 -31.337 -14.086 1.00 81.50 538 ILE A CA 1
ATOM 4218 C C . ILE A 1 538 ? 7.709 -31.615 -15.212 1.00 81.50 538 ILE A C 1
ATOM 4220 O O . ILE A 1 538 ? 8.792 -32.162 -14.952 1.00 81.50 538 ILE A O 1
ATOM 4224 N N . SER A 1 539 ? 7.377 -31.262 -16.456 1.00 78.31 539 SER A N 1
ATOM 4225 C CA . SER A 1 539 ? 8.292 -31.446 -17.586 1.00 78.31 539 SER A CA 1
ATOM 4226 C C . SER A 1 539 ? 9.601 -30.684 -17.371 1.00 78.31 539 SER A C 1
ATOM 4228 O O . SER A 1 539 ? 9.638 -29.611 -16.770 1.00 78.31 539 SER A O 1
ATOM 4230 N N . LYS A 1 540 ? 10.706 -31.224 -17.897 1.00 73.06 540 LYS A N 1
ATOM 4231 C CA . LYS A 1 540 ? 12.054 -30.660 -17.703 1.00 73.06 540 LYS A CA 1
ATOM 4232 C C . LYS A 1 540 ? 12.174 -29.205 -18.182 1.00 73.06 540 LYS A C 1
ATOM 4234 O O . LYS A 1 540 ? 13.022 -28.480 -17.671 1.00 73.06 540 LYS A O 1
ATOM 4239 N N . TRP A 1 541 ? 11.360 -28.813 -19.160 1.00 74.88 541 TRP A N 1
ATOM 4240 C CA . TRP A 1 541 ? 11.434 -27.517 -19.837 1.00 74.88 541 TRP A CA 1
ATOM 4241 C C . TRP A 1 541 ? 10.231 -26.605 -19.559 1.00 74.88 541 TRP A C 1
ATOM 4243 O O . TRP A 1 541 ? 10.140 -25.537 -20.155 1.00 74.88 541 TRP A O 1
ATOM 4253 N N . GLU A 1 542 ? 9.316 -27.006 -18.675 1.00 71.00 542 GLU A N 1
ATOM 4254 C CA . GLU A 1 542 ? 8.192 -26.161 -18.260 1.00 71.00 542 GLU A CA 1
ATOM 4255 C C . GLU A 1 542 ? 8.623 -25.146 -17.196 1.00 71.00 542 GLU A C 1
ATOM 4257 O O . GLU A 1 542 ? 9.489 -25.417 -16.354 1.00 71.00 542 GLU A O 1
ATOM 4262 N N . GLY A 1 543 ? 7.994 -23.967 -17.231 1.00 72.50 543 GLY A N 1
ATOM 4263 C CA . GLY A 1 543 ? 8.119 -22.975 -16.170 1.00 72.50 543 GLY A CA 1
ATOM 4264 C C . GLY A 1 543 ? 7.734 -23.589 -14.824 1.00 72.50 543 GLY A C 1
ATOM 4265 O O . GLY A 1 543 ? 6.744 -24.303 -14.710 1.00 72.50 543 GLY A O 1
ATOM 4266 N N . ARG A 1 544 ? 8.548 -23.341 -13.795 1.00 80.81 544 ARG A N 1
ATOM 4267 C CA . ARG A 1 544 ? 8.353 -23.922 -12.454 1.00 80.81 544 ARG A CA 1
ATOM 4268 C C . ARG A 1 544 ? 7.484 -23.060 -11.545 1.00 80.81 544 ARG A C 1
ATOM 4270 O O . ARG A 1 544 ? 7.233 -23.457 -10.409 1.00 80.81 544 ARG A O 1
ATOM 4277 N N . ALA A 1 545 ? 7.098 -21.878 -12.004 1.00 80.50 545 ALA A N 1
ATOM 4278 C CA . ALA A 1 545 ? 6.321 -20.931 -11.236 1.00 80.50 545 ALA A CA 1
ATOM 4279 C C . ALA A 1 545 ? 5.423 -20.103 -12.154 1.00 80.50 545 ALA A C 1
ATOM 4281 O O . ALA A 1 545 ? 5.828 -19.749 -13.264 1.00 80.50 545 ALA A O 1
ATOM 4282 N N . ARG A 1 546 ? 4.258 -19.734 -11.630 1.00 81.75 546 ARG A N 1
ATOM 4283 C CA . ARG A 1 546 ? 3.333 -18.780 -12.240 1.00 81.75 546 ARG A CA 1
ATOM 4284 C C . ARG A 1 546 ? 3.527 -17.387 -11.658 1.00 81.75 546 ARG A C 1
ATOM 4286 O O . ARG A 1 546 ? 3.872 -17.236 -10.485 1.00 81.75 546 ARG A O 1
ATOM 4293 N N . LEU A 1 547 ? 3.245 -16.373 -12.464 1.00 83.00 547 LEU A N 1
ATOM 4294 C CA . LEU A 1 547 ? 3.294 -14.977 -12.042 1.00 83.00 547 LEU A CA 1
ATOM 4295 C C . LEU A 1 547 ? 2.008 -14.572 -11.295 1.00 83.00 547 LEU A C 1
ATOM 4297 O O . LEU A 1 547 ? 0.907 -15.036 -11.603 1.00 83.00 547 LEU A O 1
ATOM 4301 N N . 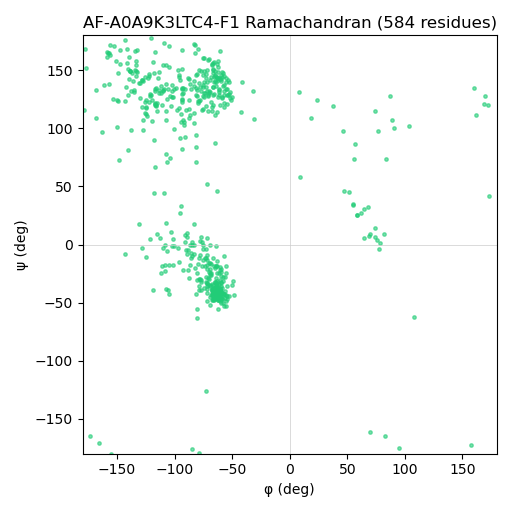GLY A 1 548 ? 2.142 -13.694 -10.306 1.00 83.75 548 GLY A N 1
ATOM 4302 C CA . GLY A 1 548 ? 1.044 -13.092 -9.554 1.00 83.75 548 GLY A CA 1
ATOM 4303 C C . GLY A 1 548 ? 1.429 -11.741 -8.953 1.00 83.75 548 GLY A C 1
ATOM 4304 O O . GLY A 1 548 ? 2.556 -11.283 -9.124 1.00 83.75 548 GLY A O 1
ATOM 4305 N N . VAL A 1 549 ? 0.494 -11.109 -8.242 1.00 88.38 549 VAL A N 1
ATOM 4306 C CA . VAL A 1 549 ? 0.703 -9.806 -7.578 1.00 88.38 549 VAL A CA 1
ATOM 4307 C C . VAL A 1 549 ? 0.698 -9.986 -6.069 1.00 88.38 549 VAL A C 1
ATOM 4309 O O . VAL A 1 549 ? -0.247 -10.567 -5.530 1.00 88.38 549 VAL A O 1
ATOM 4312 N N . ASN A 1 550 ? 1.700 -9.437 -5.383 1.00 94.88 550 ASN A N 1
ATOM 4313 C CA . ASN A 1 550 ? 1.727 -9.362 -3.928 1.00 94.88 550 ASN A CA 1
ATOM 4314 C C . ASN A 1 550 ? 0.634 -8.417 -3.408 1.00 94.88 550 ASN A C 1
ATOM 4316 O O . ASN A 1 550 ? 0.662 -7.216 -3.677 1.00 94.88 550 ASN A O 1
ATOM 4320 N N . LEU A 1 551 ? -0.299 -8.938 -2.616 1.00 94.94 551 LEU A N 1
ATOM 4321 C CA . LEU A 1 551 ? -1.346 -8.162 -1.948 1.00 94.94 551 LEU A CA 1
ATOM 4322 C C . LEU A 1 551 ? -1.066 -7.946 -0.451 1.00 94.94 551 LEU A C 1
ATOM 4324 O O . LEU A 1 551 ? -1.943 -7.473 0.271 1.00 94.94 551 LEU A O 1
ATOM 4328 N N . GLY A 1 552 ? 0.146 -8.266 0.008 1.00 93.50 552 GLY A N 1
ATOM 4329 C CA . GLY A 1 552 ? 0.564 -8.128 1.399 1.00 93.50 552 GLY A CA 1
ATOM 4330 C C . GLY A 1 552 ? 0.410 -9.416 2.214 1.00 93.50 552 GLY A C 1
ATOM 4331 O O . GLY A 1 552 ? 0.072 -10.472 1.668 1.00 93.50 552 GLY A O 1
ATOM 4332 N N . PRO A 1 553 ? 0.678 -9.355 3.529 1.00 91.62 553 PRO A N 1
ATOM 4333 C CA . PRO A 1 553 ? 0.648 -10.527 4.395 1.00 91.62 553 PRO A CA 1
ATOM 4334 C C . PRO A 1 553 ? -0.771 -11.086 4.541 1.00 91.62 553 PRO A C 1
ATOM 4336 O O . PRO A 1 553 ? -1.769 -10.363 4.541 1.00 91.62 553 PRO A O 1
ATOM 4339 N N . SER A 1 554 ? -0.873 -12.402 4.700 1.00 90.00 554 SER A N 1
ATOM 4340 C CA . SER A 1 554 ? -2.150 -13.044 4.991 1.00 90.00 554 SER A CA 1
ATOM 4341 C C . SER A 1 554 ? -2.577 -12.801 6.449 1.00 90.00 554 SER A C 1
ATOM 4343 O O . SER A 1 554 ? -1.827 -13.150 7.358 1.00 90.00 554 SER A O 1
ATOM 4345 N N . PRO A 1 555 ? -3.824 -12.361 6.711 1.00 82.38 555 PRO A N 1
ATOM 4346 C CA . PRO A 1 555 ? -4.279 -11.983 8.055 1.00 82.38 555 PRO A CA 1
ATOM 4347 C C . PRO A 1 555 ? -4.416 -13.155 9.041 1.00 82.38 555 PRO A C 1
ATOM 4349 O O . PRO A 1 555 ? -4.539 -12.937 10.242 1.00 82.38 555 PRO A O 1
ATOM 4352 N N . VAL A 1 556 ? -4.443 -14.397 8.545 1.00 82.00 556 VAL A N 1
ATOM 4353 C CA . VAL A 1 556 ? -4.685 -15.614 9.348 1.00 82.00 556 VAL A CA 1
ATOM 4354 C C . VAL A 1 556 ? -3.547 -16.640 9.277 1.00 82.00 556 VAL A C 1
ATOM 4356 O O . VAL A 1 556 ? -3.678 -17.734 9.819 1.00 82.00 556 VAL A O 1
ATOM 4359 N N . HIS A 1 557 ? -2.443 -16.311 8.601 1.00 85.75 557 HIS A N 1
ATOM 4360 C CA . HIS A 1 557 ? -1.284 -17.199 8.444 1.00 85.75 557 HIS A CA 1
ATOM 4361 C C . HIS A 1 557 ? -0.024 -16.544 9.033 1.00 85.75 557 HIS A C 1
ATOM 4363 O O . HIS A 1 557 ? -0.075 -15.426 9.540 1.00 85.75 557 HIS A O 1
ATOM 4369 N N . ALA A 1 558 ? 1.105 -17.257 8.998 1.00 77.62 558 ALA A N 1
ATOM 4370 C CA . ALA A 1 558 ? 2.395 -16.713 9.413 1.00 77.62 558 ALA A CA 1
ATOM 4371 C C . ALA A 1 558 ? 2.825 -15.520 8.534 1.00 77.62 558 ALA A C 1
ATOM 4373 O O . ALA A 1 558 ? 2.387 -15.388 7.392 1.00 77.62 558 ALA A O 1
ATOM 4374 N N . THR A 1 559 ? 3.718 -14.674 9.058 1.00 80.38 559 THR A N 1
ATOM 4375 C CA . THR A 1 559 ? 4.179 -13.425 8.415 1.00 80.38 559 THR A CA 1
ATOM 4376 C C . THR A 1 559 ? 4.860 -13.630 7.064 1.00 80.38 559 THR A C 1
ATOM 4378 O O . THR A 1 559 ? 4.883 -12.718 6.248 1.00 80.38 559 THR A O 1
ATOM 4381 N N . ASN A 1 560 ? 5.370 -14.835 6.809 1.00 80.75 560 ASN A N 1
ATOM 4382 C CA . ASN A 1 560 ? 6.001 -15.244 5.555 1.00 80.75 560 ASN A CA 1
ATOM 4383 C C . ASN A 1 560 ? 5.018 -15.837 4.525 1.00 80.75 560 ASN A C 1
ATOM 4385 O O . ASN A 1 560 ? 5.448 -16.412 3.526 1.00 80.75 560 ASN A O 1
ATOM 4389 N N . VAL A 1 561 ? 3.710 -15.743 4.773 1.00 89.38 561 VAL A N 1
ATOM 4390 C CA . VAL A 1 561 ? 2.659 -16.145 3.835 1.00 89.38 561 VAL A CA 1
ATOM 4391 C C . VAL A 1 561 ? 1.992 -14.894 3.276 1.00 89.38 561 VAL A C 1
ATOM 4393 O O . VAL A 1 561 ? 1.298 -14.176 4.002 1.00 89.38 561 VAL A O 1
ATOM 4396 N N . SER A 1 562 ? 2.143 -14.666 1.974 1.00 92.81 562 SER A N 1
ATOM 4397 C CA . SER A 1 562 ? 1.542 -13.518 1.285 1.00 92.81 562 SER A CA 1
ATOM 4398 C C . SER A 1 562 ? 0.222 -13.896 0.621 1.00 92.81 562 SER A C 1
ATOM 4400 O O . SER A 1 562 ? 0.058 -15.010 0.115 1.00 92.81 562 SER A O 1
ATOM 4402 N N . LEU A 1 563 ? -0.723 -12.959 0.583 1.00 95.25 563 LEU A N 1
ATOM 4403 C CA . LEU A 1 563 ? -1.862 -13.025 -0.327 1.00 95.25 563 LEU A CA 1
ATOM 4404 C C . LEU A 1 563 ? -1.378 -12.690 -1.735 1.00 95.25 563 LEU A C 1
ATOM 4406 O O . LEU A 1 563 ? -0.762 -11.649 -1.951 1.00 95.25 563 LEU A O 1
ATOM 4410 N N . VAL A 1 564 ? -1.678 -13.559 -2.697 1.00 93.88 564 VAL A N 1
ATOM 4411 C CA . VAL A 1 564 ? -1.277 -13.370 -4.093 1.00 93.88 564 VAL A CA 1
ATOM 4412 C C . VAL A 1 564 ? -2.508 -13.343 -4.985 1.00 93.88 564 VAL A C 1
ATOM 4414 O O . VAL A 1 564 ? -3.324 -14.266 -4.940 1.00 93.88 564 VAL A O 1
ATOM 4417 N N . LEU A 1 565 ? -2.622 -12.308 -5.819 1.00 88.81 565 LEU A N 1
ATOM 4418 C CA . LEU A 1 565 ? -3.582 -12.269 -6.921 1.00 88.81 565 LEU A CA 1
ATOM 4419 C C . LEU A 1 565 ? -3.049 -13.099 -8.089 1.00 88.81 565 LEU A C 1
ATOM 4421 O O . LEU A 1 565 ? -1.959 -12.840 -8.602 1.00 88.81 565 LEU A O 1
ATOM 4425 N N . ASN A 1 566 ? -3.825 -14.085 -8.522 1.00 82.00 566 ASN A N 1
ATOM 4426 C CA . ASN A 1 566 ? -3.591 -14.808 -9.762 1.00 82.00 566 ASN A CA 1
ATOM 4427 C C . ASN A 1 566 ? -4.103 -13.972 -10.946 1.00 82.00 566 ASN A C 1
ATOM 4429 O O . ASN A 1 566 ? -5.277 -13.608 -10.985 1.00 82.00 566 ASN A O 1
ATOM 4433 N N . LEU A 1 567 ? -3.223 -13.688 -11.907 1.00 77.81 567 LEU A N 1
ATOM 4434 C CA . LEU A 1 567 ? -3.533 -12.863 -13.078 1.00 77.81 567 LEU A CA 1
ATOM 4435 C C . LEU A 1 567 ? -4.437 -13.551 -14.099 1.00 77.81 567 LEU A C 1
ATOM 4437 O O . LEU A 1 567 ? -5.171 -12.880 -14.816 1.00 77.81 567 LEU A O 1
ATOM 4441 N N . GLU A 1 568 ? -4.393 -14.878 -14.165 1.00 71.62 568 GLU A N 1
ATOM 4442 C CA . GLU A 1 568 ? -5.188 -15.658 -15.112 1.00 71.62 568 GLU A CA 1
ATOM 4443 C C . GLU A 1 568 ? -6.614 -15.848 -14.600 1.00 71.62 568 GLU A C 1
ATOM 4445 O O . GLU A 1 568 ? -7.579 -15.732 -15.353 1.00 71.62 568 GLU A O 1
ATOM 4450 N N . THR A 1 569 ? -6.756 -16.136 -13.303 1.00 74.00 569 THR A N 1
ATOM 4451 C CA . THR A 1 569 ? -8.050 -16.511 -12.718 1.00 74.00 569 THR A CA 1
ATOM 4452 C C . THR A 1 569 ? -8.740 -15.378 -11.960 1.00 74.00 569 THR A C 1
ATOM 4454 O O . THR A 1 569 ? -9.936 -15.468 -11.679 1.00 74.00 569 THR A O 1
ATOM 4457 N N . GLY A 1 570 ? -8.004 -14.328 -11.582 1.00 75.75 570 GLY A N 1
ATOM 4458 C CA . GLY A 1 570 ? -8.488 -13.257 -10.710 1.00 75.75 570 GLY A CA 1
ATOM 4459 C C . GLY A 1 570 ? -8.706 -13.682 -9.251 1.00 75.75 570 GLY A C 1
ATOM 4460 O O . GLY A 1 570 ? -9.283 -12.923 -8.470 1.00 75.75 570 GLY A O 1
ATOM 4461 N N . HIS A 1 571 ? -8.280 -14.891 -8.862 1.00 80.62 571 HIS A N 1
ATOM 4462 C CA . HIS A 1 571 ? -8.386 -15.376 -7.482 1.00 80.62 571 HIS A CA 1
ATOM 4463 C C . HIS A 1 571 ? -7.295 -14.797 -6.592 1.00 80.62 571 HIS A C 1
ATOM 4465 O O . HIS A 1 571 ? -6.180 -14.542 -7.039 1.00 80.62 571 HIS A O 1
ATOM 4471 N N . VAL A 1 572 ? -7.609 -14.653 -5.308 1.00 88.44 572 VAL A N 1
ATOM 4472 C CA . VAL A 1 572 ? -6.649 -14.252 -4.277 1.00 88.44 572 VAL A CA 1
ATOM 4473 C C . VAL A 1 572 ? -6.514 -15.392 -3.285 1.00 88.44 572 VAL A C 1
ATOM 4475 O O . VAL A 1 572 ? -7.501 -15.796 -2.666 1.00 88.44 572 VAL A O 1
ATOM 4478 N N . SER A 1 573 ? -5.296 -15.898 -3.123 1.00 90.31 573 SER A N 1
ATOM 4479 C CA . SER A 1 573 ? -4.998 -17.012 -2.223 1.00 90.31 573 SER A CA 1
ATOM 4480 C C . SER A 1 573 ? -3.692 -16.802 -1.458 1.00 90.31 573 SER A C 1
ATOM 4482 O O . SER A 1 573 ? -2.782 -16.141 -1.962 1.00 90.31 573 SER A O 1
ATOM 4484 N N . PRO A 1 574 ? -3.588 -17.342 -0.232 1.00 93.12 574 PRO A N 1
ATOM 4485 C CA . PRO A 1 574 ? -2.353 -17.313 0.538 1.00 93.12 574 PRO A CA 1
ATOM 4486 C C . PRO A 1 574 ? -1.330 -18.288 -0.056 1.00 93.12 574 PRO A C 1
ATOM 4488 O O . PRO A 1 574 ? -1.672 -19.429 -0.371 1.00 93.12 574 PRO A O 1
ATOM 4491 N N . HIS A 1 575 ? -0.073 -17.865 -0.179 1.00 91.19 575 HIS A N 1
ATOM 4492 C CA . HIS A 1 575 ? 1.015 -18.710 -0.667 1.00 91.19 575 HIS A CA 1
ATOM 4493 C C . HIS A 1 575 ? 2.289 -18.563 0.169 1.00 91.19 575 HIS A C 1
ATOM 4495 O O . HIS A 1 575 ? 2.657 -17.466 0.579 1.00 91.19 575 HIS A O 1
ATOM 4501 N N . TYR A 1 576 ? 2.959 -19.698 0.391 1.00 88.44 576 TYR A N 1
ATOM 4502 C CA . TYR A 1 576 ? 4.231 -19.793 1.115 1.00 88.44 576 TYR A CA 1
ATOM 4503 C C . TYR A 1 576 ? 5.430 -20.028 0.181 1.00 88.44 576 TYR A C 1
ATOM 4505 O O . TYR A 1 576 ? 6.475 -19.404 0.333 1.00 88.44 576 TYR A O 1
ATOM 4513 N N . HIS A 1 577 ? 5.290 -20.909 -0.817 1.00 85.94 577 HIS A N 1
ATOM 4514 C CA . HIS A 1 577 ? 6.353 -21.221 -1.781 1.00 85.94 577 HIS A CA 1
ATOM 4515 C C . HIS A 1 577 ? 6.415 -20.177 -2.899 1.00 85.94 577 HIS A C 1
ATOM 4517 O O . HIS A 1 577 ? 6.009 -20.436 -4.035 1.00 85.94 577 HIS A O 1
ATOM 4523 N N . ILE A 1 578 ? 6.881 -18.983 -2.545 1.00 89.19 578 ILE A N 1
ATOM 4524 C CA . ILE A 1 578 ? 6.887 -17.816 -3.423 1.00 89.19 578 ILE A CA 1
ATOM 4525 C C . ILE A 1 578 ? 8.227 -17.089 -3.405 1.00 89.19 578 ILE A C 1
ATOM 4527 O O . ILE A 1 578 ? 8.966 -17.141 -2.424 1.00 89.19 578 ILE A O 1
ATOM 4531 N N . VAL A 1 579 ? 8.515 -16.384 -4.494 1.00 85.69 579 VAL A N 1
ATOM 4532 C CA . VAL A 1 579 ? 9.624 -15.431 -4.586 1.00 85.69 579 VAL A CA 1
ATOM 4533 C C . VAL A 1 579 ? 9.049 -14.074 -4.963 1.00 85.69 579 VAL A C 1
ATOM 4535 O O . VAL A 1 579 ? 8.373 -13.961 -5.985 1.00 85.69 579 VAL A O 1
ATOM 4538 N N . HIS A 1 580 ? 9.306 -13.067 -4.132 1.00 85.44 580 HIS A N 1
ATOM 4539 C CA . HIS A 1 580 ? 8.925 -11.685 -4.403 1.00 85.44 580 HIS A CA 1
ATOM 4540 C C . HIS A 1 580 ? 10.002 -10.999 -5.232 1.00 85.44 580 HIS A C 1
ATOM 4542 O O . HIS A 1 580 ? 11.197 -11.143 -4.965 1.00 85.44 580 HIS A O 1
ATOM 4548 N N . ASP A 1 581 ? 9.562 -10.222 -6.206 1.00 81.25 581 ASP A N 1
ATOM 4549 C CA . ASP A 1 581 ? 10.414 -9.375 -7.017 1.00 81.25 581 ASP A CA 1
ATOM 4550 C C . ASP A 1 581 ? 10.207 -7.909 -6.631 1.00 81.25 581 ASP A C 1
ATOM 4552 O O . ASP A 1 581 ? 9.500 -7.148 -7.287 1.00 81.25 581 ASP A O 1
ATOM 4556 N N . ASP A 1 582 ? 10.809 -7.516 -5.509 1.00 72.62 582 ASP A N 1
ATOM 4557 C CA . ASP A 1 582 ? 10.667 -6.163 -4.955 1.00 72.62 582 ASP A CA 1
ATOM 4558 C C . ASP A 1 582 ? 11.414 -5.089 -5.768 1.00 72.62 582 ASP A C 1
ATOM 4560 O O . ASP A 1 582 ? 11.221 -3.887 -5.552 1.00 72.62 582 ASP A O 1
ATOM 4564 N N . THR A 1 583 ? 12.305 -5.497 -6.676 1.00 58.56 583 THR A N 1
ATOM 4565 C CA . THR A 1 583 ? 13.245 -4.594 -7.350 1.00 58.56 583 THR A CA 1
ATOM 4566 C C . THR A 1 583 ? 12.901 -4.335 -8.806 1.00 58.56 583 THR A C 1
ATOM 4568 O O . THR A 1 583 ? 13.036 -3.185 -9.243 1.00 58.56 583 THR A O 1
ATOM 4571 N N . SER A 1 584 ? 12.431 -5.345 -9.539 1.00 44.09 584 SER A N 1
ATOM 4572 C CA . SER A 1 584 ? 12.343 -5.249 -10.996 1.00 44.09 584 SER A CA 1
ATOM 4573 C C . SER A 1 584 ? 11.202 -4.350 -11.470 1.00 44.09 584 SER A C 1
ATOM 4575 O O . SER A 1 584 ? 10.251 -4.019 -10.747 1.00 44.09 584 SER A O 1
ATOM 4577 N N . LYS A 1 585 ? 11.336 -3.910 -12.717 1.00 43.56 585 LYS A N 1
ATOM 4578 C CA . LYS A 1 585 ? 10.309 -3.215 -13.495 1.00 43.56 585 LYS A CA 1
ATOM 4579 C C . LYS A 1 585 ? 9.768 -4.191 -14.534 1.00 43.56 585 LYS A C 1
ATOM 4581 O O . LYS A 1 585 ? 10.578 -4.868 -15.162 1.00 43.56 585 LYS A O 1
ATOM 4586 N N . HIS A 1 586 ? 8.445 -4.265 -14.686 1.00 34.22 586 HIS A N 1
ATOM 4587 C CA . HIS A 1 586 ? 7.782 -5.179 -15.622 1.00 34.22 586 HIS A CA 1
ATOM 4588 C C . HIS A 1 586 ? 6.908 -4.421 -16.605 1.00 34.22 586 HIS A C 1
ATOM 4590 O O . HIS A 1 586 ? 6.054 -3.627 -16.146 1.00 34.22 586 HIS A O 1
#

pLDDT: mean 72.99, std 23.18, range [21.98, 97.88]

Solvent-accessible surface area (backbone atoms only — not comparable to full-atom values): 34181 Å² total; per-residue (Å²): 134,82,81,79,77,82,78,74,82,67,94,61,66,39,36,36,60,47,53,61,51,60,65,73,61,76,82,94,79,90,78,99,67,80,91,73,70,78,52,75,73,60,54,40,53,32,31,64,34,83,72,29,72,53,32,37,28,46,48,82,83,44,42,79,49,90,55,44,80,48,85,38,47,34,38,57,75,55,82,53,52,25,49,31,34,26,33,29,61,49,36,35,58,34,74,87,66,49,76,41,77,47,75,40,65,76,24,31,30,30,82,83,46,93,50,28,34,43,21,60,68,56,54,31,61,70,43,48,90,80,35,89,44,99,77,12,40,51,75,49,82,57,100,60,30,35,36,44,29,32,73,55,57,72,44,45,33,75,31,57,42,49,99,61,73,46,33,62,46,61,32,61,62,72,95,79,54,58,89,54,86,89,85,90,82,93,78,92,81,82,85,89,87,81,97,56,63,75,60,50,37,52,49,49,45,50,48,41,45,53,54,72,54,64,75,68,78,76,91,80,81,82,90,82,82,90,77,91,83,83,89,81,91,83,84,87,82,90,77,86,73,84,79,69,68,71,56,63,56,67,74,70,68,49,86,54,45,90,45,97,84,39,52,49,33,46,39,47,50,44,53,21,44,37,52,46,62,49,54,66,70,41,53,24,49,34,5,69,71,64,76,37,69,55,70,38,42,77,32,64,86,71,85,52,69,34,51,54,67,44,62,70,67,84,81,75,95,65,88,75,79,82,77,82,84,74,86,80,44,91,46,53,34,50,35,30,27,40,44,74,48,66,52,89,57,63,10,67,48,69,38,73,69,82,79,81,63,87,61,39,32,29,27,33,43,34,39,28,30,61,47,31,65,24,60,50,78,37,80,26,62,54,89,44,65,67,57,52,46,50,44,50,52,50,52,51,52,57,34,45,79,55,76,34,63,73,41,29,40,36,27,54,68,58,75,64,60,37,66,73,46,48,52,49,34,55,75,70,74,35,47,77,47,65,34,57,92,95,35,67,76,69,41,47,63,22,55,50,48,51,52,52,31,48,42,34,15,46,19,34,50,37,46,20,25,77,40,32,47,98,76,49,57,71,34,49,47,57,37,32,34,50,37,31,40,53,53,38,26,67,66,48,53,75,87,56,91,55,97,62,25,10,46,25,52,50,54,74,42,87,78,71,84,61,76,84,51,53,60,26,47,50,22,46,25,40,35,52,34,68,55,55,74,74,71,47,86,74,64,96,86,56,81,64,48,45,71,28,32,31,44,30,64,32,96,89,56,59,69,68,20,32,26,31,37,34,76,89,75,66,27,30,40,76,46,63,67,60,46,77,42,73,55,71,77,104

Secondary structure (DSSP, 8-state):
-PPPP-PPPPSSPEE--THHHHHH-----------------S--EEEE-TT-SS-EES-GGGBSS-PEEEEEEEESSSSEEEEEEEEEEEEEE-TTS-EEEEEEEEEEE-TT-SSEEE-HHHHHHHHGGG-SSTTSSEEEE-SSEEEEEETTTTEEEEEEB-TTS-BEEEPP--S-S-----------------S-HHHHHHHHHHHHHHHHHGGG-----------------------PPPP-HHHHHHHH--TTTTSTTS-HHHHHHHHHHHTTT--HHHHHHHHHTTSS-GGGGGS-----HHHHHHH--PPPSS-PPPPPPPPPPSSTTS-EEEEEEEEEEEEE---SSSSPP--EEEEEEEEEETTT--EEEEEES---HHHHHHHHHHHHHHHHHTT----EEEE-SSGGGSHHHHHHHHHTT-EEEEPPTT-GGGGHHHHHHHHHHHHHHHHHHHHHHHH-TTT--GGGHHHHHHHHHHHHHHH--TTS--SS-HHHHHHT------GGG---TT-EEEEEPHHHHTT----TTS-SEEEEEEEEE-TTS-TT-EEEEETTT--EEEESSEEE-SS---

Mean predicted aligned error: 18.41 Å

InterPro domains:
  IPR001584 Integrase, catalytic core [PS50994] (328-510)
  IPR039537 Retrotransposon Ty1/copia-like [PTHR42648] (264-554)

Radius of gyration: 29.64 Å; Cα contacts (8 Å, |Δi|>4): 992; chains: 1; bounding box: 72×81×82 Å

Sequence (586 aa):
MAVPPNLPCSPYALFASPAFALSSTGSPETARAAREVIFDLDSAQLGLDTLASASLTPSPADFIDTPVPCNVPFRGLGNGCATLRGTVAWHVADDDGVTRRLLIPNTYYIPGLPLRILLPQHLAQELRPHETRLDGTYLTCYSDRIQLTWLDRRFLLTVPLNDANVGIVRTVPSYAGALSSNEHNLAFPTLFHRNNEREDILRDVHHMAKHLLQCHSCDANEGASLSQNEGASKSQNEGACESDDTFLSQLFDIDLLSTEAATPTQQLLYWHHHLNHRSFSLLKSMANEGKLPKHLASADHPRCAACEMATAHRKPWRNRRAPSGLRKAKQPGQCISVDQLKSPIPGLMGQMKGIPTTKRFNYATVFVDHYSDMSYLVLQETDTADETLAAKHSFEAFARTHAIRIQHYHADNGRFAENLWTDDIQKQGQTMSYCGVSAHWQNGIAEKRIKYLQDLARTQLIHAKIRWPGVIDARLWPYALTTANDVYNQTGSVQKKTPKAPIQLFTDSDHQQPKSDFHTFGCPVFVLESDLQDGKKISKWEGRARLGVNLGPSPVHATNVSLVLNLETGHVSPHYHIVHDDTSKH

Organism: NCBI:txid303405

Nearest PDB structures (foldseek):
  4bac-assembly1_A-2  TM=4.111E-01  e=1.118E-11  Human spumaretrovirus
  5ejk-assembly1_B  TM=5.614E-01  e=3.225E-09  Rous sarcoma virus - Prague C
  7jn3-assembly1_E  TM=4.815E-01  e=8.992E-10  Rous sarcoma virus (strain Schmidt-Ruppin A)
  3jca-assembly1_F  TM=5.806E-01  e=7.231E-08  Mouse mammary tumor viru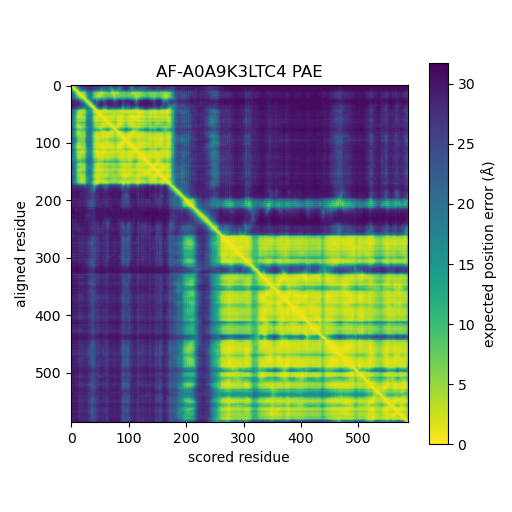s
  5ejk-assembly1_E  TM=4.786E-01  e=1.157E-08  Rous sarcoma virus - Prague C